Protein AF-0000000075747234 (afdb_homodimer)

pLDDT: mean 96.72, std 5.99, range [36.62, 99.0]

Radius of gyration: 24.02 Å; Cα contacts (8 Å, |Δi|>4): 1253; chains: 2; bounding box: 62×74×47 Å

Foldseek 3Di:
DDFPLCVLLVAPWFKKFKAFDQDDDPPAAFADFPAADDQLQQQLVQRVFGKHKDFPRTLHDQQSCQLAQQFNSQCVPQVGVLLVLQLQAQACQVPPSLVVSLVVCVVVVHDPVSSCSSGGHPHPDHGSVVVVVVVVPFPRHRDPGGMMMMHGPVPQDPPTATFKIKDKDFPLSVVVVLCLLCVPPPDSPLEDEDPGDQSNLAHRQQNVLVPDPRRHKYKDPPHPVSCVNCCVSPNNGIIMIMHGRVSSVSSSVRSPPDCSPPVVSCVVVVVDDD/DDFPLCVLLVAPWFKKFKAFDQDDDPPAAFADFPAADDQLQQQLVQRVFGKHKDFPRTLHDQQSCQLAQQFNSQCVPQVGVLLVLQLQAQACQPPPSLVVSLVVCVVVVHDPVSSCSRGGHPHPDHGSVVVVVVVVPFPRHRDPGGMMMMHGPVPDDPPTATFKIKDKDFPLSVVVVLCLLCVPPPDSPLEDEDPGDQSNLAHRQQSVLVPDPRRHKYKDPPHPVSCVNCCVSPNNGIIMIMHGRVSSVSSSVRSPPDCSPPVVSCVVVVVDDD

Structure (mmCIF, N/CA/C/O backbone):
data_AF-0000000075747234-model_v1
#
loop_
_entity.id
_entity.type
_entity.pdbx_description
1 polymer 'DUF169 domain-containing protein'
#
loop_
_atom_site.group_PDB
_atom_site.id
_atom_site.type_symbol
_atom_site.label_atom_id
_atom_site.label_alt_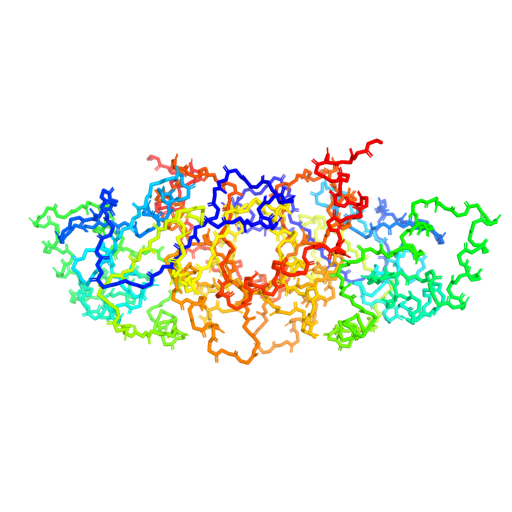id
_atom_site.label_comp_id
_atom_site.label_asym_id
_atom_site.label_entity_id
_atom_site.label_seq_id
_atom_site.pdbx_PDB_ins_code
_atom_site.Cartn_x
_atom_site.Cartn_y
_atom_site.Cartn_z
_atom_site.occupancy
_atom_site.B_iso_or_equiv
_atom_site.auth_seq_id
_atom_site.auth_comp_id
_atom_site.auth_asym_id
_atom_site.auth_atom_id
_atom_site.pdbx_PDB_model_num
ATOM 1 N N . MET A 1 1 ? 26.312 -8.266 0.965 1 89.06 1 MET A N 1
ATOM 2 C CA . MET A 1 1 ? 26.109 -6.828 0.787 1 89.06 1 MET A CA 1
ATOM 3 C C . MET A 1 1 ? 25.422 -6.223 2.008 1 89.06 1 MET A C 1
ATOM 5 O O . MET A 1 1 ? 24.5 -6.816 2.568 1 89.06 1 MET A O 1
ATOM 9 N N . GLN A 1 2 ? 25.906 -5.109 2.461 1 90.75 2 GLN A N 1
ATOM 10 C CA . GLN A 1 2 ? 25.328 -4.391 3.588 1 90.75 2 GLN A CA 1
ATOM 11 C C . GLN A 1 2 ? 24.312 -3.363 3.115 1 90.75 2 GLN A C 1
ATOM 13 O O . GLN A 1 2 ? 24.484 -2.729 2.074 1 90.75 2 GLN A O 1
ATOM 18 N N . SER A 1 3 ? 23.203 -3.27 3.863 1 97.38 3 SER A N 1
ATOM 19 C CA . SER A 1 3 ? 22.141 -2.344 3.51 1 97.38 3 SER A CA 1
ATOM 20 C C . SER A 1 3 ? 21.922 -1.302 4.602 1 97.38 3 SER A C 1
ATOM 22 O O . SER A 1 3 ? 21.609 -1.647 5.742 1 97.38 3 SER A O 1
ATOM 24 N N . LYS A 1 4 ? 22.109 0.005 4.266 1 98.25 4 LYS A N 1
ATOM 25 C CA . LYS A 1 4 ? 21.797 1.088 5.195 1 98.25 4 LYS A CA 1
ATOM 26 C C . LYS A 1 4 ? 20.328 1.084 5.578 1 98.25 4 LYS A C 1
ATOM 28 O O . LYS A 1 4 ? 19.969 1.345 6.73 1 98.25 4 LYS A O 1
ATOM 33 N N . ILE A 1 5 ? 19.469 0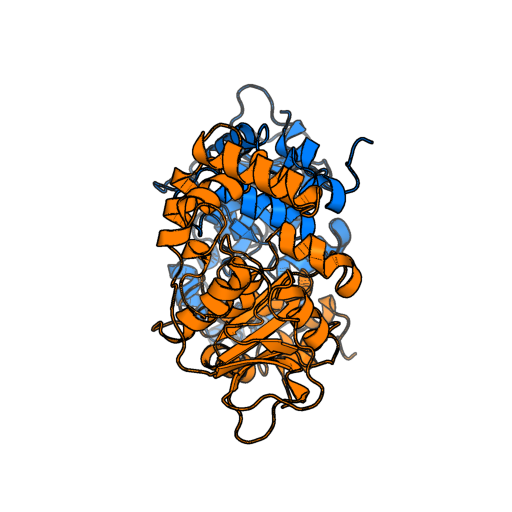.798 4.59 1 98.75 5 ILE A N 1
ATOM 34 C CA . ILE A 1 5 ? 18.031 0.751 4.832 1 98.75 5 ILE A CA 1
ATOM 35 C C . ILE A 1 5 ? 17.719 -0.327 5.867 1 98.75 5 ILE A C 1
ATOM 37 O O . ILE A 1 5 ? 16.953 -0.09 6.809 1 98.75 5 ILE A O 1
ATOM 41 N N . GLN A 1 6 ? 18.266 -1.511 5.621 1 98.31 6 GLN A N 1
ATOM 42 C CA . GLN A 1 6 ? 18.031 -2.6 6.566 1 98.31 6 GLN A CA 1
ATOM 43 C C . GLN A 1 6 ? 18.453 -2.201 7.977 1 98.31 6 GLN A C 1
ATOM 45 O O . GLN A 1 6 ? 17.766 -2.516 8.953 1 98.31 6 GLN A O 1
ATOM 50 N N . ASN A 1 7 ? 19.578 -1.505 8.125 1 97.06 7 ASN A N 1
ATOM 51 C CA . ASN A 1 7 ? 20.109 -1.125 9.43 1 97.06 7 ASN A CA 1
ATOM 52 C C . ASN A 1 7 ? 19.172 -0.18 10.172 1 97.06 7 ASN A C 1
ATOM 54 O O . ASN A 1 7 ? 18.953 -0.328 11.375 1 97.06 7 ASN A O 1
ATOM 58 N N . VAL A 1 8 ? 18.562 0.727 9.453 1 97.12 8 VAL A N 1
ATOM 59 C CA . VAL A 1 8 ? 17.766 1.751 10.125 1 97.12 8 VAL A CA 1
ATOM 60 C C . VAL A 1 8 ? 16.328 1.268 10.273 1 97.12 8 VAL A C 1
ATOM 62 O O . VAL A 1 8 ? 15.617 1.671 11.203 1 97.12 8 VAL A O 1
ATOM 65 N N . LEU A 1 9 ? 15.914 0.438 9.352 1 97.25 9 LEU A N 1
ATOM 66 C CA . LEU A 1 9 ? 14.539 -0.061 9.344 1 97.25 9 LEU A CA 1
ATOM 67 C C . LEU A 1 9 ? 14.375 -1.205 10.336 1 97.25 9 LEU A C 1
ATOM 69 O O . LEU A 1 9 ? 13.289 -1.416 10.875 1 97.25 9 LEU A O 1
ATOM 73 N N . ALA A 1 10 ? 15.359 -2.01 10.555 1 96.25 10 ALA A N 1
ATOM 74 C CA . ALA A 1 10 ? 15.43 -3.15 11.461 1 96.25 10 ALA A CA 1
ATOM 75 C C . ALA A 1 10 ? 14.281 -4.117 11.211 1 96.25 10 ALA A C 1
ATOM 77 O O . ALA A 1 10 ? 13.555 -4.484 12.148 1 96.25 10 ALA A O 1
ATOM 78 N N . PRO A 1 11 ? 14.156 -4.574 9.992 1 97.38 11 PRO A N 1
ATOM 79 C CA . PRO A 1 11 ? 13.094 -5.539 9.703 1 97.38 11 PRO A CA 1
ATOM 80 C C . PRO A 1 11 ? 13.336 -6.898 10.359 1 97.38 11 PRO A C 1
ATOM 82 O O . PRO A 1 11 ? 14.477 -7.234 10.688 1 97.38 11 PRO A O 1
ATOM 85 N N . ALA A 1 12 ? 12.234 -7.695 10.531 1 97.12 12 ALA A N 1
ATOM 86 C CA . ALA A 1 12 ? 12.32 -9.008 11.172 1 97.12 12 ALA A CA 1
ATOM 87 C C . ALA A 1 12 ? 13.086 -9.992 10.297 1 97.12 12 ALA A C 1
ATOM 89 O O . ALA A 1 12 ? 13.719 -10.922 10.805 1 97.12 12 ALA A O 1
ATOM 90 N N . TYR A 1 13 ? 13.023 -9.75 8.977 1 98.25 13 TYR A N 1
ATOM 91 C CA . TYR A 1 13 ? 13.656 -10.656 8.023 1 98.25 13 TYR A CA 1
ATOM 92 C C . TYR A 1 13 ? 14.656 -9.914 7.141 1 98.25 13 TYR A C 1
ATOM 94 O O . TYR A 1 13 ? 14.523 -8.711 6.93 1 98.25 13 TYR A O 1
ATOM 102 N N . GLU A 1 14 ? 15.586 -10.648 6.633 1 96.19 14 GLU A N 1
ATOM 103 C CA . GLU A 1 14 ? 16.531 -10.086 5.676 1 96.19 14 GLU A CA 1
ATOM 104 C C . GLU A 1 14 ? 15.844 -9.742 4.359 1 96.19 14 GLU A C 1
ATOM 106 O O . GLU A 1 14 ? 14.992 -10.492 3.883 1 96.19 14 GLU A O 1
ATOM 111 N N . PRO A 1 15 ? 16.281 -8.578 3.82 1 98.75 15 PRO A N 1
ATOM 112 C CA . PRO A 1 15 ? 15.789 -8.367 2.459 1 98.75 15 PRO A CA 1
ATOM 113 C C . PRO A 1 15 ? 16.234 -9.469 1.492 1 98.75 15 PRO A C 1
ATOM 115 O O . PRO A 1 15 ? 17.266 -10.094 1.699 1 98.75 15 PRO A O 1
ATOM 118 N N . VAL A 1 16 ? 15.43 -9.68 0.517 1 98.94 16 VAL A N 1
ATOM 119 C CA . VAL A 1 16 ? 15.695 -10.734 -0.45 1 98.94 16 VAL A CA 1
ATOM 120 C C . VAL A 1 16 ? 16.141 -10.125 -1.777 1 98.94 16 VAL A C 1
ATOM 122 O O . VAL A 1 16 ? 15.5 -9.203 -2.287 1 98.94 16 VAL A O 1
ATOM 125 N N . ALA A 1 17 ? 17.234 -10.594 -2.324 1 98.88 17 ALA A N 1
ATOM 126 C CA . ALA A 1 17 ? 17.688 -10.242 -3.664 1 98.88 17 ALA A CA 1
ATOM 127 C C . ALA A 1 17 ? 17.219 -11.266 -4.691 1 98.88 17 ALA A C 1
ATOM 129 O O . ALA A 1 17 ? 17.297 -12.477 -4.449 1 98.88 17 ALA A O 1
ATOM 130 N N . MET A 1 18 ? 16.672 -10.828 -5.738 1 98.94 18 MET A N 1
ATOM 131 C CA . MET A 1 18 ? 16.422 -11.664 -6.902 1 98.94 18 MET A CA 1
ATOM 132 C C . MET A 1 18 ? 17.469 -11.453 -7.98 1 98.94 18 MET A C 1
ATOM 134 O O . MET A 1 18 ? 17.75 -10.312 -8.375 1 98.94 18 MET A O 1
ATOM 138 N N . LEU A 1 19 ? 18.047 -12.523 -8.477 1 98.69 19 LEU A N 1
ATOM 139 C CA . LEU A 1 19 ? 19.109 -12.484 -9.477 1 98.69 19 LEU A CA 1
ATOM 140 C C . LEU A 1 19 ? 18.797 -13.406 -10.648 1 98.69 19 LEU A C 1
ATOM 142 O O . LEU A 1 19 ? 18.047 -14.375 -10.492 1 98.69 19 LEU A O 1
ATOM 146 N N . TRP A 1 20 ? 19.328 -13.039 -11.797 1 98.38 20 TRP A N 1
ATOM 147 C CA . TRP A 1 20 ? 19.422 -13.953 -12.93 1 98.38 20 TRP A CA 1
ATOM 148 C C . TRP A 1 20 ? 20.766 -14.672 -12.938 1 98.38 20 TRP A C 1
ATOM 150 O O . TRP A 1 20 ? 21.797 -14.078 -12.648 1 98.38 20 TRP A O 1
ATOM 160 N N . ALA A 1 21 ? 20.688 -15.953 -13.172 1 97.31 21 ALA A N 1
ATOM 161 C CA . ALA A 1 21 ? 21.922 -16.734 -13.133 1 97.31 21 ALA A CA 1
ATOM 162 C C . ALA A 1 21 ? 21.922 -17.812 -14.219 1 97.31 21 ALA A C 1
ATOM 164 O O . ALA A 1 21 ? 20.875 -18.188 -14.719 1 97.31 21 ALA A O 1
ATOM 165 N N . GLU A 1 22 ? 23.156 -18.219 -14.57 1 96.62 22 GLU A N 1
ATOM 166 C CA . GLU A 1 22 ? 23.297 -19.328 -15.508 1 96.62 22 GLU A CA 1
ATOM 167 C C . GLU A 1 22 ? 23.641 -20.625 -14.789 1 96.62 22 GLU A C 1
ATOM 169 O O . GLU A 1 22 ? 23.484 -21.719 -15.352 1 96.62 22 GLU A O 1
ATOM 174 N N . ASP A 1 23 ? 24.062 -20.438 -13.539 1 94.06 23 ASP A N 1
ATOM 175 C CA . ASP A 1 23 ? 24.359 -21.594 -12.703 1 94.06 23 ASP A CA 1
ATOM 176 C C . ASP A 1 23 ? 23.5 -21.594 -11.438 1 94.06 23 ASP A C 1
ATOM 178 O O . ASP A 1 23 ? 23.172 -20.531 -10.906 1 94.06 23 ASP A O 1
ATOM 182 N N . LYS A 1 24 ? 23.25 -22.734 -10.953 1 91.81 24 LYS A N 1
ATOM 183 C CA . LYS A 1 24 ? 22.453 -22.891 -9.742 1 91.81 24 LYS A CA 1
ATOM 184 C C . LYS A 1 24 ? 23.328 -22.812 -8.492 1 91.81 24 LYS A C 1
ATOM 186 O O . LYS A 1 24 ? 24.359 -23.484 -8.414 1 91.81 24 LYS A O 1
ATOM 191 N N . PRO A 1 25 ? 22.953 -21.938 -7.555 1 90.75 25 PRO A N 1
ATOM 192 C CA . PRO A 1 25 ? 23.703 -21.953 -6.301 1 90.75 25 PRO A CA 1
ATOM 193 C C . PRO A 1 25 ? 23.625 -23.312 -5.602 1 90.75 25 PRO A C 1
ATOM 195 O O . PRO A 1 25 ? 22.594 -23.984 -5.633 1 90.75 25 PRO A O 1
ATOM 198 N N . GLU A 1 26 ? 24.703 -23.594 -4.855 1 88.38 26 GLU A N 1
ATOM 199 C CA . GLU A 1 26 ? 24.75 -24.859 -4.117 1 88.38 26 GLU A CA 1
ATOM 200 C C . GLU A 1 26 ? 23.734 -24.859 -2.977 1 88.38 26 GLU A C 1
ATOM 202 O O . GLU A 1 26 ? 23.516 -23.844 -2.318 1 88.38 26 GLU A O 1
ATOM 207 N N . LYS A 1 27 ? 22.969 -25.844 -2.709 1 92 27 LYS A N 1
ATOM 208 C CA . LYS A 1 27 ? 22.109 -26.109 -1.557 1 92 27 LYS A CA 1
ATOM 209 C C . LYS A 1 27 ? 20.859 -25.234 -1.595 1 92 27 LYS A C 1
ATOM 211 O O . LYS A 1 27 ? 20.141 -25.125 -0.594 1 92 27 LYS A O 1
ATOM 216 N N . ALA A 1 28 ? 20.641 -24.562 -2.719 1 96.38 28 ALA A N 1
ATOM 217 C CA . ALA A 1 28 ? 19.422 -23.75 -2.83 1 96.38 28 ALA A CA 1
ATOM 218 C C . ALA A 1 28 ? 18.172 -24.641 -2.857 1 96.38 28 ALA A C 1
ATOM 220 O O . ALA A 1 28 ? 18.188 -25.734 -3.426 1 96.38 28 ALA A O 1
ATOM 221 N N . LEU A 1 29 ? 17.156 -24.141 -2.18 1 98 29 LEU A N 1
ATOM 222 C CA . LEU A 1 29 ? 15.859 -24.781 -2.295 1 98 29 LEU A CA 1
ATOM 223 C C . LEU A 1 29 ? 15.367 -24.766 -3.738 1 98 29 LEU A C 1
ATOM 225 O O . LEU A 1 29 ? 15.414 -23.719 -4.402 1 98 29 LEU A O 1
ATOM 229 N N . GLN A 1 30 ? 14.953 -25.844 -4.258 1 98 30 GLN A N 1
ATOM 230 C CA . GLN A 1 30 ? 14.406 -25.953 -5.605 1 98 30 GLN A CA 1
ATOM 231 C C . GLN A 1 30 ? 13.203 -26.891 -5.645 1 98 30 GLN A C 1
ATOM 233 O O . GLN A 1 30 ? 13.258 -28 -5.086 1 98 30 GLN A O 1
ATOM 238 N N . PHE A 1 31 ? 12.172 -26.438 -6.277 1 97.75 31 PHE A N 1
ATOM 239 C CA . PHE A 1 31 ? 10.984 -27.266 -6.402 1 97.75 31 PHE A CA 1
ATOM 240 C C . PHE A 1 31 ? 11.258 -28.453 -7.32 1 97.75 31 PHE A C 1
ATOM 242 O O . PHE A 1 31 ? 12.195 -28.422 -8.125 1 97.75 31 PHE A O 1
ATOM 249 N N . LYS A 1 32 ? 10.414 -29.422 -7.16 1 96.62 32 LYS A N 1
ATOM 250 C CA . LYS A 1 32 ? 10.492 -30.562 -8.062 1 96.62 32 LYS A CA 1
ATOM 251 C C . LYS A 1 32 ? 9.711 -30.312 -9.344 1 96.62 32 LYS A C 1
ATOM 253 O O . LYS A 1 32 ? 8.656 -29.688 -9.32 1 96.62 32 LYS A O 1
ATOM 258 N N . LYS A 1 33 ? 10.289 -30.875 -10.422 1 95.12 33 LYS A N 1
ATOM 259 C CA . LYS A 1 33 ? 9.594 -30.797 -11.711 1 95.12 33 LYS A CA 1
ATOM 260 C C . LYS A 1 33 ? 8.188 -31.375 -11.617 1 95.12 33 LYS A C 1
ATOM 262 O O . LYS A 1 33 ? 7.996 -32.438 -11.047 1 95.12 33 LYS A O 1
ATOM 267 N N . GLY A 1 34 ? 7.27 -30.625 -12.148 1 90.12 34 GLY A N 1
ATOM 268 C CA . GLY A 1 34 ? 5.91 -31.125 -12.258 1 90.12 34 GLY A CA 1
ATOM 269 C C . GLY A 1 34 ? 5.117 -30.984 -10.969 1 90.12 34 GLY A C 1
ATOM 270 O O . GLY A 1 34 ? 3.93 -31.312 -10.93 1 90.12 34 GLY A O 1
ATOM 271 N N . ARG A 1 35 ? 5.707 -30.5 -9.961 1 91.5 35 ARG A N 1
ATOM 272 C CA . ARG A 1 35 ? 5.02 -30.344 -8.688 1 91.5 35 ARG A CA 1
ATOM 273 C C . ARG A 1 35 ? 4.551 -28.906 -8.484 1 91.5 35 ARG A C 1
ATOM 275 O O . ARG A 1 35 ? 5.277 -27.969 -8.797 1 91.5 35 ARG A O 1
ATOM 282 N N . PHE A 1 36 ? 3.326 -28.922 -8.055 1 93.31 36 PHE A N 1
ATOM 283 C CA . PHE A 1 36 ? 2.801 -27.594 -7.715 1 93.31 36 PHE A CA 1
ATOM 284 C C . PHE A 1 36 ? 3.482 -27.047 -6.469 1 93.31 36 PHE A C 1
ATOM 286 O O . PHE A 1 36 ? 3.58 -27.734 -5.453 1 93.31 36 PHE A O 1
ATOM 293 N N . SER A 1 37 ? 3.973 -25.828 -6.586 1 96 37 SER A N 1
ATOM 294 C CA . SER A 1 37 ? 4.539 -25.078 -5.465 1 96 37 SER A CA 1
ATOM 295 C C . SER A 1 37 ? 4.418 -23.578 -5.688 1 96 37 SER A C 1
ATOM 297 O O . SER A 1 37 ? 4.414 -23.109 -6.828 1 96 37 SER A O 1
ATOM 299 N N . CYS A 1 38 ? 4.277 -22.906 -4.613 1 97.69 38 CYS A N 1
ATOM 300 C CA . CYS A 1 38 ? 4.148 -21.453 -4.676 1 97.69 38 CYS A CA 1
ATOM 301 C C . CYS A 1 38 ? 5.516 -20.781 -4.617 1 97.69 38 CYS A C 1
ATOM 303 O O . CYS A 1 38 ? 6.258 -20.953 -3.648 1 97.69 38 CYS A O 1
ATOM 305 N N . VAL A 1 39 ? 5.824 -19.938 -5.555 1 98.75 39 VAL A N 1
ATOM 306 C CA . VAL A 1 39 ? 7.09 -19.203 -5.625 1 98.75 39 VAL A CA 1
ATOM 307 C C . VAL A 1 39 ? 7.32 -18.453 -4.316 1 98.75 39 VAL A C 1
ATOM 309 O O . VAL A 1 39 ? 8.461 -18.328 -3.855 1 98.75 39 VAL A O 1
ATOM 312 N N . MET A 1 40 ? 6.27 -18 -3.66 1 98.81 40 MET A N 1
ATOM 313 C CA . MET A 1 40 ? 6.406 -17.203 -2.447 1 98.81 40 MET A CA 1
ATOM 314 C C . MET A 1 40 ? 6.918 -18.047 -1.288 1 98.81 40 MET A C 1
ATOM 316 O O . MET A 1 40 ? 7.426 -17.516 -0.299 1 98.81 40 MET A O 1
ATOM 320 N N . PHE A 1 41 ? 6.715 -19.344 -1.421 1 98.5 41 PHE A N 1
ATOM 321 C CA . PHE A 1 41 ? 7.367 -20.203 -0.448 1 98.5 41 PHE A CA 1
ATOM 322 C C . PHE A 1 41 ? 8.883 -20.094 -0.545 1 98.5 41 PHE A C 1
ATOM 324 O O . PHE A 1 41 ? 9.57 -20 0.475 1 98.5 41 PHE A O 1
ATOM 331 N N . GLY A 1 42 ? 9.422 -20.125 -1.812 1 98.5 42 GLY A N 1
ATOM 332 C CA . GLY A 1 42 ? 10.844 -19.891 -2.018 1 98.5 42 GLY A CA 1
ATOM 333 C C . GLY A 1 42 ? 11.297 -18.531 -1.525 1 98.5 42 GLY A C 1
ATOM 334 O O . GLY A 1 42 ? 12.336 -18.422 -0.879 1 98.5 42 GLY A O 1
ATOM 335 N N . PHE A 1 43 ? 10.523 -17.531 -1.786 1 98.88 43 PHE A N 1
ATOM 336 C CA . PHE A 1 43 ? 10.812 -16.172 -1.327 1 98.88 43 PHE A CA 1
ATOM 337 C C . PHE A 1 43 ? 10.922 -16.125 0.193 1 98.88 43 PHE A C 1
ATOM 339 O O . PHE A 1 43 ? 11.867 -15.555 0.74 1 98.88 43 PHE A O 1
ATOM 346 N N . ALA A 1 44 ? 9.906 -16.719 0.847 1 98.81 44 ALA A N 1
ATOM 347 C CA . ALA A 1 44 ? 9.875 -16.719 2.307 1 98.81 44 ALA A CA 1
ATOM 348 C C . ALA A 1 44 ? 11.102 -17.422 2.883 1 98.81 44 ALA A C 1
ATOM 350 O O . ALA A 1 44 ? 11.672 -16.969 3.877 1 98.81 44 ALA A O 1
ATOM 351 N N . ASN A 1 45 ? 11.453 -18.484 2.273 1 98.44 45 ASN A N 1
ATOM 352 C CA . ASN A 1 45 ? 12.641 -19.203 2.734 1 98.44 45 ASN A CA 1
ATOM 353 C C . ASN A 1 45 ? 13.906 -18.375 2.537 1 98.44 45 ASN A C 1
ATOM 355 O O . ASN A 1 45 ? 14.797 -18.375 3.383 1 98.44 45 ASN A O 1
ATOM 359 N N . ALA A 1 46 ? 13.992 -17.688 1.393 1 98.56 46 ALA A N 1
ATOM 360 C CA . ALA A 1 46 ? 15.117 -16.781 1.174 1 98.56 46 ALA A CA 1
ATOM 361 C C . ALA A 1 46 ? 15.18 -15.703 2.254 1 98.56 46 ALA A C 1
ATOM 363 O O . ALA A 1 46 ? 16.25 -15.414 2.793 1 98.56 46 ALA A O 1
ATOM 364 N N . ALA A 1 47 ? 14.039 -15.125 2.594 1 98.62 47 ALA A N 1
ATOM 365 C CA . ALA A 1 47 ? 13.969 -14.102 3.635 1 98.62 47 ALA A CA 1
ATOM 366 C C . ALA A 1 47 ? 14.438 -14.648 4.98 1 98.62 47 ALA A C 1
ATOM 368 O O . ALA A 1 47 ? 14.953 -13.906 5.812 1 98.62 47 ALA A O 1
ATOM 369 N N . ARG A 1 48 ? 14.266 -15.914 5.137 1 97.69 48 ARG A N 1
ATOM 370 C CA . ARG A 1 48 ? 14.625 -16.562 6.395 1 97.69 48 ARG A CA 1
ATOM 371 C C . ARG A 1 48 ? 16.031 -17.125 6.336 1 97.69 48 ARG A C 1
ATOM 373 O O . ARG A 1 48 ? 16.5 -17.781 7.285 1 97.69 48 ARG A O 1
ATOM 380 N N . GLY A 1 49 ? 16.734 -16.984 5.219 1 96.81 49 GLY A N 1
ATOM 381 C CA . GLY A 1 49 ? 18.156 -17.266 5.246 1 96.81 49 GLY A CA 1
ATOM 382 C C . GLY A 1 49 ? 18.562 -18.359 4.281 1 96.81 49 GLY A C 1
ATOM 383 O O . GLY A 1 49 ? 19.75 -18.656 4.133 1 96.81 49 GLY A O 1
ATOM 384 N N . ARG A 1 50 ? 17.578 -19 3.631 1 97.25 50 ARG A N 1
ATOM 385 C CA . ARG A 1 50 ? 17.906 -20.078 2.703 1 97.25 50 ARG A CA 1
ATOM 386 C C . ARG A 1 50 ? 17.578 -19.688 1.267 1 97.25 50 ARG A C 1
ATOM 388 O O . ARG A 1 50 ? 16.422 -19.422 0.934 1 97.25 50 ARG A O 1
ATOM 395 N N . ALA A 1 51 ? 18.578 -19.75 0.401 1 98.12 51 ALA A N 1
ATOM 396 C CA . ALA A 1 51 ? 18.391 -19.375 -0.997 1 98.12 51 ALA A CA 1
ATOM 397 C C . ALA A 1 51 ? 17.422 -20.328 -1.697 1 98.12 51 ALA A C 1
ATOM 399 O O . ALA A 1 51 ? 17.344 -21.516 -1.343 1 98.12 51 ALA A O 1
ATOM 400 N N . ALA A 1 52 ? 16.719 -19.797 -2.646 1 98.75 52 ALA A N 1
ATOM 401 C CA . ALA A 1 52 ? 15.844 -20.562 -3.529 1 98.75 52 ALA A CA 1
ATOM 402 C C . ALA A 1 52 ? 16.203 -20.328 -4.992 1 98.75 52 ALA A C 1
ATOM 404 O O . ALA A 1 52 ? 16.688 -19.25 -5.352 1 98.75 52 ALA A O 1
ATOM 405 N N . VAL A 1 53 ? 15.977 -21.344 -5.809 1 98.75 53 VAL A N 1
ATOM 406 C CA . VAL A 1 53 ? 16.281 -21.234 -7.23 1 98.75 53 VAL A CA 1
ATOM 407 C C . VAL A 1 53 ? 15.133 -21.797 -8.055 1 98.75 53 VAL A C 1
ATOM 409 O O . VAL A 1 53 ? 14.484 -22.766 -7.645 1 98.75 53 VAL A O 1
ATOM 412 N N . PHE A 1 54 ? 14.867 -21.141 -9.211 1 98.75 54 PHE A N 1
ATOM 413 C CA . PHE A 1 54 ? 13.773 -21.5 -10.102 1 98.75 54 PHE A CA 1
ATOM 414 C C . PHE A 1 54 ? 14.25 -21.562 -11.547 1 98.75 54 PHE A C 1
ATOM 416 O O . PHE A 1 54 ? 15.141 -20.812 -11.945 1 98.75 54 PHE A O 1
ATOM 423 N N . ASP A 1 55 ? 13.68 -22.375 -12.281 1 98.31 55 ASP A N 1
ATOM 424 C CA . ASP A 1 55 ? 13.906 -22.422 -13.727 1 98.31 55 ASP A CA 1
ATOM 425 C C . ASP A 1 55 ? 12.633 -22.812 -14.469 1 98.31 55 ASP A C 1
ATOM 427 O O . ASP A 1 55 ? 11.562 -22.906 -13.875 1 98.31 55 ASP A O 1
ATOM 431 N N . ARG A 1 56 ? 12.68 -22.984 -15.797 1 97.81 56 ARG A N 1
ATOM 432 C CA . ARG A 1 56 ? 11.531 -23.172 -16.672 1 97.81 56 ARG A CA 1
ATOM 433 C C . ARG A 1 56 ? 10.852 -24.516 -16.406 1 97.81 56 ARG A C 1
ATOM 435 O O . ARG A 1 56 ? 9.719 -24.75 -16.844 1 97.81 56 ARG A O 1
ATOM 442 N N . GLU A 1 57 ? 11.477 -25.328 -15.578 1 97.31 57 GLU A N 1
ATOM 443 C CA . GLU A 1 57 ? 10.906 -26.641 -15.297 1 97.31 57 GLU A CA 1
ATOM 444 C C . GLU A 1 57 ? 10.484 -26.766 -13.836 1 97.31 57 GLU A C 1
ATOM 446 O O . GLU A 1 57 ? 9.82 -27.734 -13.453 1 97.31 57 GLU A O 1
ATOM 451 N N . THR A 1 58 ? 10.898 -25.781 -13.016 1 97.88 58 THR A N 1
ATOM 452 C CA . THR A 1 58 ? 10.711 -25.938 -11.578 1 97.88 58 THR A CA 1
ATOM 453 C C . THR A 1 58 ? 10.188 -24.656 -10.953 1 97.88 58 THR A C 1
ATOM 455 O O . THR A 1 58 ? 10.578 -24.297 -9.844 1 97.88 58 THR A O 1
ATOM 458 N N . TYR A 1 59 ? 9.391 -23.906 -11.68 1 98 59 TYR A N 1
ATOM 459 C CA . TYR A 1 59 ? 8.875 -22.656 -11.141 1 98 59 TYR A CA 1
ATOM 460 C C . TYR A 1 59 ? 7.598 -22.891 -10.344 1 98 59 TYR A C 1
ATOM 462 O O . TYR A 1 59 ? 7.07 -21.969 -9.719 1 98 59 TYR A O 1
ATOM 470 N N . GLY A 1 60 ? 7.102 -24.156 -10.312 1 96.5 60 GLY A N 1
ATOM 471 C CA . GLY A 1 60 ? 6 -24.5 -9.43 1 96.5 60 GLY A CA 1
ATOM 472 C C . GLY A 1 60 ? 4.641 -24.328 -10.07 1 96.5 60 GLY A C 1
ATOM 473 O O . GLY A 1 60 ? 4.117 -25.266 -10.688 1 96.5 60 GLY A O 1
ATOM 474 N N . CYS A 1 61 ? 3.992 -23.172 -10.078 1 97.19 61 CYS A N 1
ATOM 475 C CA . CYS A 1 61 ? 2.66 -22.969 -10.641 1 97.19 61 CYS A CA 1
ATOM 476 C C . CYS A 1 61 ? 2.699 -21.984 -11.805 1 97.19 61 CYS A C 1
ATOM 478 O O . CYS A 1 61 ? 3.691 -21.281 -11.984 1 97.19 61 CYS A O 1
ATOM 480 N N . TRP A 1 62 ? 1.656 -21.875 -12.609 1 98.12 62 TRP A N 1
ATOM 481 C CA . TRP A 1 62 ? 1.614 -21.062 -13.828 1 98.12 62 TRP A CA 1
ATOM 482 C C . TRP A 1 62 ? 1.808 -19.594 -13.508 1 98.12 62 TRP A C 1
ATOM 484 O O . TRP A 1 62 ? 2.477 -18.875 -14.25 1 98.12 62 TRP A O 1
ATOM 494 N N . GLY A 1 63 ? 1.213 -19.172 -12.336 1 98 63 GLY A N 1
ATOM 495 C CA . GLY A 1 63 ? 1.471 -17.797 -11.898 1 98 63 GLY A CA 1
ATOM 496 C C . GLY A 1 63 ? 2.932 -17.547 -11.594 1 98 63 GLY A C 1
ATOM 497 O O . GLY A 1 63 ? 3.441 -16.453 -11.852 1 98 63 GLY A O 1
ATOM 498 N N . GLY A 1 64 ? 3.561 -18.562 -11.062 1 98.56 64 GLY A N 1
ATOM 499 C CA . GLY A 1 64 ? 4.977 -18.469 -10.758 1 98.56 64 GLY A CA 1
ATOM 500 C C . GLY A 1 64 ? 5.84 -18.281 -11.992 1 98.56 64 GLY A C 1
ATOM 501 O O . GLY A 1 64 ? 6.762 -17.469 -11.992 1 98.56 64 GLY A O 1
ATOM 502 N N . GLY A 1 65 ? 5.531 -19.109 -13.031 1 98.75 65 GLY A N 1
ATOM 503 C CA . GLY A 1 65 ? 6.254 -18.922 -14.281 1 98.75 65 GLY A CA 1
ATOM 504 C C . GLY A 1 65 ? 6.152 -17.516 -14.828 1 98.75 65 GLY A C 1
ATOM 505 O O . GLY A 1 65 ? 7.164 -16.906 -15.203 1 98.75 65 GLY A O 1
ATOM 506 N N . VAL A 1 66 ? 4.934 -16.953 -14.875 1 98.88 66 VAL A N 1
ATOM 507 C CA . VAL A 1 66 ? 4.715 -15.594 -15.336 1 98.88 66 VAL A CA 1
ATOM 508 C C . VAL A 1 66 ? 5.441 -14.617 -14.422 1 98.88 66 VAL A C 1
ATOM 510 O O . VAL A 1 66 ? 6.156 -13.727 -14.891 1 98.88 66 VAL A O 1
ATOM 513 N N . GLY A 1 67 ? 5.328 -14.797 -13.109 1 98.88 67 GLY A N 1
ATOM 514 C CA . GLY A 1 67 ? 5.848 -13.875 -12.109 1 98.88 67 GLY A CA 1
ATOM 515 C C . GLY A 1 67 ? 7.363 -13.789 -12.109 1 98.88 67 GLY A C 1
ATOM 516 O O . GLY A 1 67 ? 7.934 -12.766 -11.742 1 98.88 67 GLY A O 1
ATOM 517 N N . LEU A 1 68 ? 8.008 -14.883 -12.57 1 98.88 68 LEU A N 1
ATOM 518 C CA . LEU A 1 68 ? 9.469 -14.953 -12.562 1 98.88 68 LEU A CA 1
ATOM 519 C C . LEU A 1 68 ? 10.039 -14.555 -13.914 1 98.88 68 LEU A C 1
ATOM 521 O O . LEU A 1 68 ? 11.258 -14.477 -14.086 1 98.88 68 LEU A O 1
ATOM 525 N N . GLY A 1 69 ? 9.164 -14.336 -14.891 1 98.75 69 GLY A N 1
ATOM 526 C CA . GLY A 1 69 ? 9.594 -13.875 -16.203 1 98.75 69 GLY A CA 1
ATOM 527 C C . GLY A 1 69 ? 9.914 -15.016 -17.156 1 98.75 69 GLY A C 1
ATOM 528 O O . GLY A 1 69 ? 10.742 -14.867 -18.047 1 98.75 69 GLY A O 1
ATOM 529 N N . PHE A 1 70 ? 9.281 -16.188 -16.922 1 98.75 70 PHE A N 1
ATOM 530 C CA . PHE A 1 70 ? 9.523 -17.328 -17.797 1 98.75 70 PHE A CA 1
ATOM 531 C C . PHE A 1 70 ? 8.445 -17.422 -18.875 1 98.75 70 PHE A C 1
ATOM 533 O O . PHE A 1 70 ? 7.973 -18.516 -19.188 1 98.75 70 PHE A O 1
ATOM 540 N N . GLY A 1 71 ? 7.996 -16.266 -19.406 1 98.5 71 GLY A N 1
ATOM 541 C CA . GLY A 1 71 ? 7.008 -16.219 -20.469 1 98.5 71 GLY A CA 1
ATOM 542 C C . GLY A 1 71 ? 5.578 -16.328 -19.953 1 98.5 71 GLY A C 1
ATOM 543 O O . GLY A 1 71 ? 5.336 -16.25 -18.75 1 98.5 71 GLY A O 1
ATOM 544 N N . ASN A 1 72 ? 4.633 -16.375 -20.859 1 98.69 72 ASN A N 1
ATOM 545 C CA . ASN A 1 72 ? 3.223 -16.516 -20.516 1 98.69 72 ASN A CA 1
ATOM 546 C C . ASN A 1 72 ? 2.848 -17.969 -20.25 1 98.69 72 ASN A C 1
ATOM 548 O O . ASN A 1 72 ? 2.201 -18.609 -21.094 1 98.69 72 ASN A O 1
ATOM 552 N N . THR A 1 73 ? 3.129 -18.406 -19.094 1 98.56 73 THR A N 1
ATOM 553 C CA . THR A 1 73 ? 2.908 -19.797 -18.75 1 98.56 73 THR A CA 1
ATOM 554 C C . THR A 1 73 ? 1.426 -20.078 -18.516 1 98.56 73 THR A C 1
ATOM 556 O O . THR A 1 73 ? 1.019 -21.219 -18.359 1 98.56 73 THR A O 1
ATOM 559 N N . TYR A 1 74 ? 0.548 -19.047 -18.547 1 98.56 74 TYR A N 1
ATOM 560 C CA . TYR A 1 74 ? -0.894 -19.266 -18.484 1 98.56 74 TYR A CA 1
ATOM 561 C C . TYR A 1 74 ? -1.381 -20.078 -19.672 1 98.56 74 TYR A C 1
ATOM 563 O O . TYR A 1 74 ? -2.426 -20.734 -19.594 1 98.56 74 TYR A O 1
ATOM 571 N N . THR A 1 75 ? -0.618 -20.047 -20.797 1 98.12 75 THR A N 1
ATOM 572 C CA . THR A 1 75 ? -0.985 -20.828 -21.969 1 98.12 75 THR A CA 1
ATOM 573 C C . THR A 1 75 ? -0.914 -22.328 -21.656 1 98.12 75 THR A C 1
ATOM 575 O O . THR A 1 75 ? -1.521 -23.141 -22.359 1 98.12 75 THR A O 1
ATOM 578 N N . GLU A 1 76 ? -0.182 -22.656 -20.578 1 97.12 76 GLU A N 1
ATOM 579 C CA . GLU A 1 76 ? -0.013 -24.062 -20.203 1 97.12 76 GLU A CA 1
ATOM 580 C C . GLU A 1 76 ? -0.996 -24.469 -19.109 1 97.12 76 GLU A C 1
ATOM 582 O O . GLU A 1 76 ? -1.024 -25.625 -18.688 1 97.12 76 GLU A O 1
ATOM 587 N N . PHE A 1 77 ? -1.792 -23.578 -18.609 1 97.94 77 PHE A N 1
ATOM 588 C CA . PHE A 1 77 ? -2.803 -23.859 -17.609 1 97.94 77 PHE A CA 1
ATOM 589 C C . PHE A 1 77 ? -3.828 -24.859 -18.125 1 97.94 77 PHE A C 1
ATOM 591 O O . PHE A 1 77 ? -4.129 -24.891 -19.312 1 97.94 77 PHE A O 1
ATOM 598 N N . PRO A 1 78 ? -4.367 -25.75 -17.219 1 97.12 78 PRO A N 1
ATOM 599 C CA . PRO A 1 78 ? -5.465 -26.609 -17.703 1 97.12 78 PRO A CA 1
ATOM 600 C C . PRO A 1 78 ? -6.57 -25.797 -18.391 1 97.12 78 PRO A C 1
ATOM 602 O O . PRO A 1 78 ? -7.199 -24.953 -17.75 1 97.12 78 PRO A O 1
ATOM 605 N N . GLY A 1 79 ? -6.816 -26.125 -19.656 1 97.44 79 GLY A N 1
ATOM 606 C CA . GLY A 1 79 ? -7.793 -25.359 -20.422 1 97.44 79 GLY A CA 1
ATOM 607 C C . GLY A 1 79 ? -7.207 -24.109 -21.062 1 97.44 79 GLY A C 1
ATOM 608 O O . GLY A 1 79 ? -7.941 -23.281 -21.609 1 97.44 79 GLY A O 1
ATOM 609 N N . GLY A 1 80 ? -5.867 -23.953 -21 1 97.94 80 GLY A N 1
ATOM 610 C CA . GLY A 1 80 ? -5.207 -22.797 -21.578 1 97.94 80 GLY A CA 1
ATOM 611 C C . GLY A 1 80 ? -5.461 -21.516 -20.828 1 97.94 80 GLY A C 1
ATOM 612 O O . GLY A 1 80 ? -5.832 -21.547 -19.656 1 97.94 80 GLY A O 1
ATOM 613 N N . GLU A 1 81 ? -5.156 -20.438 -21.547 1 97.94 81 GLU A N 1
ATOM 614 C CA . GLU A 1 81 ? -5.348 -19.125 -20.922 1 97.94 81 GLU A CA 1
ATOM 615 C C . GLU A 1 81 ? -6.812 -18.906 -20.562 1 97.94 81 GLU A C 1
ATOM 617 O O . GLU A 1 81 ? -7.113 -18.266 -19.562 1 97.94 81 GLU A O 1
ATOM 622 N N . GLN A 1 82 ? -7.719 -19.438 -21.375 1 97.75 82 GLN A N 1
ATOM 623 C CA . GLN A 1 82 ? -9.141 -19.312 -21.078 1 97.75 82 GLN A CA 1
ATOM 624 C C . GLN A 1 82 ? -9.508 -20.016 -19.781 1 97.75 82 GLN A C 1
ATOM 626 O O . GLN A 1 82 ? -10.281 -19.5 -18.984 1 97.75 82 GLN A O 1
ATOM 631 N N . GLY A 1 83 ? -8.984 -21.219 -19.609 1 98.38 83 GLY A N 1
ATOM 632 C CA . GLY A 1 83 ? -9.18 -21.922 -18.344 1 98.38 83 GLY A CA 1
ATOM 633 C C . GLY A 1 83 ? -8.719 -21.109 -17.141 1 98.38 83 GLY A C 1
ATOM 634 O O . GLY A 1 83 ? -9.359 -21.109 -16.094 1 98.38 83 GLY A O 1
ATOM 635 N N . PHE A 1 84 ? -7.605 -20.422 -17.328 1 98.75 84 PHE A N 1
ATOM 636 C CA . PHE A 1 84 ? -7.074 -19.578 -16.266 1 98.75 84 PHE A CA 1
ATOM 637 C C . PHE A 1 84 ? -8.008 -18.406 -15.984 1 98.75 84 PHE A C 1
ATOM 639 O O . PHE A 1 84 ? -8.211 -18.031 -14.836 1 98.75 84 PHE A O 1
ATOM 646 N N . HIS A 1 85 ? -8.57 -17.781 -17.062 1 98.69 85 HIS A N 1
ATOM 647 C CA . HIS A 1 85 ? -9.484 -16.656 -16.891 1 98.69 85 HIS A CA 1
ATOM 648 C C . HIS A 1 85 ? -10.664 -17.047 -16.016 1 98.69 85 HIS A C 1
ATOM 650 O O . HIS A 1 85 ? -11.062 -16.281 -15.133 1 98.69 85 HIS A O 1
ATOM 656 N N . TYR A 1 86 ? -11.18 -18.234 -16.234 1 98.62 86 TYR A N 1
ATOM 657 C CA . TYR A 1 86 ? -12.289 -18.719 -15.414 1 98.62 86 TYR A CA 1
ATOM 658 C C . TYR A 1 86 ? -11.82 -19.062 -14.008 1 98.62 86 TYR A C 1
ATOM 660 O O . TYR A 1 86 ? -12.492 -18.734 -13.023 1 98.62 86 TYR A O 1
ATOM 668 N N . PHE A 1 87 ? -10.727 -19.703 -13.898 1 98.69 87 PHE A N 1
ATOM 669 C CA . PHE A 1 87 ? -10.172 -20.125 -12.625 1 98.69 87 PHE A CA 1
ATOM 670 C C . PHE A 1 87 ? -10.023 -18.953 -11.664 1 98.69 87 PHE A C 1
ATOM 672 O O . PHE A 1 87 ? -10.438 -19.031 -10.508 1 98.69 87 PHE A O 1
ATOM 679 N N . LEU A 1 88 ? -9.453 -17.75 -12.133 1 98.81 88 LEU A N 1
ATOM 680 C CA . LEU A 1 88 ? -9.172 -16.594 -11.297 1 98.81 88 LEU A CA 1
ATOM 681 C C . LEU A 1 88 ? -10.438 -15.781 -11.047 1 98.81 88 LEU A C 1
ATOM 683 O O . LEU A 1 88 ? -10.453 -14.883 -10.203 1 98.81 88 LEU A O 1
ATOM 687 N N . SER A 1 89 ? -11.555 -16.125 -11.766 1 98.56 89 SER A N 1
ATOM 688 C CA . SER A 1 89 ? -12.812 -15.398 -11.648 1 98.56 89 SER A CA 1
ATOM 689 C C . SER A 1 89 ? -13.938 -16.312 -11.195 1 98.56 89 SER A C 1
ATOM 691 O O . SER A 1 89 ? -13.953 -16.766 -10.047 1 98.56 89 SER A O 1
ATOM 693 N N . CYS A 1 90 ? -14.891 -16.688 -12.07 1 98.19 90 CYS A N 1
ATOM 694 C CA . CYS A 1 90 ? -16.141 -17.312 -11.656 1 98.19 90 CYS A CA 1
ATOM 695 C C . CYS A 1 90 ? -16.047 -18.828 -11.742 1 98.19 90 CYS A C 1
ATOM 697 O O . CYS A 1 90 ? -17.016 -19.531 -11.445 1 98.19 90 CYS A O 1
ATOM 699 N N . GLY A 1 91 ? -14.906 -19.406 -12.117 1 98.5 91 GLY A N 1
ATOM 700 C CA . GLY A 1 91 ? -14.711 -20.859 -12.164 1 98.5 91 GLY A CA 1
ATOM 701 C C . GLY A 1 91 ? -15.039 -21.453 -13.516 1 98.5 91 GLY A C 1
ATOM 702 O O . GLY A 1 91 ? -15.672 -20.812 -14.352 1 98.5 91 GLY A O 1
ATOM 703 N N . ASN A 1 92 ? -14.641 -22.703 -13.719 1 98.56 92 ASN A N 1
ATOM 704 C CA . ASN A 1 92 ? -14.758 -23.391 -15 1 98.56 92 ASN A CA 1
ATOM 705 C C . ASN A 1 92 ? -15.977 -24.297 -15.039 1 98.56 92 ASN A C 1
ATOM 707 O O . ASN A 1 92 ? -16.25 -24.953 -16.047 1 98.56 92 ASN A O 1
ATOM 711 N N . ALA A 1 93 ? -16.766 -24.328 -14.023 1 97.44 93 ALA A N 1
ATOM 712 C CA . ALA A 1 93 ? -17.828 -25.312 -13.867 1 97.44 93 ALA A CA 1
ATOM 713 C C . ALA A 1 93 ? -18.906 -25.125 -14.914 1 97.44 93 ALA A C 1
ATOM 715 O O . ALA A 1 93 ? -19.609 -26.078 -15.281 1 97.44 93 ALA A O 1
ATOM 716 N N . GLU A 1 94 ? -19.094 -23.922 -15.422 1 96.06 94 GLU A N 1
ATOM 717 C CA . GLU A 1 94 ? -20.172 -23.656 -16.359 1 96.06 94 GLU A CA 1
ATOM 718 C C . GLU A 1 94 ? -19.672 -23.656 -17.797 1 96.06 94 GLU A C 1
ATOM 720 O O . GLU A 1 94 ? -20.453 -23.5 -18.75 1 96.06 94 GLU A O 1
ATOM 725 N N . TRP A 1 95 ? -18.406 -23.75 -17.984 1 94.62 95 TRP A N 1
ATOM 726 C CA . TRP A 1 95 ? -17.781 -23.906 -19.281 1 94.62 95 TRP A CA 1
ATOM 727 C C . TRP A 1 95 ? -17.641 -25.391 -19.641 1 94.62 95 TRP A C 1
ATOM 729 O O . TRP A 1 95 ? -16.953 -26.125 -18.938 1 94.62 95 TRP A O 1
ATOM 739 N N . VAL A 1 96 ? -18.266 -25.828 -20.672 1 95 96 VAL A N 1
ATOM 740 C CA . VAL A 1 96 ? -18.359 -27.25 -21.016 1 95 96 VAL A CA 1
ATOM 741 C C . VAL A 1 96 ? -16.969 -27.875 -21.016 1 95 96 VAL A C 1
ATOM 743 O O . VAL A 1 96 ? -16.75 -28.938 -20.422 1 95 96 VAL A O 1
ATOM 746 N N . THR A 1 97 ? -16.109 -27.25 -21.672 1 96.06 97 THR A N 1
ATOM 747 C CA . THR A 1 97 ? -14.734 -27.75 -21.703 1 96.06 97 THR A CA 1
ATOM 748 C C . THR A 1 97 ? -14.141 -27.766 -20.297 1 96.06 97 THR A C 1
ATOM 750 O O . THR A 1 97 ? -13.43 -28.719 -19.938 1 96.06 97 THR A O 1
ATOM 753 N N . GLY A 1 98 ? -14.391 -26.781 -19.484 1 97.06 98 GLY A N 1
ATOM 754 C CA . GLY A 1 98 ? -13.914 -26.703 -18.109 1 97.06 98 GLY A CA 1
ATOM 755 C C . GLY A 1 98 ? -14.445 -27.812 -17.219 1 97.06 98 GLY A C 1
ATOM 756 O O . GLY A 1 98 ? -13.711 -28.359 -16.406 1 97.06 98 GLY A O 1
ATOM 757 N N . GLN A 1 99 ? -15.625 -28.109 -17.469 1 95.62 99 GLN A N 1
ATOM 758 C CA . GLN A 1 99 ? -16.25 -29.188 -16.719 1 95.62 99 GLN A CA 1
ATOM 759 C C . GLN A 1 99 ? -15.555 -30.531 -17 1 95.62 99 GLN A C 1
ATOM 761 O O . GLN A 1 99 ? -15.312 -31.312 -16.078 1 95.62 99 GLN A O 1
ATOM 766 N N . GLN A 1 100 ? -15.312 -30.766 -18.203 1 97.31 100 GLN A N 1
ATOM 767 C CA . GLN A 1 100 ? -14.656 -32 -18.609 1 97.31 100 GLN A CA 1
ATOM 768 C C . GLN A 1 100 ? -13.258 -32.094 -18.031 1 97.31 100 GLN A C 1
ATOM 770 O O . GLN A 1 100 ? -12.859 -33.156 -17.531 1 97.31 100 GLN A O 1
ATOM 775 N N . ILE A 1 101 ? -12.617 -31.047 -18.062 1 97.81 101 ILE A N 1
ATOM 776 C CA . ILE A 1 101 ? -11.266 -31 -17.5 1 97.81 101 ILE A CA 1
ATOM 777 C C . ILE A 1 101 ? -11.328 -31.25 -16 1 97.81 101 ILE A C 1
ATOM 779 O O . ILE A 1 101 ? -10.539 -32.031 -15.461 1 97.81 101 ILE A O 1
ATOM 783 N N . GLY A 1 102 ? -12.242 -30.609 -15.344 1 96.62 102 GLY A N 1
ATOM 784 C CA . GLY A 1 102 ? -12.43 -30.797 -13.914 1 96.62 102 GLY A CA 1
ATOM 785 C C . GLY A 1 102 ? -12.727 -32.25 -13.531 1 96.62 102 GLY A C 1
ATOM 786 O O . GLY A 1 102 ? -12.172 -32.75 -12.562 1 96.62 102 GLY A O 1
ATOM 787 N N . GLU A 1 103 ? -13.555 -32.844 -14.32 1 94.81 103 GLU A N 1
ATOM 788 C CA . GLU A 1 103 ? -13.867 -34.281 -14.102 1 94.81 103 GLU A CA 1
ATOM 789 C C . GLU A 1 103 ? -12.633 -35.156 -14.281 1 94.81 103 GLU A C 1
ATOM 791 O O . GLU A 1 103 ? -12.414 -36.094 -13.516 1 94.81 103 GLU A O 1
ATOM 796 N N . GLY A 1 104 ? -11.977 -34.844 -15.234 1 96.44 104 GLY A N 1
ATOM 797 C CA . GLY A 1 104 ? -10.727 -35.562 -15.445 1 96.44 104 GLY A CA 1
ATOM 798 C C . GLY A 1 104 ? -9.758 -35.406 -14.289 1 96.44 104 GLY A C 1
ATOM 799 O O . GLY A 1 104 ? -9.094 -36.375 -13.906 1 96.44 104 GLY A O 1
ATOM 800 N N . MET A 1 105 ? -9.625 -34.219 -13.75 1 95.94 105 MET A N 1
ATOM 801 C CA . MET A 1 105 ? -8.766 -33.969 -12.609 1 95.94 105 MET A CA 1
ATOM 802 C C . MET A 1 105 ? -9.203 -34.781 -11.398 1 95.94 105 MET A C 1
ATOM 804 O O . MET A 1 105 ? -8.367 -35.344 -10.688 1 95.94 105 MET A O 1
ATOM 808 N N . HIS A 1 106 ? -10.492 -34.75 -11.258 1 93.94 106 HIS A N 1
ATOM 809 C CA . HIS A 1 106 ? -11.039 -35.562 -10.156 1 93.94 106 HIS A CA 1
ATOM 810 C C . HIS A 1 106 ? -10.68 -37.031 -10.305 1 93.94 106 HIS A C 1
ATOM 812 O O . HIS A 1 106 ? -10.242 -37.656 -9.344 1 93.94 106 HIS A O 1
ATOM 818 N N . GLN A 1 107 ? -10.773 -37.562 -11.422 1 95.44 107 GLN A N 1
ATOM 819 C CA . GLN A 1 107 ? -10.508 -38.969 -11.711 1 95.44 107 GLN A CA 1
ATOM 820 C C . GLN A 1 107 ? -9.023 -39.281 -11.562 1 95.44 107 GLN A C 1
ATOM 822 O O . GLN A 1 107 ? -8.648 -40.375 -11.141 1 95.44 107 GLN A O 1
ATOM 827 N N . ALA A 1 108 ? -8.273 -38.344 -11.844 1 95.31 108 ALA A N 1
ATOM 828 C CA . ALA A 1 108 ? -6.824 -38.531 -11.812 1 95.31 108 ALA A CA 1
ATOM 829 C C . ALA A 1 108 ? -6.281 -38.344 -10.391 1 95.31 108 ALA A C 1
ATOM 831 O O . ALA A 1 108 ? -5.082 -38.5 -10.156 1 95.31 108 ALA A O 1
ATOM 832 N N . GLY A 1 109 ? -7.113 -37.969 -9.445 1 93.94 109 GLY A N 1
ATOM 833 C CA . GLY A 1 109 ? -6.719 -37.844 -8.055 1 93.94 109 GLY A CA 1
ATOM 834 C C . GLY A 1 109 ? -6.004 -36.531 -7.746 1 93.94 109 GLY A C 1
ATOM 835 O O . GLY A 1 109 ? -5.184 -36.469 -6.832 1 93.94 109 GLY A O 1
ATOM 836 N N . VAL A 1 110 ? -6.289 -35.531 -8.578 1 92.62 110 VAL A N 1
ATOM 837 C CA . VAL A 1 110 ? -5.738 -34.219 -8.328 1 92.62 110 VAL A CA 1
ATOM 838 C C . VAL A 1 110 ? -6.27 -33.688 -7 1 92.62 110 VAL A C 1
ATOM 840 O O . VAL A 1 110 ? -7.387 -34 -6.59 1 92.62 110 VAL A O 1
ATOM 843 N N . ASP A 1 111 ? -5.445 -32.875 -6.301 1 92.5 111 ASP A N 1
ATOM 844 C CA . ASP A 1 111 ? -5.793 -32.281 -5.012 1 92.5 111 ASP A CA 1
ATOM 845 C C . ASP A 1 111 ? -7.195 -31.656 -5.047 1 92.5 111 ASP A C 1
ATOM 847 O O . ASP A 1 111 ? -7.523 -30.891 -5.957 1 92.5 111 ASP A O 1
ATOM 851 N N . ARG A 1 112 ? -8.023 -31.969 -3.984 1 94.12 112 ARG A N 1
ATOM 852 C CA . ARG A 1 112 ? -9.43 -31.594 -3.955 1 94.12 112 ARG A CA 1
ATOM 853 C C . ARG A 1 112 ? -9.594 -30.078 -3.887 1 94.12 112 ARG A C 1
ATOM 855 O O . ARG A 1 112 ? -10.531 -29.516 -4.461 1 94.12 112 ARG A O 1
ATOM 862 N N . HIS A 1 113 ? -8.727 -29.453 -3.199 1 92.12 113 HIS A N 1
ATOM 863 C CA . HIS A 1 113 ? -8.797 -28 -3.076 1 92.12 113 HIS A CA 1
ATOM 864 C C . HIS A 1 113 ? -8.562 -27.312 -4.422 1 92.12 113 HIS A C 1
ATOM 866 O O . HIS A 1 113 ? -9.297 -26.391 -4.789 1 92.12 113 HIS A O 1
ATOM 872 N N . PHE A 1 114 ? -7.602 -27.75 -5.09 1 94.12 114 PHE A N 1
ATOM 873 C CA . PHE A 1 114 ? -7.324 -27.172 -6.398 1 94.12 114 PHE A CA 1
ATOM 874 C C . PHE A 1 114 ? -8.492 -27.406 -7.352 1 94.12 114 PHE A C 1
ATOM 876 O O . PHE A 1 114 ? -8.867 -26.516 -8.117 1 94.12 114 PHE A O 1
ATOM 883 N N . VAL A 1 115 ? -9.031 -28.641 -7.332 1 96.69 115 VAL A N 1
ATOM 884 C CA . VAL A 1 115 ? -10.148 -28.969 -8.211 1 96.69 115 VAL A CA 1
ATOM 885 C C . VAL A 1 115 ? -11.336 -28.062 -7.895 1 96.69 115 VAL A C 1
ATOM 887 O O . VAL A 1 115 ? -12.016 -27.578 -8.805 1 96.69 115 VAL A O 1
ATOM 890 N N . ASP A 1 116 ? -11.578 -27.891 -6.652 1 97.06 116 ASP A N 1
ATOM 891 C CA . ASP A 1 116 ? -12.656 -26.984 -6.246 1 97.06 116 ASP A CA 1
ATOM 892 C C . ASP A 1 116 ? -12.414 -25.578 -6.77 1 97.06 116 ASP A C 1
ATOM 894 O O . ASP A 1 116 ? -13.32 -24.953 -7.328 1 97.06 116 ASP A O 1
ATOM 898 N N . GLU A 1 117 ? -11.211 -25.016 -6.621 1 96.81 117 GLU A N 1
ATOM 899 C CA . GLU A 1 117 ? -10.875 -23.672 -7.117 1 96.81 117 GLU A CA 1
ATOM 900 C C . GLU A 1 117 ? -10.969 -23.609 -8.641 1 96.81 117 GLU A C 1
ATOM 902 O O . GLU A 1 117 ? -11.406 -22.609 -9.195 1 96.81 117 GLU A O 1
ATOM 907 N N . PHE A 1 118 ? -10.523 -24.719 -9.242 1 98.19 118 PHE A N 1
ATOM 908 C CA . PHE A 1 118 ? -10.602 -24.766 -10.695 1 98.19 118 PHE A CA 1
ATOM 909 C C . PHE A 1 118 ? -12.055 -24.656 -11.164 1 98.19 118 PHE A C 1
ATOM 911 O O . PHE A 1 118 ? -12.352 -23.906 -12.094 1 98.19 118 PHE A O 1
ATOM 918 N N . LEU A 1 119 ? -12.922 -25.344 -10.508 1 98.25 119 LEU A N 1
ATOM 919 C CA . LEU A 1 119 ? -14.312 -25.438 -10.953 1 98.25 119 LEU A CA 1
ATOM 920 C C . LEU A 1 119 ? -15.125 -24.25 -10.445 1 98.25 119 LEU A C 1
ATOM 922 O O . LEU A 1 119 ? -15.945 -23.688 -11.188 1 98.25 119 LEU A O 1
ATOM 926 N N . GLN A 1 120 ? -14.867 -23.797 -9.172 1 98.12 120 GLN A N 1
ATOM 927 C CA . GLN A 1 120 ? -15.719 -22.797 -8.531 1 98.12 120 GLN A CA 1
ATOM 928 C C . GLN A 1 120 ? -15.078 -21.422 -8.586 1 98.12 120 GLN A C 1
ATOM 930 O O . GLN A 1 120 ? -15.742 -20.406 -8.312 1 98.12 120 GLN A O 1
ATOM 935 N N . GLY A 1 121 ? -13.773 -21.359 -8.953 1 98.44 121 GLY A N 1
ATOM 936 C CA . GLY A 1 121 ? -13.055 -20.094 -9.07 1 98.44 121 GLY A CA 1
ATOM 937 C C . GLY A 1 121 ? -12.445 -19.641 -7.758 1 98.44 121 GLY A C 1
ATOM 938 O O . GLY A 1 121 ? -12.984 -19.906 -6.684 1 98.44 121 GLY A O 1
ATOM 939 N N . GLU A 1 122 ? -11.375 -18.891 -7.891 1 98.38 122 GLU A N 1
ATOM 940 C CA . GLU A 1 122 ? -10.82 -18.172 -6.746 1 98.38 122 GLU A CA 1
ATOM 941 C C . GLU A 1 122 ? -11.609 -16.891 -6.465 1 98.38 122 GLU A C 1
ATOM 943 O O . GLU A 1 122 ? -11.672 -16.438 -5.32 1 98.38 122 GLU A O 1
ATOM 948 N N . ARG A 1 123 ? -12.141 -16.297 -7.551 1 98.75 123 ARG A N 1
ATOM 949 C CA . ARG A 1 123 ? -13.039 -15.156 -7.555 1 98.75 123 ARG A CA 1
ATOM 950 C C . ARG A 1 123 ? -12.32 -13.898 -7.078 1 98.75 123 ARG A C 1
ATOM 952 O O . ARG A 1 123 ? -12.883 -13.109 -6.309 1 98.75 123 ARG A O 1
ATOM 959 N N . TYR A 1 124 ? -11.078 -13.727 -7.492 1 98.81 124 TYR A N 1
ATOM 960 C CA . TYR A 1 124 ? -10.32 -12.508 -7.234 1 98.81 124 TYR A CA 1
ATOM 961 C C . TYR A 1 124 ? -10.68 -11.414 -8.234 1 98.81 124 TYR A C 1
ATOM 963 O O . TYR A 1 124 ? -10.391 -10.234 -8.008 1 98.81 124 TYR A O 1
ATOM 971 N N . ARG A 1 125 ? -11.211 -11.812 -9.367 1 98.75 125 ARG A N 1
ATOM 972 C CA . ARG A 1 125 ? -11.812 -10.938 -10.367 1 98.75 125 ARG A CA 1
ATOM 973 C C . ARG A 1 125 ? -13.258 -11.328 -10.641 1 98.75 125 ARG A C 1
ATOM 975 O O . ARG A 1 125 ? -13.641 -12.492 -10.453 1 98.75 125 ARG A O 1
ATOM 982 N N . LYS A 1 126 ? -14.008 -10.438 -11.188 1 98.56 126 LYS A N 1
ATOM 983 C CA . LYS A 1 126 ? -15.453 -10.602 -11.273 1 98.56 126 LYS A CA 1
ATOM 984 C C . LYS A 1 126 ? -15.836 -11.602 -12.359 1 98.56 126 LYS A C 1
ATOM 986 O O . LYS A 1 126 ? -16.766 -12.391 -12.188 1 98.56 126 LYS A O 1
ATOM 991 N N . GLY A 1 127 ? -15.094 -11.555 -13.477 1 98.38 127 GLY A N 1
ATOM 992 C CA . GLY A 1 127 ? -15.359 -12.445 -14.602 1 98.38 127 GLY A CA 1
ATOM 993 C C . GLY A 1 127 ? -14.133 -12.688 -15.469 1 98.38 127 GLY A C 1
ATOM 994 O O . GLY A 1 127 ? -13.086 -12.07 -15.258 1 98.38 127 GLY A O 1
ATOM 995 N N . PRO A 1 128 ? -14.289 -13.664 -16.406 1 98.12 128 PRO A N 1
ATOM 996 C CA . PRO A 1 128 ? -13.141 -13.977 -17.266 1 98.12 128 PRO A CA 1
ATOM 997 C C . PRO A 1 128 ? -12.664 -12.773 -18.078 1 98.12 128 PRO A C 1
ATOM 999 O O . PRO A 1 128 ? -11.477 -12.664 -18.391 1 98.12 128 PRO A O 1
ATOM 1002 N N . GLY A 1 129 ? -13.602 -11.859 -18.438 1 98.38 129 GLY A N 1
ATOM 1003 C CA . GLY A 1 129 ? -13.203 -10.648 -19.141 1 98.38 129 GLY A CA 1
ATOM 1004 C C . GLY A 1 129 ? -12.242 -9.789 -18.344 1 98.38 129 GLY A C 1
ATOM 1005 O O . GLY A 1 129 ? -11.234 -9.32 -18.875 1 98.38 129 GLY A O 1
ATOM 1006 N N . GLU A 1 130 ? -12.547 -9.539 -17.047 1 98.44 130 GLU A N 1
ATOM 1007 C CA . GLU A 1 130 ? -11.664 -8.781 -16.156 1 98.44 130 GLU A CA 1
ATOM 1008 C C . GLU A 1 130 ? -10.305 -9.469 -16 1 98.44 130 GLU A C 1
ATOM 1010 O O . GLU A 1 130 ? -9.281 -8.805 -15.867 1 98.44 130 GLU A O 1
ATOM 1015 N N . VAL A 1 131 ? -10.289 -10.812 -16.016 1 98.75 131 VAL A N 1
ATOM 1016 C CA . VAL A 1 131 ? -9.023 -11.531 -15.922 1 98.75 131 VAL A CA 1
ATOM 1017 C C . VAL A 1 131 ? -8.227 -11.359 -17.219 1 98.75 131 VAL A C 1
ATOM 1019 O O . VAL A 1 131 ? -7.004 -11.234 -17.188 1 98.75 131 VAL A O 1
ATOM 1022 N N . ALA A 1 132 ? -8.898 -11.422 -18.328 1 98.62 132 ALA A N 1
ATOM 1023 C CA . ALA A 1 132 ? -8.219 -11.141 -19.594 1 98.62 132 ALA A CA 1
ATOM 1024 C C . ALA A 1 132 ? -7.559 -9.766 -19.562 1 98.62 132 ALA A C 1
ATOM 1026 O O . ALA A 1 132 ? -6.418 -9.609 -20.016 1 98.62 132 ALA A O 1
ATOM 1027 N N . ASP A 1 133 ? -8.281 -8.742 -19.109 1 98.44 133 ASP A N 1
ATOM 1028 C CA . ASP A 1 133 ? -7.734 -7.395 -18.953 1 98.44 133 ASP A CA 1
ATOM 1029 C C . ASP A 1 133 ? -6.496 -7.402 -18.062 1 98.44 133 ASP A C 1
ATOM 1031 O O . ASP A 1 133 ? -5.512 -6.723 -18.344 1 98.44 133 ASP A O 1
ATOM 1035 N N . PHE A 1 134 ? -6.613 -8.172 -17.016 1 98.5 134 PHE A N 1
ATOM 1036 C CA . PHE A 1 134 ? -5.516 -8.312 -16.062 1 98.5 134 PHE A CA 1
ATOM 1037 C C . PHE A 1 134 ? -4.277 -8.883 -16.75 1 98.5 134 PHE A C 1
ATOM 1039 O O . PHE A 1 134 ? -3.188 -8.32 -16.656 1 98.5 134 PHE A O 1
ATOM 1046 N N . VAL A 1 135 ? -4.434 -9.961 -17.422 1 98.62 135 VAL A N 1
ATOM 1047 C CA . VAL A 1 135 ? -3.324 -10.609 -18.109 1 98.62 135 VAL A CA 1
ATOM 1048 C C . VAL A 1 135 ? -2.727 -9.656 -19.141 1 98.62 135 VAL A C 1
ATOM 1050 O O . VAL A 1 135 ? -1.504 -9.547 -19.266 1 98.62 135 VAL A O 1
ATOM 1053 N N . ASP A 1 136 ? -3.584 -8.93 -19.844 1 98.06 136 ASP A N 1
ATOM 1054 C CA . ASP A 1 136 ? -3.145 -7.98 -20.859 1 98.06 136 ASP A CA 1
ATOM 1055 C C . ASP A 1 136 ? -2.332 -6.848 -20.234 1 98.06 136 ASP A C 1
ATOM 1057 O O . ASP A 1 136 ? -1.455 -6.273 -20.891 1 98.06 136 ASP A O 1
ATOM 1061 N N . ALA A 1 137 ? -2.6 -6.539 -19 1 97.94 137 ALA A N 1
ATOM 1062 C CA . ALA A 1 137 ? -1.941 -5.43 -18.312 1 97.94 137 ALA A CA 1
ATOM 1063 C C . ALA A 1 137 ? -0.574 -5.848 -17.781 1 97.94 137 ALA A C 1
ATOM 1065 O O . ALA A 1 137 ? 0.248 -5 -17.422 1 97.94 137 ALA A O 1
ATOM 1066 N N . LEU A 1 138 ? -0.328 -7.125 -17.609 1 98.44 138 LEU A N 1
ATOM 1067 C CA . LEU A 1 138 ? 0.942 -7.613 -17.094 1 98.44 138 LEU A CA 1
ATOM 1068 C C . LEU A 1 138 ? 2.055 -7.457 -18.125 1 98.44 138 LEU A C 1
ATOM 1070 O O . LEU A 1 138 ? 1.854 -7.734 -19.312 1 98.44 138 LEU A O 1
ATOM 1074 N N . PRO A 1 139 ? 3.182 -6.973 -17.688 1 98.5 139 PRO A N 1
ATOM 1075 C CA . PRO A 1 139 ? 4.332 -6.914 -18.594 1 98.5 139 PRO A CA 1
ATOM 1076 C C . PRO A 1 139 ? 5.016 -8.266 -18.75 1 98.5 139 PRO A C 1
ATOM 1078 O O . PRO A 1 139 ? 6.219 -8.391 -18.5 1 98.5 139 PRO A O 1
ATOM 1081 N N . ILE A 1 140 ? 4.281 -9.234 -19.219 1 98.69 140 ILE A N 1
ATOM 1082 C CA . ILE A 1 140 ? 4.797 -10.586 -19.391 1 98.69 140 ILE A CA 1
ATOM 1083 C C . ILE A 1 140 ? 6.016 -10.57 -20.297 1 98.69 140 ILE A C 1
ATOM 1085 O O . ILE A 1 140 ? 6.008 -9.906 -21.344 1 98.69 140 ILE A O 1
ATOM 1089 N N . GLN A 1 141 ? 7.043 -11.211 -19.859 1 98.5 141 GLN A N 1
ATOM 1090 C CA . GLN A 1 141 ? 8.289 -11.281 -20.625 1 98.5 141 GLN A CA 1
ATOM 1091 C C . GLN A 1 141 ? 8.938 -12.656 -20.484 1 98.5 141 GLN A C 1
ATOM 1093 O O . GLN A 1 141 ? 8.562 -13.445 -19.609 1 98.5 141 GLN A O 1
ATOM 1098 N N . ASP A 1 142 ? 9.805 -12.938 -21.344 1 98.56 142 ASP A N 1
ATOM 1099 C CA . ASP A 1 142 ? 10.633 -14.141 -21.312 1 98.56 142 ASP A CA 1
ATOM 1100 C C . ASP A 1 142 ? 12.109 -13.797 -21.172 1 98.56 142 ASP A C 1
ATOM 1102 O O . ASP A 1 142 ? 12.766 -13.414 -22.141 1 98.56 142 ASP A O 1
ATOM 1106 N N . ILE A 1 143 ? 12.562 -13.969 -19.922 1 98.31 143 ILE A N 1
ATOM 1107 C CA . ILE A 1 143 ? 13.914 -13.516 -19.625 1 98.31 143 ILE A CA 1
ATOM 1108 C C . ILE A 1 143 ? 14.93 -14.484 -20.219 1 98.31 143 ILE A C 1
ATOM 1110 O O . ILE A 1 143 ? 14.648 -15.68 -20.359 1 98.31 143 ILE A O 1
ATOM 1114 N N . PRO A 1 144 ? 16.125 -13.992 -20.516 1 97.62 144 PRO A N 1
ATOM 1115 C CA . PRO A 1 144 ? 17.109 -14.852 -21.156 1 97.62 144 PRO A CA 1
ATOM 1116 C C . PRO A 1 144 ? 17.812 -15.781 -20.172 1 97.62 144 PRO A C 1
ATOM 1118 O O . PRO A 1 144 ? 18.469 -16.75 -20.594 1 97.62 144 PRO A O 1
ATOM 1121 N N . ALA A 1 145 ? 17.688 -15.602 -18.906 1 97.69 145 ALA A N 1
ATOM 1122 C CA . ALA A 1 145 ? 18.438 -16.344 -17.891 1 97.69 145 ALA A CA 1
ATOM 1123 C C . ALA A 1 145 ? 17.891 -17.766 -17.734 1 97.69 145 ALA A C 1
ATOM 1125 O O . ALA A 1 145 ? 16.688 -17.984 -17.844 1 97.69 145 ALA A O 1
ATOM 1126 N N . THR A 1 146 ? 18.812 -18.656 -17.391 1 98.25 146 THR A N 1
ATOM 1127 C CA . THR A 1 146 ? 18.422 -20.031 -17.109 1 98.25 146 THR A CA 1
ATOM 1128 C C . THR A 1 146 ? 17.734 -20.125 -15.75 1 98.25 146 THR A C 1
ATOM 1130 O O . THR A 1 146 ? 16.734 -20.844 -15.602 1 98.25 146 THR A O 1
ATOM 1133 N N . TYR A 1 147 ? 18.344 -19.406 -14.766 1 98.56 147 TYR A N 1
ATOM 1134 C CA . TYR A 1 147 ? 17.828 -19.5 -13.406 1 98.56 147 TYR A CA 1
ATOM 1135 C C . TYR A 1 147 ? 17.453 -18.125 -12.859 1 98.56 147 TYR A C 1
ATOM 1137 O O . TYR A 1 147 ? 18.109 -17.125 -13.18 1 98.56 147 TYR A O 1
ATOM 1145 N N . VAL A 1 148 ? 16.406 -18.109 -12.102 1 98.88 148 VAL A N 1
ATOM 1146 C CA . VAL A 1 148 ? 16.125 -17.016 -11.18 1 98.88 148 VAL A CA 1
ATOM 1147 C C . VAL A 1 148 ? 16.469 -17.438 -9.758 1 98.88 148 VAL A C 1
ATOM 1149 O O . VAL A 1 148 ? 16.016 -18.484 -9.297 1 98.88 148 VAL A O 1
ATOM 1152 N N . VAL A 1 149 ? 17.281 -16.688 -9.125 1 98.81 149 VAL A N 1
ATOM 1153 C CA . VAL A 1 149 ? 17.719 -16.984 -7.766 1 98.81 149 VAL A CA 1
ATOM 1154 C C . VAL A 1 149 ? 17.188 -15.938 -6.797 1 98.81 149 VAL A C 1
ATOM 1156 O O . VAL A 1 149 ? 17.266 -14.742 -7.07 1 98.81 149 VAL A O 1
ATOM 1159 N N . MET A 1 150 ? 16.562 -16.359 -5.711 1 98.88 150 MET A N 1
ATOM 1160 C CA . MET A 1 150 ? 16.219 -15.508 -4.578 1 98.88 150 MET A CA 1
ATOM 1161 C C . MET A 1 150 ? 17.047 -15.875 -3.352 1 98.88 150 MET A C 1
ATOM 1163 O O . MET A 1 150 ? 17.078 -17.031 -2.938 1 98.88 150 MET A O 1
ATOM 1167 N N . LYS A 1 151 ? 17.75 -14.953 -2.84 1 98.25 151 LYS A N 1
ATOM 1168 C CA . LYS A 1 151 ? 18.578 -15.227 -1.675 1 98.25 151 LYS A CA 1
ATOM 1169 C C . LYS A 1 151 ? 18.672 -14 -0.767 1 98.25 151 LYS A C 1
ATOM 1171 O O . LYS A 1 151 ? 18.375 -12.883 -1.191 1 98.25 151 LYS A O 1
ATOM 1176 N N . PRO A 1 152 ? 19.016 -14.227 0.511 1 98.12 152 PRO A N 1
ATOM 1177 C CA . PRO A 1 152 ? 19.219 -13.055 1.372 1 98.12 152 PRO A CA 1
ATOM 1178 C C . PRO A 1 152 ? 20.188 -12.039 0.772 1 98.12 152 PRO A C 1
ATOM 1180 O O . PRO A 1 152 ? 21.203 -12.43 0.167 1 98.12 152 PRO A O 1
ATOM 1183 N N . LEU A 1 153 ? 19.875 -10.773 0.93 1 98.38 153 LEU A N 1
ATOM 1184 C CA . LEU A 1 153 ? 20.703 -9.711 0.385 1 98.38 153 LEU A CA 1
ATOM 1185 C C . LEU A 1 153 ? 22.141 -9.836 0.88 1 98.38 153 LEU A C 1
ATOM 1187 O O . LEU A 1 153 ? 23.078 -9.562 0.138 1 98.38 153 LEU A O 1
ATOM 1191 N N . SER A 1 154 ? 22.344 -10.305 2.131 1 97.25 154 SER A N 1
ATOM 1192 C CA . SER A 1 154 ? 23.672 -10.43 2.736 1 97.25 154 SER A CA 1
ATOM 1193 C C . SER A 1 154 ? 24.5 -11.484 2.025 1 97.25 154 SER A C 1
ATOM 1195 O O . SER A 1 154 ? 25.734 -11.523 2.178 1 97.25 154 SER A O 1
ATOM 1197 N N . GLN A 1 155 ? 23.891 -12.344 1.244 1 96.56 155 GLN A N 1
ATOM 1198 C CA . GLN A 1 155 ? 24.594 -13.43 0.571 1 96.56 155 GLN A CA 1
ATOM 1199 C C . GLN A 1 155 ? 24.969 -13.047 -0.86 1 96.56 155 GLN A C 1
ATOM 1201 O O . GLN A 1 155 ? 25.578 -13.836 -1.582 1 96.56 155 GLN A O 1
ATOM 1206 N N . VAL A 1 156 ? 24.547 -11.867 -1.256 1 97.06 156 VAL A N 1
ATOM 1207 C CA . VAL A 1 156 ? 24.969 -11.375 -2.564 1 97.06 156 VAL A CA 1
ATOM 1208 C C . VAL A 1 156 ? 26.469 -11.117 -2.555 1 97.06 156 VAL A C 1
ATOM 1210 O O . VAL A 1 156 ? 26.984 -10.414 -1.678 1 97.06 156 VAL A O 1
ATOM 1213 N N . THR A 1 157 ? 27.109 -11.703 -3.449 1 93.12 157 THR A N 1
ATOM 1214 C CA . THR A 1 157 ? 28.562 -11.641 -3.463 1 93.12 157 THR A CA 1
ATOM 1215 C C . THR A 1 157 ? 29.047 -10.594 -4.469 1 93.12 157 THR A C 1
ATOM 1217 O O . THR A 1 157 ? 28.266 -10.078 -5.262 1 93.12 157 THR A O 1
ATOM 1220 N N . GLN A 1 158 ? 30.344 -10.375 -4.406 1 91.12 158 GLN A N 1
ATOM 1221 C CA . GLN A 1 158 ? 30.953 -9.43 -5.332 1 91.12 158 GLN A CA 1
ATOM 1222 C C . GLN A 1 158 ? 30.766 -9.875 -6.777 1 91.12 158 GLN A C 1
ATOM 1224 O O . GLN A 1 158 ? 30.922 -11.062 -7.094 1 91.12 158 GLN A O 1
ATOM 1229 N N . GLY A 1 159 ? 30.422 -9.023 -7.605 1 91.88 159 GLY A N 1
ATOM 1230 C CA . GLY A 1 159 ? 30.219 -9.336 -9.008 1 91.88 159 GLY A CA 1
ATOM 1231 C C . GLY A 1 159 ? 28.766 -9.594 -9.359 1 91.88 159 GLY A C 1
ATOM 1232 O O . GLY A 1 159 ? 28.375 -9.523 -10.523 1 91.88 159 GLY A O 1
ATOM 1233 N N . GLU A 1 160 ? 28.016 -10 -8.383 1 95.44 160 GLU A N 1
ATOM 1234 C CA . GLU A 1 160 ? 26.594 -10.195 -8.602 1 95.44 160 GLU A CA 1
ATOM 1235 C C . GLU A 1 160 ? 25.844 -8.867 -8.555 1 95.44 160 GLU A C 1
ATOM 1237 O O . GLU A 1 160 ? 26.172 -7.988 -7.754 1 95.44 160 GLU A O 1
ATOM 1242 N N . VAL A 1 161 ? 24.906 -8.742 -9.477 1 96.75 161 VAL A N 1
ATOM 1243 C CA . VAL A 1 161 ? 24.047 -7.559 -9.492 1 96.75 161 VAL A CA 1
ATOM 1244 C C . VAL A 1 161 ? 22.578 -7.977 -9.391 1 96.75 161 VAL A C 1
ATOM 1246 O O . VAL A 1 161 ? 22.016 -8.5 -10.352 1 96.75 161 VAL A O 1
ATOM 1249 N N . PRO A 1 162 ? 21.953 -7.738 -8.25 1 98.5 162 PRO A N 1
ATOM 1250 C CA . PRO A 1 162 ? 20.531 -8.047 -8.148 1 98.5 162 PRO A CA 1
ATOM 1251 C C . PRO A 1 162 ? 19.688 -7.332 -9.211 1 98.5 162 PRO A C 1
ATOM 1253 O O . PRO A 1 162 ? 20.047 -6.23 -9.641 1 98.5 162 PRO A O 1
ATOM 1256 N N . LYS A 1 163 ? 18.625 -7.988 -9.617 1 98.81 163 LYS A N 1
ATOM 1257 C CA . LYS A 1 163 ? 17.641 -7.348 -10.484 1 98.81 163 LYS A CA 1
ATOM 1258 C C . LYS A 1 163 ? 16.562 -6.633 -9.664 1 98.81 163 LYS A C 1
ATOM 1260 O O . LYS A 1 163 ? 16.109 -5.555 -10.047 1 98.81 163 LYS A O 1
ATOM 1265 N N . VAL A 1 164 ? 16.172 -7.246 -8.594 1 98.94 164 VAL A N 1
ATOM 1266 C CA . VAL A 1 164 ? 15.141 -6.738 -7.688 1 98.94 164 VAL A CA 1
ATOM 1267 C C . VAL A 1 164 ? 15.57 -6.961 -6.242 1 98.94 164 VAL A C 1
ATOM 1269 O O . VAL A 1 164 ? 16.219 -7.961 -5.922 1 98.94 164 VAL A O 1
ATOM 1272 N N . VAL A 1 165 ? 15.344 -6.031 -5.363 1 98.94 165 VAL A N 1
ATOM 1273 C CA . VAL A 1 165 ? 15.477 -6.188 -3.918 1 98.94 165 VAL A CA 1
ATOM 1274 C C . VAL A 1 165 ? 14.109 -6.023 -3.254 1 98.94 165 VAL A C 1
ATOM 1276 O O . VAL A 1 165 ? 13.367 -5.094 -3.568 1 98.94 165 VAL A O 1
ATOM 1279 N N . THR A 1 166 ? 13.758 -6.961 -2.379 1 98.94 166 THR A N 1
ATOM 1280 C CA . THR A 1 166 ? 12.445 -6.938 -1.728 1 98.94 166 THR A CA 1
ATOM 1281 C C . THR A 1 166 ? 12.602 -6.938 -0.209 1 98.94 166 THR A C 1
ATOM 1283 O O . THR A 1 166 ? 13.328 -7.766 0.348 1 98.94 166 THR A O 1
ATOM 1286 N N . PHE A 1 167 ? 11.977 -5.996 0.482 1 98.94 167 PHE A N 1
ATOM 1287 C CA . PHE A 1 167 ? 11.859 -5.977 1.935 1 98.94 167 PHE A CA 1
ATOM 1288 C C . PHE A 1 167 ? 10.516 -6.543 2.373 1 98.94 167 PHE A C 1
ATOM 1290 O O . PHE A 1 167 ? 9.5 -6.352 1.693 1 98.94 167 PHE A O 1
ATOM 1297 N N . LEU A 1 168 ? 10.484 -7.312 3.398 1 98.88 168 LEU A N 1
ATOM 1298 C CA . LEU A 1 168 ? 9.273 -7.574 4.172 1 98.88 168 LEU A CA 1
ATOM 1299 C C . LEU A 1 168 ? 9.094 -6.531 5.27 1 98.88 168 LEU A C 1
ATOM 1301 O O . LEU A 1 168 ? 10 -6.316 6.082 1 98.88 168 LEU A O 1
ATOM 1305 N N . ALA A 1 169 ? 7.93 -5.863 5.23 1 98.75 169 ALA A N 1
ATOM 1306 C CA . ALA A 1 169 ? 7.754 -4.707 6.105 1 98.75 169 ALA A CA 1
ATOM 1307 C C . ALA A 1 169 ? 6.379 -4.719 6.762 1 98.75 169 ALA A C 1
ATOM 1309 O O . ALA A 1 169 ? 5.379 -5.039 6.117 1 98.75 169 ALA A O 1
ATOM 1310 N N . ASN A 1 170 ? 6.367 -4.477 8.117 1 98.38 170 ASN A N 1
ATOM 1311 C CA . ASN A 1 170 ? 5.094 -4.16 8.75 1 98.38 170 ASN A CA 1
ATOM 1312 C C . ASN A 1 170 ? 4.617 -2.756 8.391 1 98.38 170 ASN A C 1
ATOM 1314 O O . ASN A 1 170 ? 5.262 -2.062 7.602 1 98.38 170 ASN A O 1
ATOM 1318 N N . ALA A 1 171 ? 3.496 -2.318 8.945 1 98.44 171 ALA A N 1
ATOM 1319 C CA . ALA A 1 171 ? 2.875 -1.06 8.539 1 98.44 171 ALA A CA 1
ATOM 1320 C C . ALA A 1 171 ? 3.811 0.12 8.797 1 98.44 171 ALA A C 1
ATOM 1322 O O . ALA A 1 171 ? 3.924 1.021 7.961 1 98.44 171 ALA A O 1
ATOM 1323 N N . GLU A 1 172 ? 4.441 0.141 9.961 1 97.81 172 GLU A N 1
AT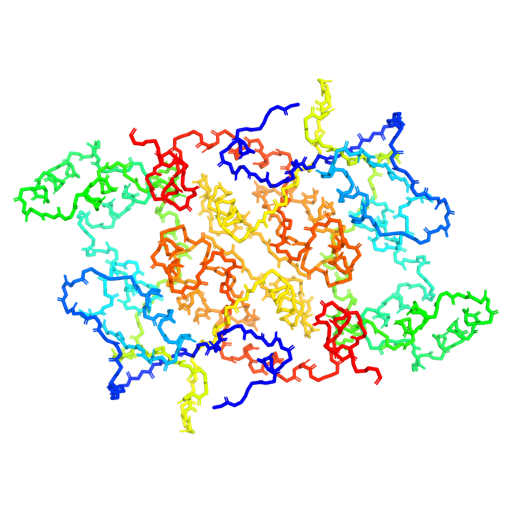OM 1324 C CA . GLU A 1 172 ? 5.363 1.218 10.312 1 97.81 172 GLU A CA 1
ATOM 1325 C C . GLU A 1 172 ? 6.562 1.243 9.367 1 97.81 172 GLU A C 1
ATOM 1327 O O . GLU A 1 172 ? 6.945 2.303 8.867 1 97.81 172 GLU A O 1
ATOM 1332 N N . GLN A 1 173 ? 7.137 0.111 9.125 1 98.56 173 GLN A N 1
ATOM 1333 C CA . GLN A 1 173 ? 8.297 -0.007 8.242 1 98.56 173 GLN A CA 1
ATOM 1334 C C . GLN A 1 173 ? 7.926 0.337 6.801 1 98.56 173 GLN A C 1
ATOM 1336 O O . GLN A 1 173 ? 8.711 0.972 6.09 1 98.56 173 GLN A O 1
ATOM 1341 N N . LEU A 1 174 ? 6.742 -0.099 6.371 1 98.94 174 LEU A N 1
ATOM 1342 C CA . LEU A 1 174 ? 6.266 0.252 5.039 1 98.94 174 LEU A CA 1
ATOM 1343 C C . LEU A 1 174 ? 6.148 1.764 4.883 1 98.94 174 LEU A C 1
ATOM 1345 O O . LEU A 1 174 ? 6.469 2.311 3.826 1 98.94 174 LEU A O 1
ATOM 1349 N N . SER A 1 175 ? 5.684 2.434 5.902 1 98.81 175 SER A N 1
ATOM 1350 C CA . SER A 1 175 ? 5.559 3.887 5.867 1 98.81 175 SER A CA 1
ATOM 1351 C C . SER A 1 175 ? 6.902 4.551 5.586 1 98.81 175 SER A C 1
ATOM 1353 O O . SER A 1 175 ? 6.992 5.453 4.75 1 98.81 175 SER A O 1
ATOM 1355 N N . ALA A 1 176 ? 7.926 4.059 6.273 1 98.81 176 ALA A N 1
ATOM 1356 C CA . ALA A 1 176 ? 9.266 4.594 6.066 1 98.81 176 ALA A CA 1
ATOM 1357 C C . ALA A 1 176 ? 9.734 4.359 4.633 1 98.81 176 ALA A C 1
ATOM 1359 O O . ALA A 1 176 ? 10.336 5.246 4.02 1 98.81 176 ALA A O 1
ATOM 1360 N N . LEU A 1 177 ? 9.438 3.213 4.105 1 98.94 177 LEU A N 1
ATOM 1361 C CA . LEU A 1 177 ? 9.883 2.869 2.76 1 98.94 177 LEU A CA 1
ATOM 1362 C C . LEU A 1 177 ? 9.164 3.717 1.716 1 98.94 177 LEU A C 1
ATOM 1364 O O . LEU A 1 177 ? 9.766 4.133 0.724 1 98.94 177 LEU A O 1
ATOM 1368 N N . VAL A 1 178 ? 7.887 3.963 1.923 1 98.94 178 VAL A N 1
ATOM 1369 C CA . VAL A 1 178 ? 7.125 4.805 1.01 1 98.94 178 VAL A CA 1
ATOM 1370 C C . VAL A 1 178 ? 7.707 6.219 0.999 1 98.94 178 VAL A C 1
ATOM 1372 O O . VAL A 1 178 ? 7.895 6.809 -0.066 1 98.94 178 VAL A O 1
ATOM 1375 N N . VAL A 1 179 ? 8.008 6.746 2.182 1 98.88 179 VAL A N 1
ATOM 1376 C CA . VAL A 1 179 ? 8.594 8.078 2.277 1 98.88 179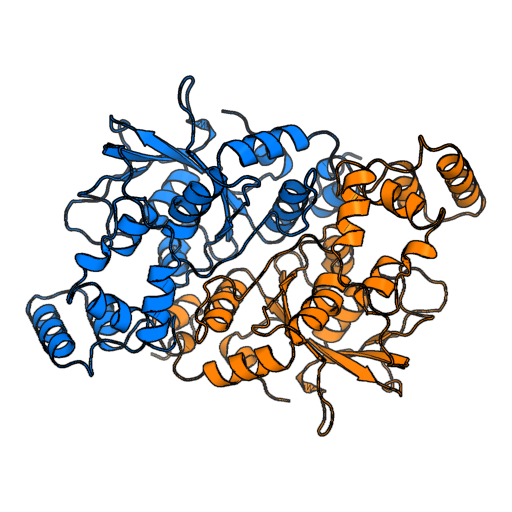 VAL A CA 1
ATOM 1377 C C . VAL A 1 179 ? 9.953 8.102 1.588 1 98.88 179 VAL A C 1
ATOM 1379 O O . VAL A 1 179 ? 10.227 8.977 0.766 1 98.88 179 VAL A O 1
ATOM 1382 N N . LEU A 1 180 ? 10.797 7.129 1.865 1 98.88 180 LEU A N 1
ATOM 1383 C CA . LEU A 1 180 ? 12.156 7.102 1.332 1 98.88 180 LEU A CA 1
ATOM 1384 C C . LEU A 1 180 ? 12.141 6.977 -0.188 1 98.88 180 LEU A C 1
ATOM 1386 O O . LEU A 1 180 ? 12.961 7.59 -0.874 1 98.88 180 LEU A O 1
ATOM 1390 N N . ALA A 1 181 ? 11.219 6.168 -0.736 1 98.88 181 ALA A N 1
ATOM 1391 C CA . ALA A 1 181 ? 11.133 5.984 -2.182 1 98.88 181 ALA A CA 1
ATOM 1392 C C . ALA A 1 181 ? 10.789 7.297 -2.881 1 98.88 181 ALA A C 1
ATOM 1394 O O . ALA A 1 181 ? 11.164 7.508 -4.035 1 98.88 181 ALA A O 1
ATOM 1395 N N . ASN A 1 182 ? 10.094 8.172 -2.207 1 98.81 182 ASN A N 1
ATOM 1396 C CA . ASN A 1 182 ? 9.664 9.438 -2.787 1 98.81 182 ASN A CA 1
ATOM 1397 C C . ASN A 1 182 ? 10.625 10.57 -2.424 1 98.81 182 ASN A C 1
ATOM 1399 O O . ASN A 1 182 ? 10.484 11.695 -2.92 1 98.81 182 ASN A O 1
ATOM 1403 N N . TYR A 1 183 ? 11.602 10.32 -1.575 1 98.69 183 TYR A N 1
ATOM 1404 C CA . TYR A 1 183 ? 12.438 11.297 -0.895 1 98.69 183 TYR A CA 1
ATOM 1405 C C . TYR A 1 183 ? 13.094 12.242 -1.895 1 98.69 183 TYR A C 1
ATOM 1407 O O . TYR A 1 183 ? 13.055 13.461 -1.717 1 98.69 183 TYR A O 1
ATOM 1415 N N . GLY A 1 184 ? 13.641 11.742 -2.908 1 97.88 184 GLY A N 1
ATOM 1416 C CA . GLY A 1 184 ? 14.367 12.555 -3.873 1 97.88 184 GLY A CA 1
ATOM 1417 C C . GLY A 1 184 ? 13.672 12.656 -5.215 1 97.88 184 GLY A C 1
ATOM 1418 O O . GLY A 1 184 ? 14.312 12.906 -6.238 1 97.88 184 GLY A O 1
ATOM 1419 N N . ARG A 1 185 ? 12.391 12.391 -5.273 1 97.12 185 ARG A N 1
ATOM 1420 C CA . ARG A 1 185 ? 11.664 12.32 -6.539 1 97.12 185 ARG A CA 1
ATOM 1421 C C . ARG A 1 185 ? 10.727 13.516 -6.699 1 97.12 185 ARG A C 1
ATOM 1423 O O . ARG A 1 185 ? 10.297 14.117 -5.711 1 97.12 185 ARG A O 1
ATOM 1430 N N . GLN A 1 186 ? 10.367 13.797 -7.934 1 95.12 186 GLN A N 1
ATOM 1431 C CA . GLN A 1 186 ? 9.438 14.891 -8.227 1 95.12 186 GLN A CA 1
ATOM 1432 C C . GLN A 1 186 ? 7.992 14.445 -8.039 1 95.12 186 GLN A C 1
ATOM 1434 O O . GLN A 1 186 ? 7.129 15.25 -7.695 1 95.12 186 GLN A O 1
ATOM 1439 N N . SER A 1 187 ? 7.809 13.18 -8.133 1 94 187 SER A N 1
ATOM 1440 C CA . SER A 1 187 ? 6.465 12.617 -8.07 1 94 187 SER A CA 1
ATOM 1441 C C . SER A 1 187 ? 6.059 12.312 -6.633 1 94 187 SER A C 1
ATOM 1443 O O . SER A 1 187 ? 6.879 12.422 -5.719 1 94 187 SER A O 1
ATOM 1445 N N . ILE A 1 188 ? 4.742 12.078 -6.434 1 98 188 ILE A N 1
ATOM 1446 C CA . ILE A 1 188 ? 4.277 11.57 -5.148 1 98 188 ILE A CA 1
ATOM 1447 C C . ILE A 1 188 ? 3.916 10.094 -5.277 1 98 188 ILE A C 1
ATOM 1449 O O . ILE A 1 188 ? 3.434 9.477 -4.324 1 98 188 ILE A O 1
ATOM 1453 N N . ASP A 1 189 ? 4.109 9.516 -6.488 1 98.25 189 ASP A N 1
ATOM 1454 C CA . ASP A 1 189 ? 3.678 8.164 -6.82 1 98.25 189 ASP A CA 1
ATOM 1455 C C . ASP A 1 189 ? 4.871 7.273 -7.164 1 98.25 189 ASP A C 1
ATOM 1457 O O . ASP A 1 189 ? 4.84 6.539 -8.156 1 98.25 189 ASP A O 1
ATOM 1461 N N . ALA A 1 190 ? 5.961 7.371 -6.375 1 98.69 190 ALA A N 1
ATOM 1462 C CA . ALA A 1 190 ? 7.141 6.539 -6.613 1 98.69 190 ALA A CA 1
ATOM 1463 C C . ALA A 1 190 ? 6.914 5.113 -6.121 1 98.69 190 ALA A C 1
ATOM 1465 O O . ALA A 1 190 ? 7.789 4.258 -6.258 1 98.69 190 ALA A O 1
ATOM 1466 N N . VAL A 1 191 ? 5.762 4.836 -5.562 1 98.88 191 VAL A N 1
ATOM 1467 C CA . VAL A 1 191 ? 5.387 3.516 -5.07 1 98.88 191 VAL A CA 1
ATOM 1468 C C . VAL A 1 191 ? 3.996 3.15 -5.586 1 98.88 191 VAL A C 1
ATOM 1470 O O . VAL A 1 191 ? 3.094 3.988 -5.605 1 98.88 191 VAL A O 1
ATOM 1473 N N . ARG A 1 192 ? 3.836 1.971 -6.043 1 98.69 192 ARG A N 1
ATOM 1474 C CA . ARG A 1 192 ? 2.521 1.503 -6.473 1 98.69 192 ARG A CA 1
ATOM 1475 C C . ARG A 1 192 ? 2.1 0.263 -5.691 1 98.69 192 ARG A C 1
ATOM 1477 O O . ARG A 1 192 ? 2.938 -0.418 -5.098 1 98.69 192 ARG A O 1
ATOM 1484 N N . ILE A 1 193 ? 0.819 -0.056 -5.668 1 98.88 193 ILE A N 1
ATOM 1485 C CA . ILE A 1 193 ? 0.258 -1.226 -5 1 98.88 193 ILE A CA 1
ATOM 1486 C C . ILE A 1 193 ? -0.773 -1.893 -5.906 1 98.88 193 ILE A C 1
ATOM 1488 O O . ILE A 1 193 ? -1.972 -1.866 -5.621 1 98.88 193 ILE A O 1
ATOM 1492 N N . PRO A 1 194 ? -0.335 -2.629 -6.949 1 98.88 194 PRO A N 1
ATOM 1493 C CA . PRO A 1 194 ? -1.224 -3.209 -7.957 1 98.88 194 PRO A CA 1
ATOM 1494 C C . PRO A 1 194 ? -1.867 -4.516 -7.492 1 98.88 194 PRO A C 1
ATOM 1496 O O . PRO A 1 194 ? -1.359 -5.168 -6.578 1 98.88 194 PRO A O 1
ATOM 1499 N N . PHE A 1 195 ? -2.996 -4.844 -8.07 1 98.81 195 PHE A N 1
ATOM 1500 C CA . PHE A 1 195 ? -3.477 -6.219 -8.023 1 98.81 195 PHE A CA 1
ATOM 1501 C C . PHE A 1 195 ? -2.545 -7.145 -8.797 1 98.81 195 PHE A C 1
ATOM 1503 O O . PHE A 1 195 ? -2.342 -6.969 -10 1 98.81 195 PHE A O 1
ATOM 1510 N N . ALA A 1 196 ? -1.921 -8.023 -8.125 1 98.69 196 ALA A N 1
ATOM 1511 C CA . ALA A 1 196 ? -0.975 -8.961 -8.727 1 98.69 196 ALA A CA 1
ATOM 1512 C C . ALA A 1 196 ? -0.733 -10.164 -7.816 1 98.69 196 ALA A C 1
ATOM 1514 O O . ALA A 1 196 ? -0.936 -10.078 -6.605 1 98.69 196 ALA A O 1
ATOM 1515 N N . ALA A 1 197 ? -0.352 -11.297 -8.414 1 98.69 197 ALA A N 1
ATOM 1516 C CA . ALA A 1 197 ? 0.094 -12.43 -7.609 1 98.69 197 ALA A CA 1
ATOM 1517 C C . ALA A 1 197 ? 1.336 -12.07 -6.801 1 98.69 197 ALA A C 1
ATOM 1519 O O . ALA A 1 197 ? 2.055 -11.125 -7.137 1 98.69 197 ALA A O 1
ATOM 1520 N N . GLY A 1 198 ? 1.542 -12.766 -5.699 1 98.81 198 GLY A N 1
ATOM 1521 C CA . GLY A 1 198 ? 2.719 -12.523 -4.879 1 98.81 198 GLY A CA 1
ATOM 1522 C C . GLY A 1 198 ? 4.012 -12.539 -5.672 1 98.81 198 GLY A C 1
ATOM 1523 O O . GLY A 1 198 ? 4.84 -11.633 -5.539 1 98.81 198 GLY A O 1
ATOM 1524 N N . CYS A 1 199 ? 4.168 -13.531 -6.52 1 98.88 199 CYS A N 1
ATOM 1525 C CA . CYS A 1 199 ? 5.379 -13.695 -7.309 1 98.88 199 CYS A CA 1
ATOM 1526 C C . CYS A 1 199 ? 5.508 -12.594 -8.352 1 98.88 199 CYS A C 1
ATOM 1528 O O . CYS A 1 199 ? 6.621 -12.195 -8.711 1 98.88 199 CYS A O 1
ATOM 1530 N N . GLN A 1 200 ? 4.406 -12.109 -8.836 1 98.88 200 GLN A N 1
ATOM 1531 C CA . GLN A 1 200 ? 4.43 -11.008 -9.797 1 98.88 200 GLN A CA 1
ATOM 1532 C C . GLN A 1 200 ? 4.848 -9.703 -9.133 1 98.88 200 GLN A C 1
ATOM 1534 O O . GLN A 1 200 ? 5.543 -8.883 -9.734 1 98.88 200 GLN A O 1
ATOM 1539 N N . SER A 1 201 ? 4.48 -9.5 -7.871 1 98.88 201 SER A N 1
ATOM 1540 C CA . SER A 1 201 ? 4.801 -8.273 -7.141 1 98.88 201 SER A CA 1
ATOM 1541 C C . SER A 1 201 ? 6.266 -8.25 -6.719 1 98.88 201 SER A C 1
ATOM 1543 O O . SER A 1 201 ? 6.84 -7.18 -6.52 1 98.88 201 SER A O 1
ATOM 1545 N N . VAL A 1 202 ? 6.93 -9.43 -6.562 1 98.88 202 VAL A N 1
ATOM 1546 C CA . VAL A 1 202 ? 8.32 -9.438 -6.121 1 98.88 202 VAL A CA 1
ATOM 1547 C C . VAL A 1 202 ? 9.242 -9.688 -7.316 1 98.88 202 VAL A C 1
ATOM 1549 O O . VAL A 1 202 ? 10.461 -9.57 -7.199 1 98.88 202 VAL A O 1
ATOM 1552 N N . GLY A 1 203 ? 8.688 -10.031 -8.477 1 98.81 203 GLY A N 1
ATOM 1553 C CA . GLY A 1 203 ? 9.492 -10.352 -9.641 1 98.81 203 GLY A CA 1
ATOM 1554 C C . GLY A 1 203 ? 9.133 -9.531 -10.859 1 98.81 203 GLY A C 1
ATOM 1555 O O . GLY A 1 203 ? 9.742 -8.492 -11.125 1 98.81 203 GLY A O 1
ATOM 1556 N N . LEU A 1 204 ? 8.008 -9.906 -11.477 1 98.88 204 LEU A N 1
ATOM 1557 C CA . LEU A 1 204 ? 7.625 -9.422 -12.797 1 98.88 204 LEU A CA 1
ATOM 1558 C C . LEU A 1 204 ? 7.469 -7.906 -12.797 1 98.88 204 LEU A C 1
ATOM 1560 O O . LEU A 1 204 ? 8.055 -7.219 -13.641 1 98.88 204 LEU A O 1
ATOM 1564 N N . LEU A 1 205 ? 6.723 -7.387 -11.883 1 98.88 205 LEU A N 1
ATOM 1565 C CA . LEU A 1 205 ? 6.352 -5.977 -11.922 1 98.88 205 LEU A CA 1
ATOM 1566 C C . LEU A 1 205 ? 7.555 -5.094 -11.602 1 98.88 205 LEU A C 1
ATOM 1568 O O . LEU A 1 205 ? 7.852 -4.152 -12.336 1 98.88 205 LEU A O 1
ATOM 1572 N N . PRO A 1 206 ? 8.32 -5.352 -10.523 1 98.88 206 PRO A N 1
ATOM 1573 C CA . PRO A 1 206 ? 9.484 -4.496 -10.297 1 98.88 206 PRO A CA 1
ATOM 1574 C C . PRO A 1 206 ? 10.547 -4.645 -11.391 1 98.88 206 PRO A C 1
ATOM 1576 O O . PRO A 1 206 ? 11.258 -3.686 -11.695 1 98.88 206 PRO A O 1
ATOM 1579 N N . LEU A 1 207 ? 10.664 -5.844 -11.969 1 98.62 207 LEU A N 1
ATOM 1580 C CA . LEU A 1 207 ? 11.578 -6.004 -13.102 1 98.62 207 LEU A CA 1
ATOM 1581 C C . LEU A 1 207 ? 11.211 -5.055 -14.234 1 98.62 207 LEU A C 1
ATOM 1583 O O . LEU A 1 207 ? 12.086 -4.441 -14.844 1 98.62 207 LEU A O 1
ATOM 1587 N N . ALA A 1 208 ? 9.969 -4.949 -14.539 1 98.56 208 ALA A N 1
ATOM 1588 C CA . ALA A 1 208 ? 9.5 -4.074 -15.609 1 98.56 208 ALA A CA 1
ATOM 1589 C C . ALA A 1 208 ? 9.742 -2.607 -15.266 1 98.56 208 ALA A C 1
ATOM 1591 O O . ALA A 1 208 ? 9.984 -1.79 -16.156 1 98.56 208 ALA A O 1
ATOM 1592 N N . GLU A 1 209 ? 9.695 -2.211 -13.969 1 98.44 209 GLU A N 1
ATOM 1593 C CA . GLU A 1 209 ? 9.914 -0.833 -13.539 1 98.44 209 GLU A CA 1
ATOM 1594 C C . GLU A 1 209 ? 11.336 -0.376 -13.859 1 98.44 209 GLU A C 1
ATOM 1596 O O . GLU A 1 209 ? 11.578 0.811 -14.094 1 98.44 209 GLU A O 1
ATOM 1601 N N . GLU A 1 210 ? 12.273 -1.345 -13.867 1 97.06 210 GLU A N 1
ATOM 1602 C CA . GLU A 1 210 ? 13.672 -1.008 -14.125 1 97.06 210 GLU A CA 1
ATOM 1603 C C . GLU A 1 210 ? 13.828 -0.323 -15.484 1 97.06 210 GLU A C 1
ATOM 1605 O O . GLU A 1 210 ? 14.742 0.483 -15.672 1 97.06 210 GLU A O 1
ATOM 1610 N N . ASN A 1 211 ? 12.93 -0.559 -16.406 1 94.75 211 ASN A N 1
ATOM 1611 C CA . ASN A 1 211 ? 13.016 -0.04 -17.766 1 94.75 211 ASN A CA 1
ATOM 1612 C C . ASN A 1 211 ? 12.289 1.292 -17.906 1 94.75 211 ASN A C 1
ATOM 1614 O O . ASN A 1 211 ? 12.297 1.9 -18.984 1 94.75 211 ASN A O 1
ATOM 1618 N N . GLN A 1 212 ? 11.703 1.774 -16.875 1 96.5 212 GLN A N 1
ATOM 1619 C CA . GLN A 1 212 ? 10.984 3.043 -16.922 1 96.5 212 GLN A CA 1
ATOM 1620 C C . GLN A 1 212 ? 11.914 4.215 -16.625 1 96.5 212 GLN A C 1
ATOM 1622 O O . GLN A 1 212 ? 12.938 4.051 -15.961 1 96.5 212 GLN A O 1
ATOM 1627 N N . ALA A 1 213 ? 11.555 5.387 -17.125 1 95.62 213 ALA A N 1
ATOM 1628 C CA . ALA A 1 213 ? 12.336 6.598 -16.875 1 95.62 213 ALA A CA 1
ATOM 1629 C C . ALA A 1 213 ? 12.383 6.922 -15.391 1 95.62 213 ALA A C 1
ATOM 1631 O O . ALA A 1 213 ? 13.398 7.41 -14.883 1 95.62 213 ALA A O 1
ATOM 1632 N N . HIS A 1 214 ? 11.312 6.664 -14.672 1 96.19 214 HIS A N 1
ATOM 1633 C CA . HIS A 1 214 ? 11.18 6.855 -13.234 1 96.19 214 HIS A CA 1
ATOM 1634 C C . HIS A 1 214 ? 10.656 5.59 -12.555 1 96.19 214 HIS A C 1
ATOM 1636 O O . HIS A 1 214 ? 9.469 5.492 -12.25 1 96.1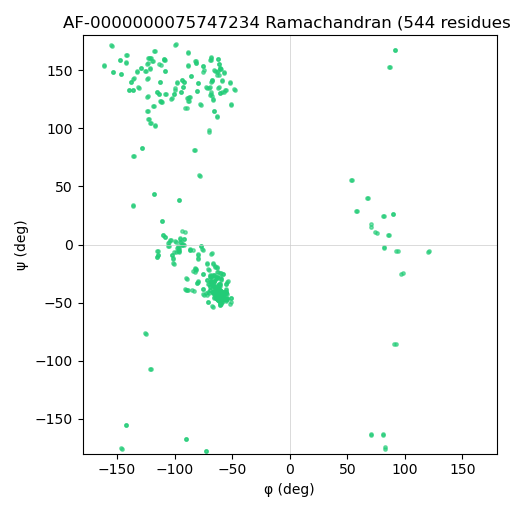9 214 HIS A O 1
ATOM 1642 N N . PRO A 1 215 ? 11.617 4.711 -12.297 1 98.25 215 PRO A N 1
ATOM 1643 C CA . PRO A 1 215 ? 11.211 3.422 -11.727 1 98.25 215 PRO A CA 1
ATOM 1644 C C . PRO A 1 215 ? 10.469 3.57 -10.398 1 98.25 215 PRO A C 1
ATOM 1646 O O . PRO A 1 215 ? 10.828 4.414 -9.578 1 98.25 215 PRO A O 1
ATOM 1649 N N . ARG A 1 216 ? 9.492 2.797 -10.219 1 98.81 216 ARG A N 1
ATOM 1650 C CA . ARG A 1 216 ? 8.711 2.811 -8.984 1 98.81 216 ARG A CA 1
ATOM 1651 C C . ARG A 1 216 ? 8.914 1.521 -8.195 1 98.81 216 ARG A C 1
ATOM 1653 O O . ARG A 1 216 ? 9.258 0.484 -8.766 1 98.81 216 ARG A O 1
ATOM 1660 N N . ALA A 1 217 ? 8.719 1.618 -6.902 1 98.94 217 ALA A N 1
ATOM 1661 C CA . ALA A 1 217 ? 8.633 0.428 -6.062 1 98.94 217 ALA A CA 1
ATOM 1662 C C . ALA A 1 217 ? 7.242 -0.187 -6.113 1 98.94 217 ALA A C 1
ATOM 1664 O O . ALA A 1 217 ? 6.277 0.477 -6.504 1 98.94 217 ALA A O 1
ATOM 1665 N N . VAL A 1 218 ? 7.148 -1.48 -5.781 1 98.94 218 VAL A N 1
ATOM 1666 C CA . VAL A 1 218 ? 5.891 -2.219 -5.84 1 98.94 218 VAL A CA 1
ATOM 1667 C C . VAL A 1 218 ? 5.582 -2.824 -4.473 1 98.94 218 VAL A C 1
ATOM 1669 O O . VAL A 1 218 ? 6.348 -3.65 -3.969 1 98.94 218 VAL A O 1
ATOM 1672 N N . VAL A 1 219 ? 4.512 -2.35 -3.883 1 99 219 VAL A N 1
ATOM 1673 C CA . VAL A 1 219 ? 4 -2.992 -2.676 1 99 219 VAL A CA 1
ATOM 1674 C C . VAL A 1 219 ? 3.182 -4.223 -3.053 1 99 219 VAL A C 1
ATOM 1676 O O . VAL A 1 219 ? 2.389 -4.184 -3.996 1 99 219 VAL A O 1
ATOM 1679 N N . GLY A 1 220 ? 3.486 -5.336 -2.359 1 98.88 220 GLY A N 1
ATOM 1680 C CA . GLY A 1 220 ? 2.809 -6.582 -2.68 1 98.88 220 GLY A CA 1
ATOM 1681 C C . GLY A 1 220 ? 2.492 -7.422 -1.456 1 98.88 220 GLY A C 1
ATOM 1682 O O . GLY A 1 220 ? 2.227 -6.883 -0.379 1 98.88 220 GLY A O 1
ATOM 1683 N N . LEU A 1 221 ? 2.367 -8.75 -1.698 1 98.69 221 LEU A N 1
ATOM 1684 C CA . LEU A 1 221 ? 1.825 -9.719 -0.754 1 98.69 221 LEU A CA 1
ATOM 1685 C C . LEU A 1 221 ? 0.406 -9.344 -0.341 1 98.69 221 LEU A C 1
ATOM 1687 O O . LEU A 1 221 ? 0.032 -9.5 0.824 1 98.69 221 LEU A O 1
ATOM 1691 N N . THR A 1 222 ? -0.232 -8.688 -1.271 1 98.56 222 THR A N 1
ATOM 1692 C CA . THR A 1 222 ? -1.66 -8.422 -1.145 1 98.56 222 THR A CA 1
ATOM 1693 C C . THR A 1 222 ? -2.477 -9.477 -1.881 1 98.56 222 THR A C 1
ATOM 1695 O O . THR A 1 222 ? -3.699 -9.359 -1.993 1 98.56 222 THR A O 1
ATOM 1698 N N . ASP A 1 223 ? -1.804 -10.477 -2.4 1 96.94 223 ASP A N 1
ATOM 1699 C CA . ASP A 1 223 ? -2.402 -11.688 -2.961 1 96.94 223 ASP A CA 1
ATOM 1700 C C . ASP A 1 223 ? -2.863 -12.633 -1.858 1 96.94 223 ASP A C 1
ATOM 1702 O O . ASP A 1 223 ? -2.045 -13.148 -1.095 1 96.94 223 ASP A O 1
ATOM 1706 N N . ILE A 1 224 ? -4.074 -12.914 -1.85 1 97.88 224 ILE A N 1
ATOM 1707 C CA . ILE A 1 224 ? -4.668 -13.688 -0.764 1 97.88 224 ILE A CA 1
ATOM 1708 C C . ILE A 1 224 ? -4.102 -15.109 -0.774 1 97.88 224 ILE A C 1
ATOM 1710 O O . ILE A 1 224 ? -3.781 -15.664 0.279 1 97.88 224 ILE A O 1
ATOM 1714 N N . SER A 1 225 ? -3.955 -15.688 -1.942 1 97.56 225 SER A N 1
ATOM 1715 C CA . SER A 1 225 ? -3.418 -17.047 -2.051 1 97.56 225 SER A CA 1
ATOM 1716 C C . SER A 1 225 ? -1.972 -17.109 -1.569 1 97.56 225 SER A C 1
ATOM 1718 O O . SER A 1 225 ? -1.6 -18.016 -0.819 1 97.56 225 SER A O 1
ATOM 1720 N N . ALA A 1 226 ? -1.163 -16.141 -2.01 1 98.06 226 ALA A N 1
ATOM 1721 C CA . ALA A 1 226 ? 0.23 -16.094 -1.574 1 98.06 226 ALA A CA 1
ATOM 1722 C C . ALA A 1 226 ? 0.326 -15.922 -0.06 1 98.06 226 ALA A C 1
ATOM 1724 O O . ALA A 1 226 ? 1.158 -16.562 0.591 1 98.06 226 ALA A O 1
ATOM 1725 N N . ARG A 1 227 ? -0.521 -15.062 0.522 1 98.12 227 ARG A N 1
ATOM 1726 C CA . ARG A 1 227 ? -0.529 -14.867 1.968 1 98.12 227 ARG A CA 1
ATOM 1727 C C . ARG A 1 227 ? -0.805 -16.188 2.695 1 98.12 227 ARG A C 1
ATOM 1729 O O . ARG A 1 227 ? -0.159 -16.484 3.701 1 98.12 227 ARG A O 1
ATOM 1736 N N . ALA A 1 228 ? -1.77 -16.922 2.164 1 96.88 228 ALA A N 1
ATOM 1737 C CA . ALA A 1 228 ? -2.125 -18.188 2.783 1 96.88 228 ALA A CA 1
ATOM 1738 C C . ALA A 1 228 ? -0.951 -19.172 2.746 1 96.88 228 ALA A C 1
ATOM 1740 O O . ALA A 1 228 ? -0.686 -19.875 3.725 1 96.88 228 ALA A O 1
ATOM 1741 N N . HIS A 1 229 ? -0.24 -19.125 1.682 1 96.56 229 HIS A N 1
ATOM 1742 C CA . HIS A 1 229 ? 0.843 -20.078 1.485 1 96.56 229 HIS A CA 1
ATOM 1743 C C . HIS A 1 229 ? 2.021 -19.781 2.402 1 96.56 229 HIS A C 1
ATOM 1745 O O . HIS A 1 229 ? 2.725 -20.688 2.842 1 96.56 229 HIS A O 1
ATOM 1751 N N . VAL A 1 230 ? 2.223 -18.5 2.73 1 97.81 230 VAL A N 1
ATOM 1752 C CA . VAL A 1 230 ? 3.449 -18.172 3.453 1 97.81 230 VAL A CA 1
ATOM 1753 C C . VAL A 1 230 ? 3.113 -17.781 4.891 1 97.81 230 VAL A C 1
ATOM 1755 O O . VAL A 1 230 ? 3.994 -17.359 5.648 1 97.81 230 VAL A O 1
ATOM 1758 N N . ARG A 1 231 ? 1.896 -17.938 5.301 1 96.56 231 ARG A N 1
ATOM 1759 C CA . ARG A 1 231 ? 1.419 -17.5 6.605 1 96.56 231 ARG A CA 1
ATOM 1760 C C . ARG A 1 231 ? 2.213 -18.141 7.73 1 96.56 231 ARG A C 1
ATOM 1762 O O . ARG A 1 231 ? 2.576 -17.484 8.703 1 96.56 231 ARG A O 1
ATOM 1769 N N . LYS A 1 232 ? 2.475 -19.391 7.605 1 96.31 232 LYS A N 1
ATOM 1770 C CA . LYS A 1 232 ? 3.172 -20.125 8.664 1 96.31 232 LYS A CA 1
ATOM 1771 C C . LYS A 1 232 ? 4.629 -19.672 8.773 1 96.31 232 LYS A C 1
ATOM 1773 O O . LYS A 1 232 ? 5.219 -19.719 9.852 1 96.31 232 LYS A O 1
ATOM 1778 N N . LEU A 1 233 ? 5.148 -19.203 7.695 1 97.44 233 LEU A N 1
ATOM 1779 C CA . LEU A 1 233 ? 6.559 -18.844 7.664 1 97.44 233 LEU A CA 1
ATOM 1780 C C . LEU A 1 233 ? 6.758 -17.391 8.055 1 97.44 233 LEU A C 1
ATOM 1782 O O . LEU A 1 233 ? 7.723 -17.047 8.75 1 97.44 233 LEU A O 1
ATOM 1786 N N . LEU A 1 234 ? 5.848 -16.5 7.605 1 97.81 234 LEU A N 1
ATOM 1787 C CA . LEU A 1 234 ? 6.125 -15.07 7.684 1 97.81 234 LEU A CA 1
ATOM 1788 C C . LEU A 1 234 ? 5.156 -14.383 8.641 1 97.81 234 LEU A C 1
ATOM 1790 O O . LEU A 1 234 ? 5.344 -13.211 8.992 1 97.81 234 LEU A O 1
ATOM 1794 N N . GLY A 1 235 ? 4.145 -15.102 9.078 1 95.69 235 GLY A N 1
ATOM 1795 C CA . GLY A 1 235 ? 3.121 -14.461 9.891 1 95.69 235 GLY A CA 1
ATOM 1796 C C . GLY A 1 235 ? 2.098 -13.703 9.07 1 95.69 235 GLY A C 1
ATOM 1797 O O . GLY A 1 235 ? 1.931 -13.969 7.875 1 95.69 235 GLY A O 1
ATOM 1798 N N . ARG A 1 236 ? 1.309 -12.789 9.68 1 95.19 236 ARG A N 1
ATOM 1799 C CA . ARG A 1 236 ? 0.135 -12.219 9.031 1 95.19 236 ARG A CA 1
ATOM 1800 C C . ARG A 1 236 ? 0.31 -10.719 8.812 1 95.19 236 ARG A C 1
ATOM 1802 O O . ARG A 1 236 ? -0.441 -10.102 8.047 1 95.19 236 ARG A O 1
ATOM 1809 N N . ASP A 1 237 ? 1.414 -10.133 9.32 1 97.38 237 ASP A N 1
ATOM 1810 C CA . ASP A 1 237 ? 1.4 -8.68 9.484 1 97.38 237 ASP A CA 1
ATOM 1811 C C . ASP A 1 237 ? 2.314 -8.008 8.461 1 97.38 237 ASP A C 1
ATOM 1813 O O . ASP A 1 237 ? 2.521 -6.789 8.516 1 97.38 237 ASP A O 1
ATOM 1817 N N . LEU A 1 238 ? 2.875 -8.773 7.516 1 98.62 238 LEU A N 1
ATOM 1818 C CA . LEU A 1 238 ? 3.908 -8.219 6.648 1 98.62 238 LEU A CA 1
ATOM 1819 C C . LEU A 1 238 ? 3.375 -8.008 5.238 1 98.62 238 LEU A C 1
ATOM 1821 O O . LEU A 1 238 ? 2.467 -8.719 4.797 1 98.62 238 LEU A O 1
ATOM 1825 N N . LEU A 1 239 ? 3.885 -7.023 4.562 1 98.94 239 LEU A N 1
ATOM 1826 C CA . LEU A 1 239 ? 3.77 -6.77 3.129 1 98.94 239 LEU A CA 1
ATOM 1827 C C . LEU A 1 239 ? 5.141 -6.773 2.465 1 98.94 239 LEU A C 1
ATOM 1829 O O . LEU A 1 239 ? 6.164 -6.629 3.139 1 98.94 239 LEU A O 1
ATOM 1833 N N . THR A 1 240 ? 5.148 -7 1.182 1 98.94 240 THR A N 1
ATOM 1834 C CA . THR A 1 240 ? 6.41 -6.883 0.457 1 98.94 240 THR A CA 1
ATOM 1835 C C . THR A 1 240 ? 6.566 -5.484 -0.132 1 98.94 240 THR A C 1
ATOM 1837 O O . THR A 1 240 ? 5.578 -4.855 -0.527 1 98.94 240 THR A O 1
ATOM 1840 N N . PHE A 1 241 ? 7.703 -5.004 -0.101 1 99 241 PHE A N 1
ATOM 1841 C CA . PHE A 1 241 ? 8.148 -3.805 -0.802 1 99 241 PHE A CA 1
ATOM 1842 C C . PHE A 1 241 ? 9.305 -4.125 -1.746 1 99 241 PHE A C 1
ATOM 1844 O O . PHE A 1 241 ? 10.438 -4.293 -1.309 1 99 241 PHE A O 1
ATOM 1851 N N . SER A 1 242 ? 8.992 -4.168 -3.057 1 99 242 SER A N 1
ATOM 1852 C CA . SER A 1 242 ? 9.961 -4.59 -4.062 1 99 242 SER A CA 1
ATOM 1853 C C . SER A 1 242 ? 10.359 -3.434 -4.969 1 99 242 SER A C 1
ATOM 1855 O O . SER A 1 242 ? 9.516 -2.619 -5.352 1 99 242 SER A O 1
ATOM 1857 N N . MET A 1 243 ? 11.594 -3.377 -5.289 1 98.88 243 MET A N 1
ATOM 1858 C CA . MET A 1 243 ? 12.047 -2.299 -6.16 1 98.88 243 MET A CA 1
ATOM 1859 C C . MET A 1 243 ? 13.18 -2.773 -7.066 1 98.88 243 MET A C 1
ATOM 1861 O O . MET A 1 243 ? 13.953 -3.656 -6.688 1 98.88 243 MET A O 1
ATOM 1865 N N . PRO A 1 244 ? 13.242 -2.232 -8.273 1 98.88 244 PRO A N 1
ATOM 1866 C CA . PRO A 1 244 ? 14.398 -2.549 -9.125 1 98.88 244 PRO A CA 1
ATOM 1867 C C . PRO A 1 244 ? 15.719 -2.072 -8.531 1 98.88 244 PRO A C 1
ATOM 1869 O O . PRO A 1 244 ? 15.727 -1.185 -7.672 1 98.88 244 PRO A O 1
ATOM 1872 N N . TRP A 1 245 ? 16.781 -2.648 -8.977 1 98.44 245 TRP A N 1
ATOM 1873 C CA . TRP A 1 245 ? 18.125 -2.43 -8.438 1 98.44 245 TRP A CA 1
ATOM 1874 C C . TRP A 1 245 ? 18.469 -0.945 -8.438 1 98.44 245 TRP A C 1
ATOM 1876 O O . TRP A 1 245 ? 19.016 -0.43 -7.457 1 98.44 245 TRP A O 1
ATOM 1886 N N . SER A 1 246 ? 18.172 -0.231 -9.453 1 98.31 246 SER A N 1
ATOM 1887 C CA . SER A 1 246 ? 18.516 1.183 -9.562 1 98.31 246 SER A CA 1
ATOM 1888 C C . SER A 1 246 ? 17.812 2.002 -8.477 1 98.31 246 SER A C 1
ATOM 1890 O O . SER A 1 246 ? 18.438 2.865 -7.852 1 98.31 246 SER A O 1
ATOM 1892 N N . LEU A 1 247 ? 16.531 1.724 -8.297 1 98.75 247 LEU A N 1
ATOM 1893 C CA . LEU A 1 247 ? 15.812 2.439 -7.254 1 98.75 247 LEU A CA 1
ATOM 1894 C C . LEU A 1 247 ? 16.344 2.072 -5.875 1 98.75 247 LEU A C 1
ATOM 1896 O O . LEU A 1 247 ? 16.453 2.93 -4.992 1 98.75 247 LEU A O 1
ATOM 1900 N N . TYR A 1 248 ? 16.703 0.824 -5.707 1 98.75 248 TYR A N 1
ATOM 1901 C CA . TYR A 1 248 ? 17.297 0.398 -4.445 1 98.75 248 TYR A CA 1
ATOM 1902 C C . TYR A 1 248 ? 18.547 1.2 -4.133 1 98.75 248 TYR A C 1
ATOM 1904 O O . TYR A 1 248 ? 18.734 1.684 -3.014 1 98.75 248 TYR A O 1
ATOM 1912 N N . GLN A 1 249 ? 19.359 1.313 -5.129 1 98.38 249 GLN A N 1
ATOM 1913 C CA . GLN A 1 249 ? 20.594 2.057 -4.957 1 98.38 249 GLN A CA 1
ATOM 1914 C C . GLN A 1 249 ? 20.328 3.518 -4.613 1 98.38 249 GLN A C 1
ATOM 1916 O O . GLN A 1 249 ? 21 4.094 -3.756 1 98.38 249 GLN A O 1
ATOM 1921 N N . GLU A 1 250 ? 19.422 4.074 -5.273 1 98.5 250 GLU A N 1
ATOM 1922 C CA . GLU A 1 250 ? 19.031 5.453 -4.984 1 98.5 250 GLU A CA 1
ATOM 1923 C C . GLU A 1 250 ? 18.562 5.605 -3.543 1 98.5 250 GLU A C 1
ATOM 1925 O O . GLU A 1 250 ? 18.984 6.523 -2.836 1 98.5 250 GLU A O 1
ATOM 1930 N N . MET A 1 251 ? 17.703 4.676 -3.127 1 98.81 251 MET A N 1
ATOM 1931 C CA . MET A 1 251 ? 17.172 4.73 -1.77 1 98.81 251 MET A CA 1
ATOM 1932 C C . MET A 1 251 ? 18.281 4.543 -0.738 1 98.81 251 MET A C 1
ATOM 1934 O O . MET A 1 251 ? 18.312 5.234 0.282 1 98.81 251 MET A O 1
ATOM 1938 N N . GLU A 1 252 ? 19.188 3.652 -1 1 98.75 252 GLU A N 1
ATOM 1939 C CA . GLU A 1 252 ? 20.328 3.449 -0.115 1 98.75 252 GLU A CA 1
ATOM 1940 C C . GLU A 1 252 ? 21.125 4.738 0.051 1 98.75 252 GLU A C 1
ATOM 1942 O O . GLU A 1 252 ? 21.578 5.062 1.156 1 98.75 252 GLU A O 1
ATOM 1947 N N . ALA A 1 253 ? 21.266 5.41 -1.034 1 98.62 253 ALA A N 1
ATOM 1948 C CA . ALA A 1 253 ? 22.078 6.633 -1.04 1 98.62 253 ALA A CA 1
ATOM 1949 C C . ALA A 1 253 ? 21.359 7.758 -0.289 1 98.62 253 ALA A C 1
ATOM 1951 O O . ALA A 1 253 ? 22 8.75 0.096 1 98.62 253 ALA A O 1
ATOM 1952 N N . ASN A 1 254 ? 20.062 7.598 -0.059 1 98.69 254 ASN A N 1
ATOM 1953 C CA . ASN A 1 254 ? 19.266 8.68 0.498 1 98.69 254 ASN A CA 1
ATOM 1954 C C . ASN A 1 254 ? 18.969 8.453 1.976 1 98.69 254 ASN A C 1
ATOM 1956 O O . ASN A 1 254 ? 18.234 9.227 2.59 1 98.69 254 ASN A O 1
ATOM 1960 N N . VAL A 1 255 ? 19.5 7.402 2.598 1 98.69 255 VAL A N 1
ATOM 1961 C CA . VAL A 1 255 ? 19.188 7.086 3.988 1 98.69 255 VAL A CA 1
ATOM 1962 C C . VAL A 1 255 ? 19.766 8.164 4.906 1 98.69 255 VAL A C 1
ATOM 1964 O O . VAL A 1 255 ? 19.031 8.758 5.707 1 98.69 255 VAL A O 1
ATOM 1967 N N . GLU A 1 256 ? 21.062 8.422 4.75 1 97.88 256 GLU A N 1
ATOM 1968 C CA . GLU A 1 256 ? 21.703 9.422 5.594 1 97.88 256 GLU A CA 1
ATOM 1969 C C . GLU A 1 256 ? 21.203 10.828 5.273 1 97.88 256 GLU A C 1
ATOM 1971 O O . GLU A 1 256 ? 21.125 11.211 4.102 1 97.88 256 GLU A O 1
ATOM 1976 N N . GLY A 1 257 ? 20.844 11.531 6.258 1 97.38 257 GLY A N 1
ATOM 1977 C CA . GLY A 1 257 ? 20.375 12.898 6.066 1 97.38 257 GLY A CA 1
ATOM 1978 C C . GLY A 1 257 ? 18.859 12.992 5.91 1 97.38 257 GLY A C 1
ATOM 1979 O O . GLY A 1 257 ? 18.312 14.094 5.867 1 97.38 257 GLY A O 1
ATOM 1980 N N . SER A 1 258 ? 18.203 11.867 5.859 1 98.5 258 SER A N 1
ATOM 1981 C CA . SER A 1 258 ? 16.75 11.844 5.695 1 98.5 258 SER A CA 1
ATOM 1982 C C . SER A 1 258 ? 16.047 11.852 7.047 1 98.5 258 SER A C 1
ATOM 1984 O O . SER A 1 258 ? 16.672 12.133 8.078 1 98.5 258 SER A O 1
ATOM 1986 N N . PHE A 1 259 ? 14.758 11.57 7.004 1 98.5 259 PHE A N 1
ATOM 1987 C CA . PHE A 1 259 ? 13.906 11.594 8.18 1 98.5 259 PHE A CA 1
ATOM 1988 C C . PHE A 1 259 ? 14.359 10.547 9.203 1 98.5 259 PHE A C 1
ATOM 1990 O O . PHE A 1 259 ? 14.016 10.641 10.383 1 98.5 259 PHE A O 1
ATOM 1997 N N . PHE A 1 260 ? 15.141 9.547 8.766 1 98 260 PHE A N 1
ATOM 1998 C CA . PHE A 1 260 ? 15.641 8.531 9.68 1 98 260 PHE A CA 1
ATOM 1999 C C . PHE A 1 260 ? 16.5 9.156 10.766 1 98 260 PHE A C 1
ATOM 2001 O O . PHE A 1 260 ? 16.641 8.594 11.859 1 98 260 PHE A O 1
ATOM 2008 N N . ASP A 1 261 ? 17.078 10.305 10.5 1 97 261 ASP A N 1
ATOM 2009 C CA . ASP A 1 261 ? 17.969 10.984 11.43 1 97 261 ASP A CA 1
ATOM 2010 C C . ASP A 1 261 ? 17.203 11.969 12.32 1 97 261 ASP A C 1
ATOM 2012 O O . ASP A 1 261 ? 17.812 12.695 13.109 1 97 261 ASP A O 1
ATOM 2016 N N . ARG A 1 262 ? 15.945 11.992 12.203 1 97.5 262 ARG A N 1
ATOM 2017 C CA . ARG A 1 262 ? 15.148 13 12.891 1 97.5 262 ARG A CA 1
ATOM 2018 C C . ARG A 1 262 ? 14.344 12.383 14.023 1 97.5 262 ARG A C 1
ATOM 2020 O O . ARG A 1 262 ? 14.016 11.195 13.984 1 97.5 262 ARG A O 1
ATOM 2027 N N . PRO A 1 263 ? 13.875 13.125 15.016 1 95.5 263 PRO A N 1
ATOM 2028 C CA . PRO A 1 263 ? 13.297 12.617 16.25 1 95.5 263 PRO A CA 1
ATOM 2029 C C . PRO A 1 263 ? 11.969 11.898 16.031 1 95.5 263 PRO A C 1
ATOM 2031 O O . PRO A 1 263 ? 11.656 10.938 16.75 1 95.5 263 PRO A O 1
ATOM 2034 N N . THR A 1 264 ? 11.219 12.328 15.07 1 95.75 264 THR A N 1
ATOM 2035 C CA . THR A 1 264 ? 9.898 11.742 14.914 1 95.75 264 THR A CA 1
ATOM 2036 C C . THR A 1 264 ? 9.992 10.258 14.602 1 95.75 264 THR A C 1
ATOM 2038 O O . THR A 1 264 ? 9.352 9.43 15.258 1 95.75 264 THR A O 1
ATOM 2041 N N . TRP A 1 265 ? 10.852 9.883 13.641 1 96.25 265 TRP A N 1
ATOM 2042 C CA . TRP A 1 265 ? 11.031 8.477 13.312 1 96.25 265 TRP A CA 1
ATOM 2043 C C . TRP A 1 265 ? 11.68 7.727 14.477 1 96.25 265 TRP A C 1
ATOM 2045 O O . TRP A 1 265 ? 11.25 6.625 14.828 1 96.25 265 TRP A O 1
ATOM 2055 N N . GLN A 1 266 ? 12.641 8.398 15.078 1 94.69 266 GLN A N 1
ATOM 2056 C CA . GLN A 1 266 ? 13.359 7.762 16.172 1 94.69 266 GLN A CA 1
ATOM 2057 C C . GLN A 1 266 ? 12.438 7.535 17.375 1 94.69 266 GLN A C 1
ATOM 2059 O O . GLN A 1 266 ? 12.562 6.531 18.078 1 94.69 266 GLN A O 1
ATOM 2064 N N . GLY A 1 267 ? 11.547 8.43 17.562 1 91.94 267 GLY A N 1
ATOM 2065 C CA . GLY A 1 267 ? 10.57 8.273 18.625 1 91.94 267 GLY A CA 1
ATOM 2066 C C . GLY A 1 267 ? 9.578 7.164 18.375 1 91.94 267 GLY A C 1
ATOM 2067 O O . GLY A 1 267 ? 9.172 6.453 19.297 1 91.94 267 GLY A O 1
ATOM 2068 N N . LEU A 1 268 ? 9.227 7.023 17.109 1 91.25 268 LEU A N 1
ATOM 2069 C CA . LEU A 1 268 ? 8.258 6 16.719 1 91.25 268 LEU A CA 1
ATOM 2070 C C . LEU A 1 268 ? 8.852 4.605 16.891 1 91.25 268 LEU A C 1
ATOM 2072 O O . LEU A 1 268 ? 8.125 3.66 17.219 1 91.25 268 LEU A O 1
ATOM 2076 N N . THR A 1 269 ? 10.133 4.469 16.703 1 88.56 269 THR A N 1
ATOM 2077 C CA . THR A 1 269 ? 10.75 3.146 16.703 1 88.56 269 THR A CA 1
ATOM 2078 C C . THR A 1 269 ? 11.523 2.908 18 1 88.56 269 THR A C 1
ATOM 2080 O O . THR A 1 269 ? 12 1.798 18.25 1 88.56 269 THR A O 1
ATOM 2083 N N . GLY A 1 270 ? 11.539 3.844 18.844 1 83.62 270 GLY A N 1
ATOM 2084 C CA . GLY A 1 270 ? 12.273 3.727 20.094 1 83.62 270 GLY A CA 1
ATOM 2085 C C . GLY A 1 270 ? 13.781 3.752 19.906 1 83.62 270 GLY A C 1
ATOM 2086 O O . GLY A 1 270 ? 14.523 3.24 20.75 1 83.62 270 GLY A O 1
ATOM 2087 N N . THR A 1 271 ? 14.234 4.191 18.828 1 72.94 271 THR A N 1
ATOM 2088 C CA . THR A 1 271 ? 15.672 4.246 18.562 1 72.94 271 THR A CA 1
ATOM 2089 C C . THR A 1 271 ? 16.234 5.609 18.938 1 72.94 271 THR A C 1
ATOM 2091 O O . THR A 1 271 ? 17.375 5.934 18.594 1 72.94 271 THR A O 1
ATOM 2094 N N . GLN A 1 272 ? 15.336 6.387 19.672 1 62.44 272 GLN A N 1
ATOM 2095 C CA . GLN A 1 272 ? 15.805 7.695 20.125 1 62.44 272 GLN A CA 1
ATOM 2096 C C . GLN A 1 272 ? 16.984 7.562 21.094 1 62.44 272 GLN A C 1
ATOM 2098 O O . GLN A 1 272 ? 16.938 6.758 22.016 1 62.44 272 GLN A O 1
ATOM 2103 N N . THR A 1 273 ? 18.281 7.973 20.672 1 42.31 273 THR A N 1
ATOM 2104 C CA . THR A 1 273 ? 19.422 8.055 21.578 1 42.31 273 THR A CA 1
ATOM 2105 C C . THR A 1 273 ? 19.25 9.211 22.562 1 42.31 273 THR A C 1
ATOM 2107 O O . THR A 1 273 ? 18.953 10.336 22.156 1 42.31 273 THR A O 1
ATOM 2110 N N . ASP A 1 274 ? 18.797 9.008 23.797 1 36.84 274 ASP A N 1
ATOM 2111 C CA . ASP A 1 274 ? 18.953 10.016 24.844 1 36.84 274 ASP A CA 1
ATOM 2112 C C . ASP A 1 274 ? 20.25 10.805 24.641 1 36.84 274 ASP A C 1
ATOM 2114 O O . ASP A 1 274 ? 21.281 10.242 24.281 1 36.84 274 ASP A O 1
ATOM 2118 N N . MET B 1 1 ? -25.594 3.439 8.734 1 88.56 1 MET B N 1
ATOM 2119 C CA . MET B 1 1 ? -25.453 2.676 7.496 1 88.56 1 MET B CA 1
ATOM 2120 C C . MET B 1 1 ? -24.719 1.369 7.742 1 88.56 1 MET B C 1
ATOM 2122 O O . MET B 1 1 ? -23.734 1.341 8.492 1 88.56 1 MET B O 1
ATOM 2126 N N . GLN B 1 2 ? -25.203 0.298 7.195 1 90.56 2 GLN B N 1
ATOM 2127 C CA . GLN B 1 2 ? -24.562 -1.01 7.301 1 90.56 2 GLN B CA 1
ATOM 2128 C C . GLN B 1 2 ? -23.609 -1.252 6.141 1 90.56 2 GLN B C 1
ATOM 2130 O O . GLN B 1 2 ? -23.875 -0.85 5.008 1 90.56 2 GLN B O 1
ATOM 2135 N N . SER B 1 3 ? -22.469 -1.847 6.465 1 97.31 3 SER B N 1
ATOM 2136 C CA . SER B 1 3 ? -21.453 -2.117 5.453 1 97.31 3 SER B CA 1
ATOM 2137 C C . SER B 1 3 ? -21.188 -3.613 5.316 1 97.31 3 SER B C 1
ATOM 2139 O O . SER B 1 3 ? -20.766 -4.27 6.273 1 97.31 3 SER B O 1
ATOM 2141 N N . LYS B 1 4 ? -21.438 -4.18 4.109 1 98.25 4 LYS B N 1
ATOM 2142 C CA . LYS B 1 4 ? -21.094 -5.574 3.83 1 98.25 4 LYS B CA 1
ATOM 2143 C C . LYS B 1 4 ? -19.594 -5.816 3.971 1 98.25 4 LYS B C 1
ATOM 2145 O O . LYS B 1 4 ? -19.188 -6.863 4.469 1 98.25 4 LYS B O 1
ATOM 2150 N N . ILE B 1 5 ? -18.797 -4.848 3.516 1 98.75 5 ILE B N 1
ATOM 2151 C CA . ILE B 1 5 ? -17.344 -4.957 3.605 1 98.75 5 ILE B CA 1
ATOM 2152 C C . ILE B 1 5 ? -16.938 -5.066 5.07 1 98.75 5 ILE B C 1
ATOM 2154 O O . ILE B 1 5 ? -16.109 -5.922 5.426 1 98.75 5 ILE B O 1
ATOM 2158 N N . GLN B 1 6 ? -17.469 -4.148 5.871 1 98.31 6 GLN B N 1
ATOM 2159 C CA . GLN B 1 6 ? -17.141 -4.188 7.293 1 98.31 6 GLN B CA 1
ATOM 2160 C C . GLN B 1 6 ? -17.469 -5.551 7.898 1 98.31 6 GLN B C 1
ATOM 2162 O O . GLN B 1 6 ? -16.703 -6.082 8.703 1 98.31 6 GLN B O 1
ATOM 2167 N N . ASN B 1 7 ? -18.594 -6.141 7.535 1 97.06 7 ASN B N 1
ATOM 2168 C CA . ASN B 1 7 ? -19.047 -7.41 8.094 1 97.06 7 ASN B CA 1
ATOM 2169 C C . ASN B 1 7 ? -18.094 -8.547 7.758 1 97.06 7 ASN B C 1
ATOM 2171 O O . ASN B 1 7 ? -17.797 -9.383 8.617 1 97.06 7 ASN B O 1
ATOM 2175 N N . VAL B 1 8 ? -17.578 -8.539 6.562 1 97.12 8 VAL B N 1
ATOM 2176 C CA . VAL B 1 8 ? -16.766 -9.672 6.129 1 97.12 8 VAL B CA 1
ATOM 2177 C C . VAL B 1 8 ? -15.305 -9.438 6.5 1 97.12 8 VAL B C 1
ATOM 2179 O O . VAL B 1 8 ? -14.547 -10.391 6.719 1 97.12 8 VAL B O 1
ATOM 2182 N N . LEU B 1 9 ? -14.93 -8.188 6.535 1 97.31 9 LEU B N 1
ATOM 2183 C CA . LEU B 1 9 ? -13.547 -7.824 6.82 1 97.31 9 LEU B CA 1
ATOM 2184 C C . LEU B 1 9 ? -13.273 -7.863 8.32 1 97.31 9 LEU B C 1
ATOM 2186 O O . LEU B 1 9 ? -12.141 -8.102 8.742 1 97.31 9 LEU B O 1
ATOM 2190 N N . ALA B 1 10 ? -14.219 -7.551 9.148 1 96.25 10 ALA B N 1
ATOM 2191 C CA . ALA B 1 10 ? -14.18 -7.543 10.609 1 96.25 10 ALA B CA 1
ATOM 2192 C C . ALA B 1 10 ? -13.016 -6.699 11.125 1 96.25 10 ALA B C 1
ATOM 2194 O O . ALA B 1 10 ? -12.219 -7.164 11.938 1 96.25 10 ALA B O 1
ATOM 2195 N N . PRO B 1 11 ? -12.969 -5.461 10.703 1 97.38 11 PRO B N 1
ATOM 2196 C CA . PRO B 1 11 ? -11.898 -4.594 11.203 1 97.38 11 PRO B CA 1
ATOM 2197 C C . PRO B 1 11 ? -12.055 -4.25 12.68 1 97.38 11 PRO B C 1
ATOM 2199 O O . PRO B 1 11 ? -13.156 -4.328 13.227 1 97.38 11 PRO B O 1
ATOM 2202 N N . ALA B 1 12 ? -10.922 -3.848 13.344 1 97.19 12 ALA B N 1
ATOM 2203 C CA . ALA B 1 12 ? -10.922 -3.518 14.766 1 97.19 12 ALA B CA 1
ATOM 2204 C C . ALA B 1 12 ? -11.719 -2.242 15.031 1 97.19 12 ALA B C 1
ATOM 2206 O O . ALA B 1 12 ? -12.281 -2.07 16.109 1 97.19 12 ALA B O 1
ATOM 2207 N N . TYR B 1 13 ? -11.75 -1.369 14.008 1 98.25 13 TYR B N 1
ATOM 2208 C CA . TYR B 1 13 ? -12.422 -0.081 14.156 1 98.25 13 TYR B CA 1
ATOM 2209 C C . TYR B 1 13 ? -13.492 0.107 13.094 1 98.25 13 TYR B C 1
ATOM 2211 O O . TYR B 1 13 ? -13.414 -0.486 12.016 1 98.25 13 TYR B O 1
ATOM 2219 N N . GLU B 1 14 ? -14.438 0.928 13.406 1 96.19 14 GLU B N 1
ATOM 2220 C CA . GLU B 1 14 ? -15.461 1.286 12.43 1 96.19 14 GLU B CA 1
ATOM 2221 C C . GLU B 1 14 ? -14.875 2.107 11.289 1 96.19 14 GLU B C 1
ATOM 2223 O O . GLU B 1 14 ? -14.031 2.975 11.508 1 96.19 14 GLU B O 1
ATOM 2228 N N . PRO B 1 15 ? -15.391 1.771 10.078 1 98.75 15 PRO B N 1
ATOM 2229 C CA . PRO B 1 15 ? -14.992 2.709 9.031 1 98.75 15 PRO B CA 1
ATOM 2230 C C . PRO B 1 15 ? -15.461 4.137 9.305 1 98.75 15 PRO B C 1
ATOM 2232 O O . PRO B 1 15 ? -16.469 4.336 9.992 1 98.75 15 PRO B O 1
ATOM 2235 N N . VAL B 1 16 ? -14.727 5.059 8.797 1 98.94 16 VAL B N 1
ATOM 2236 C CA . VAL B 1 16 ? -15.031 6.469 9.031 1 98.94 16 VAL B CA 1
ATOM 2237 C C . VAL B 1 16 ? -15.578 7.098 7.758 1 98.94 16 VAL B C 1
ATOM 2239 O O . VAL B 1 16 ? -15.008 6.938 6.676 1 98.94 16 VAL B O 1
ATOM 2242 N N . ALA B 1 17 ? -16.688 7.777 7.852 1 98.88 17 ALA B N 1
ATOM 2243 C CA . ALA B 1 17 ? -17.25 8.578 6.77 1 98.88 17 ALA B CA 1
ATOM 2244 C C . ALA B 1 17 ? -16.812 10.039 6.891 1 98.88 17 ALA B C 1
ATOM 2246 O O . ALA B 1 17 ? -16.828 10.609 7.984 1 98.88 17 ALA B O 1
ATOM 2247 N N . MET B 1 18 ? -16.359 10.594 5.848 1 98.94 18 MET B N 1
ATOM 2248 C CA . MET B 1 18 ? -16.156 12.031 5.75 1 98.94 18 MET B CA 1
ATOM 2249 C C . MET B 1 18 ? -17.281 12.695 4.98 1 98.94 18 MET B C 1
ATOM 2251 O O . MET B 1 18 ? -17.625 12.273 3.873 1 98.94 18 MET B O 1
ATOM 2255 N N . LEU B 1 19 ? -17.859 13.742 5.543 1 98.69 19 LEU B N 1
ATOM 2256 C CA . LEU B 1 19 ? -18.984 14.461 4.961 1 98.69 19 LEU B CA 1
ATOM 2257 C C . LEU B 1 19 ? -18.719 15.961 4.918 1 98.69 19 LEU B C 1
ATOM 2259 O O . LEU B 1 19 ? -17.922 16.469 5.707 1 98.69 19 LEU B O 1
ATOM 2263 N N . TRP B 1 20 ? -19.344 16.594 3.938 1 98.38 20 TRP B N 1
ATOM 2264 C CA . TRP B 1 20 ? -19.484 18.047 3.941 1 98.38 20 TRP B CA 1
ATOM 2265 C C . TRP B 1 20 ? -20.797 18.469 4.586 1 98.38 20 TRP B C 1
ATOM 2267 O O . TRP B 1 20 ? -21.828 17.828 4.375 1 98.38 20 TRP B O 1
ATOM 2277 N N . ALA B 1 21 ? -20.703 19.469 5.434 1 97.25 21 ALA B N 1
ATOM 2278 C CA . ALA B 1 21 ? -21.891 19.891 6.152 1 97.25 21 ALA B CA 1
ATOM 2279 C C . ALA B 1 21 ? -21.938 21.406 6.305 1 97.25 21 ALA B C 1
ATOM 2281 O O . ALA B 1 21 ? -20.906 22.078 6.215 1 97.25 21 ALA B O 1
ATOM 2282 N N . GLU B 1 22 ? -23.172 21.891 6.477 1 96.62 22 GLU B N 1
ATOM 2283 C CA . GLU B 1 22 ? -23.344 23.312 6.75 1 96.62 22 GLU B CA 1
ATOM 2284 C C . GLU B 1 22 ? -23.578 23.578 8.234 1 96.62 22 GLU B C 1
ATOM 2286 O O . GLU B 1 22 ? -23.422 24.703 8.711 1 96.62 22 GLU B O 1
ATOM 2291 N N . ASP B 1 23 ? -23.938 22.469 8.906 1 94 23 ASP B N 1
ATOM 2292 C CA . ASP B 1 23 ? -24.125 22.547 10.352 1 94 23 ASP B CA 1
ATOM 2293 C C . ASP B 1 23 ? -23.203 21.594 11.094 1 94 23 ASP B C 1
ATOM 2295 O O . ASP B 1 23 ? -22.859 20.516 10.586 1 94 23 ASP B O 1
ATOM 2299 N N . LYS B 1 24 ? -22.875 21.953 12.25 1 91.69 24 LYS B N 1
ATOM 2300 C CA . LYS B 1 24 ? -22 21.141 13.078 1 91.69 24 LYS B CA 1
ATOM 2301 C C . LYS B 1 24 ? -22.781 20.094 13.867 1 91.69 24 LYS B C 1
ATOM 2303 O O . LYS B 1 24 ? -23.781 20.422 14.516 1 91.69 24 LYS B O 1
ATOM 2308 N N . PRO B 1 25 ? -22.359 18.828 13.75 1 90.75 25 PRO B N 1
ATOM 2309 C CA . PRO B 1 25 ? -23.031 17.844 14.609 1 90.75 25 PRO B CA 1
ATOM 2310 C C . PRO B 1 25 ? -22.859 18.172 16.094 1 90.75 25 PRO B C 1
ATOM 2312 O O . PRO B 1 25 ? -21.812 18.625 16.516 1 90.75 25 PRO B O 1
ATOM 2315 N N . GLU B 1 26 ? -23.875 17.719 16.844 1 88.25 26 GLU B N 1
ATOM 2316 C CA . GLU B 1 26 ? -23.828 17.953 18.297 1 88.25 26 GLU B CA 1
ATOM 2317 C C . GLU B 1 26 ? -22.75 17.094 18.953 1 88.25 26 GLU B C 1
ATOM 2319 O O . GLU B 1 26 ? -22.531 15.945 18.562 1 88.25 26 GLU B O 1
ATOM 2324 N N . LYS B 1 27 ? -21.938 17.531 19.812 1 92 27 LYS B N 1
ATOM 2325 C CA . LYS B 1 27 ? -21 16.828 20.688 1 92 27 LYS B CA 1
ATOM 2326 C C . LYS B 1 27 ? -19.781 16.344 19.906 1 92 27 LYS B C 1
ATOM 2328 O O . LYS B 1 27 ? -19 15.523 20.406 1 92 27 LYS B O 1
ATOM 2333 N N . ALA B 1 28 ? -19.656 16.797 18.656 1 96.44 28 ALA B N 1
ATOM 2334 C CA . ALA B 1 28 ? -18.484 16.406 17.891 1 96.44 28 ALA B CA 1
ATOM 2335 C C . ALA B 1 28 ? -17.203 17.016 18.469 1 96.44 28 ALA B C 1
ATOM 2337 O O . ALA B 1 28 ? -17.234 18.141 18.953 1 96.44 28 ALA B O 1
ATOM 2338 N N . LEU B 1 29 ? -16.172 16.203 18.438 1 98 29 LEU B N 1
ATOM 2339 C CA . LEU B 1 29 ? -14.859 16.75 18.781 1 98 29 LEU B CA 1
ATOM 2340 C C . LEU B 1 29 ? -14.469 17.875 17.828 1 98 29 LEU B C 1
ATOM 2342 O O . LEU B 1 29 ? -14.586 17.734 16.609 1 98 29 LEU B O 1
ATOM 2346 N N . GLN B 1 30 ? -14.055 18.969 18.312 1 98 30 GLN B N 1
ATOM 2347 C CA . GLN B 1 30 ? -13.594 20.109 17.5 1 98 30 GLN B CA 1
ATOM 2348 C C . GLN B 1 30 ? -12.375 20.766 18.125 1 98 30 GLN B C 1
ATOM 2350 O O . GLN B 1 30 ? -12.359 21.031 19.344 1 98 30 GLN B O 1
ATOM 2355 N N . PHE B 1 31 ? -11.406 21 17.297 1 97.75 31 PHE B N 1
ATOM 2356 C CA . PHE B 1 31 ? -10.203 21.672 17.797 1 97.75 31 PHE B CA 1
ATOM 2357 C C . PHE B 1 31 ? -10.5 23.109 18.156 1 97.75 31 PHE B C 1
ATOM 2359 O O . PHE B 1 31 ? -11.477 23.688 17.688 1 97.75 31 PHE B O 1
ATOM 2366 N N . LYS B 1 32 ? -9.602 23.625 18.953 1 96.62 32 LYS B N 1
ATOM 2367 C CA . LYS B 1 32 ? -9.703 25.047 19.281 1 96.62 32 LYS B CA 1
ATOM 2368 C C . LYS B 1 32 ? -9.016 25.906 18.219 1 96.62 32 LYS B C 1
ATOM 2370 O O . LYS B 1 32 ? -7.977 25.516 17.672 1 96.62 32 LYS B O 1
ATOM 2375 N N . LYS B 1 33 ? -9.641 27.078 18.016 1 95.06 33 LYS B N 1
ATOM 2376 C CA . LYS B 1 33 ? -9.039 28.031 17.094 1 95.06 33 LYS B CA 1
ATOM 2377 C C . LYS B 1 33 ? -7.613 28.375 17.5 1 95.06 33 LYS B C 1
ATOM 2379 O O . LYS B 1 33 ? -7.348 28.625 18.688 1 95.06 33 LYS B O 1
ATOM 2384 N N . GLY B 1 34 ? -6.754 28.344 16.531 1 89.94 34 GLY B N 1
ATOM 2385 C CA . GLY B 1 34 ? -5.391 28.781 16.766 1 89.94 34 GLY B CA 1
ATOM 2386 C C . GLY B 1 34 ? -4.52 27.719 17.406 1 89.94 34 GLY B C 1
ATOM 2387 O O . GLY B 1 34 ? -3.322 27.922 17.609 1 89.94 34 GLY B O 1
ATOM 2388 N N . ARG B 1 35 ? -5.051 26.609 17.719 1 91.5 35 ARG B N 1
ATOM 2389 C CA . ARG B 1 35 ? -4.289 25.547 18.359 1 91.5 35 ARG B CA 1
ATOM 2390 C C . ARG B 1 35 ? -3.854 24.5 17.344 1 91.5 35 ARG B C 1
ATOM 2392 O O . ARG B 1 35 ? -4.633 24.125 16.453 1 91.5 35 ARG B O 1
ATOM 2399 N N . PHE B 1 36 ? -2.605 24.219 17.516 1 93.38 36 PHE B N 1
ATOM 2400 C CA . PHE B 1 36 ? -2.102 23.141 16.688 1 93.38 36 PHE B CA 1
ATOM 2401 C C . PHE B 1 36 ? -2.717 21.797 17.078 1 93.38 36 PHE B C 1
ATOM 2403 O O . PHE B 1 36 ? -2.723 21.453 18.266 1 93.38 36 PHE B O 1
ATOM 2410 N N . SER B 1 37 ? -3.252 21.109 16.094 1 96.06 37 SER B N 1
ATOM 2411 C CA . SER B 1 37 ? -3.762 19.75 16.25 1 96.06 37 SER B CA 1
ATOM 2412 C C . SER B 1 37 ? -3.705 18.984 14.938 1 96.06 37 SER B C 1
ATOM 2414 O O . SER B 1 37 ? -3.799 19.578 13.867 1 96.06 37 SER B O 1
ATOM 2416 N N . CYS B 1 38 ? -3.506 17.734 15.078 1 97.69 38 CYS B N 1
ATOM 2417 C CA . CYS B 1 38 ? -3.434 16.875 13.906 1 97.69 38 CYS B CA 1
ATOM 2418 C C . CYS B 1 38 ? -4.816 16.359 13.516 1 97.69 38 CYS B C 1
ATOM 2420 O O . CYS B 1 38 ? -5.488 15.711 14.312 1 97.69 38 CYS B O 1
ATOM 2422 N N . VAL B 1 39 ? -5.215 16.562 12.281 1 98.75 39 VAL B N 1
ATOM 2423 C CA . VAL B 1 39 ? -6.504 16.109 11.766 1 98.75 39 VAL B CA 1
ATOM 2424 C C . VAL B 1 39 ? -6.68 14.617 12.016 1 98.75 39 VAL B C 1
ATOM 2426 O O . VAL B 1 39 ? -7.785 14.148 12.297 1 98.75 39 VAL B O 1
ATOM 2429 N N . MET B 1 40 ? -5.605 13.852 12.016 1 98.81 40 MET B N 1
ATOM 2430 C CA . MET B 1 40 ? -5.688 12.398 12.164 1 98.81 40 MET B CA 1
ATOM 2431 C C . MET B 1 40 ? -6.09 12.023 13.586 1 98.81 40 MET B C 1
ATOM 2433 O O . MET B 1 40 ? -6.547 10.906 13.828 1 98.81 40 MET B O 1
ATOM 2437 N N . PHE B 1 41 ? -5.863 12.945 14.484 1 98.5 41 PHE B N 1
ATOM 2438 C CA . PHE B 1 41 ? -6.422 12.727 15.812 1 98.5 41 PHE B CA 1
ATOM 2439 C C . PHE B 1 41 ? -7.941 12.672 15.758 1 98.5 41 PHE B C 1
ATOM 2441 O O . PHE B 1 41 ? -8.562 11.797 16.375 1 98.5 41 PHE B O 1
ATOM 2448 N N . GLY B 1 42 ? -8.562 13.664 15.031 1 98.5 42 GLY B N 1
ATOM 2449 C CA . GLY B 1 42 ? -10 13.625 14.812 1 98.5 42 GLY B CA 1
ATOM 2450 C C . GLY B 1 42 ? -10.461 12.367 14.094 1 98.5 42 GLY B C 1
ATOM 2451 O O . GLY B 1 42 ? -11.461 11.758 14.484 1 98.5 42 GLY B O 1
ATOM 2452 N N . PHE B 1 43 ? -9.742 11.953 13.109 1 98.88 43 PHE B N 1
ATOM 2453 C CA . PHE B 1 43 ? -10.039 10.734 12.367 1 98.88 43 PHE B CA 1
ATOM 2454 C C . PHE B 1 43 ? -10.039 9.523 13.297 1 98.88 43 PHE B C 1
ATOM 2456 O O . PHE B 1 43 ? -10.961 8.711 13.266 1 98.88 43 PHE B O 1
ATOM 2463 N N . ALA B 1 44 ? -8.961 9.422 14.094 1 98.81 44 ALA B N 1
ATOM 2464 C CA . ALA B 1 44 ? -8.828 8.297 15.008 1 98.81 44 ALA B CA 1
ATOM 2465 C C . ALA B 1 44 ? -9.984 8.25 16 1 98.81 44 ALA B C 1
ATOM 2467 O O . ALA B 1 44 ? -10.5 7.176 16.312 1 98.81 44 ALA B O 1
ATOM 2468 N N . ASN B 1 45 ? -10.352 9.391 16.469 1 98.44 45 ASN B N 1
ATOM 2469 C CA . ASN B 1 45 ? -11.484 9.438 17.391 1 98.44 45 ASN B CA 1
ATOM 2470 C C . ASN B 1 45 ? -12.781 9.023 16.703 1 98.44 45 ASN B C 1
ATOM 2472 O O . ASN B 1 45 ? -13.617 8.344 17.312 1 98.44 45 ASN B O 1
ATOM 2476 N N . ALA B 1 46 ? -12.977 9.469 15.461 1 98.56 46 ALA B N 1
ATOM 2477 C CA . ALA B 1 46 ? -14.141 9.031 14.703 1 98.56 46 ALA B CA 1
ATOM 2478 C C . ALA B 1 46 ? -14.156 7.512 14.555 1 98.56 46 ALA B C 1
ATOM 2480 O O . ALA B 1 46 ? -15.195 6.875 14.734 1 98.56 46 ALA B O 1
ATOM 2481 N N . ALA B 1 47 ? -13.023 6.922 14.234 1 98.62 47 ALA B N 1
ATOM 2482 C CA . ALA B 1 47 ? -12.906 5.473 14.086 1 98.62 47 ALA B CA 1
ATOM 2483 C C . ALA B 1 47 ? -13.266 4.762 15.391 1 98.62 47 ALA B C 1
ATOM 2485 O O . ALA B 1 47 ? -13.758 3.629 15.375 1 98.62 47 ALA B O 1
ATOM 2486 N N . ARG B 1 48 ? -13.039 5.445 16.453 1 97.75 48 ARG B N 1
ATOM 2487 C CA . ARG B 1 48 ? -13.297 4.871 17.781 1 97.75 48 ARG B CA 1
ATOM 2488 C C . ARG B 1 48 ? -14.688 5.227 18.266 1 97.75 48 ARG B C 1
ATOM 2490 O O . ARG B 1 48 ? -15.062 4.883 19.391 1 97.75 48 ARG B O 1
ATOM 2497 N N . GLY B 1 49 ? -15.469 5.969 17.5 1 96.81 49 GLY B N 1
ATOM 2498 C CA . GLY B 1 49 ? -16.891 6.078 17.828 1 96.81 49 GLY B CA 1
ATOM 2499 C C . GLY B 1 49 ? -17.328 7.504 18.094 1 96.81 49 GLY B C 1
ATOM 2500 O O . GLY B 1 49 ? -18.516 7.77 18.297 1 96.81 49 GLY B O 1
ATOM 2501 N N . ARG B 1 50 ? -16.359 8.438 18.125 1 97.25 50 ARG B N 1
ATOM 2502 C CA . ARG B 1 50 ? -16.703 9.828 18.406 1 97.25 50 ARG B CA 1
ATOM 2503 C C . ARG B 1 50 ? -16.5 10.703 17.172 1 97.25 50 ARG B C 1
ATOM 2505 O O . ARG B 1 50 ? -15.367 10.836 16.688 1 97.25 50 ARG B O 1
ATOM 2512 N N . ALA B 1 51 ? -17.547 11.391 16.75 1 98.12 51 ALA B N 1
ATOM 2513 C CA . ALA B 1 51 ? -17.469 12.242 15.57 1 98.12 51 ALA B CA 1
ATOM 2514 C C . ALA B 1 51 ? -16.516 13.414 15.805 1 98.12 51 ALA B C 1
ATOM 2516 O O . ALA B 1 51 ? -16.375 13.891 16.938 1 98.12 51 ALA B O 1
ATOM 2517 N N . ALA B 1 52 ? -15.906 13.852 14.75 1 98.75 52 ALA B N 1
ATOM 2518 C CA . ALA B 1 52 ? -15.07 15.047 14.734 1 98.75 52 ALA B CA 1
ATOM 2519 C C . ALA B 1 52 ? -15.531 16.016 13.648 1 98.75 52 ALA B C 1
ATOM 2521 O O . ALA B 1 52 ? -16.078 15.602 12.625 1 98.75 52 ALA B O 1
ATOM 2522 N N . VAL B 1 53 ? -15.328 17.297 13.906 1 98.75 53 VAL B N 1
ATOM 2523 C CA . VAL B 1 53 ? -15.742 18.312 12.953 1 98.75 53 VAL B CA 1
ATOM 2524 C C . VAL B 1 53 ? -14.633 19.359 12.797 1 98.75 53 VAL B C 1
ATOM 2526 O O . VAL B 1 53 ? -13.922 19.656 13.758 1 98.75 53 VAL B O 1
ATOM 2529 N N . PHE B 1 54 ? -14.461 19.844 11.547 1 98.75 54 PHE B N 1
ATOM 2530 C CA . PHE B 1 54 ? -13.414 20.797 11.195 1 98.75 54 PHE B CA 1
ATOM 2531 C C . PHE B 1 54 ? -13.984 21.953 10.367 1 98.75 54 PHE B C 1
ATOM 2533 O O . PHE B 1 54 ? -14.922 21.75 9.594 1 98.75 54 PHE B O 1
ATOM 2540 N N . ASP B 1 55 ? -13.43 23.047 10.492 1 98.31 55 ASP B N 1
ATOM 2541 C CA . ASP B 1 55 ? -13.758 24.188 9.641 1 98.31 55 ASP B CA 1
ATOM 2542 C C . ASP B 1 55 ? -12.523 25.047 9.391 1 98.31 55 ASP B C 1
ATOM 2544 O O . ASP B 1 55 ? -11.414 24.672 9.766 1 98.31 55 ASP B O 1
ATOM 2548 N N . ARG B 1 56 ? -12.648 26.203 8.703 1 97.75 56 ARG B N 1
ATOM 2549 C CA . ARG B 1 56 ? -11.555 27.031 8.219 1 97.75 56 ARG B CA 1
ATOM 2550 C C . ARG B 1 56 ? -10.812 27.688 9.375 1 97.75 56 ARG B C 1
ATOM 2552 O O . ARG B 1 56 ? -9.703 28.203 9.203 1 97.75 56 ARG B O 1
ATOM 2559 N N . GLU B 1 57 ? -11.352 27.547 10.57 1 97.31 57 GLU B N 1
ATOM 2560 C CA . GLU B 1 57 ? -10.719 28.172 11.719 1 97.31 57 GLU B CA 1
ATOM 2561 C C . GLU B 1 57 ? -10.203 27.125 12.711 1 97.31 57 GLU B C 1
ATOM 2563 O O . GLU B 1 57 ? -9.484 27.453 13.648 1 97.31 57 GLU B O 1
ATOM 2568 N N . THR B 1 58 ? -10.602 25.859 12.492 1 97.81 58 THR B N 1
ATOM 2569 C CA . THR B 1 58 ? -10.32 24.859 13.516 1 97.81 58 THR B CA 1
ATOM 2570 C C . THR B 1 58 ? -9.805 23.562 12.875 1 97.81 58 THR B C 1
ATOM 2572 O O . THR B 1 58 ? -10.141 22.469 13.32 1 97.81 58 THR B O 1
ATOM 2575 N N . TYR B 1 59 ? -9.07 23.672 11.789 1 97.94 59 TYR B N 1
ATOM 2576 C CA . TYR B 1 59 ? -8.562 22.484 11.125 1 97.94 59 TYR B CA 1
ATOM 2577 C C . TYR B 1 59 ? -7.234 22.047 11.727 1 97.94 59 TYR B C 1
ATOM 2579 O O . TYR B 1 59 ? -6.707 20.984 11.367 1 97.94 59 TYR B O 1
ATOM 2587 N N . GLY B 1 60 ? -6.691 22.828 12.672 1 96.5 60 GLY B N 1
ATOM 2588 C CA . GLY B 1 60 ? -5.527 22.391 13.422 1 96.5 60 GLY B CA 1
ATOM 2589 C C . GLY B 1 60 ? -4.215 22.844 12.805 1 96.5 60 GLY B C 1
ATOM 2590 O O . GLY B 1 60 ? -3.695 23.906 13.133 1 96.5 60 GLY B O 1
ATOM 2591 N N . CYS B 1 61 ? -3.613 22.141 11.836 1 97.19 61 CYS B N 1
ATOM 2592 C CA . CYS B 1 61 ? -2.328 22.5 11.242 1 97.19 61 CYS B CA 1
ATOM 2593 C C . CYS B 1 61 ? -2.475 22.781 9.75 1 97.19 61 CYS B C 1
ATOM 2595 O O . CYS B 1 61 ? -3.496 22.438 9.148 1 97.19 61 CYS B O 1
ATOM 2597 N N . TRP B 1 62 ? -1.485 23.375 9.102 1 98.12 62 TRP B N 1
ATOM 2598 C CA . TRP B 1 62 ? -1.552 23.812 7.707 1 98.12 62 TRP B CA 1
ATOM 2599 C C . TRP B 1 62 ? -1.773 22.625 6.773 1 98.12 62 TRP B C 1
ATOM 2601 O O . TRP B 1 62 ? -2.52 22.734 5.797 1 98.12 62 TRP B O 1
ATOM 2611 N N . GLY B 1 63 ? -1.111 21.469 7.129 1 98 63 GLY B N 1
ATOM 2612 C CA . GLY B 1 63 ? -1.384 20.266 6.363 1 98 63 GLY B CA 1
ATOM 2613 C C . GLY B 1 63 ? -2.828 19.812 6.453 1 98 63 GLY B C 1
ATOM 2614 O O . GLY B 1 63 ? -3.389 19.312 5.477 1 98 63 GLY B O 1
ATOM 2615 N N . GLY B 1 64 ? -3.381 20.031 7.621 1 98.56 64 GLY B N 1
ATOM 2616 C CA . GLY B 1 64 ? -4.777 19.688 7.832 1 98.56 64 GLY B CA 1
ATOM 2617 C C . GLY B 1 64 ? -5.73 20.5 6.977 1 98.56 64 GLY B C 1
ATOM 2618 O O . GLY B 1 64 ? -6.676 19.953 6.402 1 98.56 64 GLY B O 1
ATOM 2619 N N . GLY B 1 65 ? -5.469 21.828 6.941 1 98.69 65 GLY B N 1
ATOM 2620 C CA . GLY B 1 65 ? -6.281 22.672 6.066 1 98.69 65 GLY B CA 1
ATOM 2621 C C . GLY B 1 65 ? -6.266 22.203 4.621 1 98.69 65 GLY B C 1
ATOM 2622 O O . GLY B 1 65 ? -7.316 22.078 3.992 1 98.69 65 GLY B O 1
ATOM 2623 N N . VAL B 1 66 ? -5.066 21.938 4.082 1 98.88 66 VAL B N 1
ATOM 2624 C CA . VAL B 1 66 ? -4.926 21.438 2.715 1 98.88 66 VAL B CA 1
ATOM 2625 C C . VAL B 1 66 ? -5.621 20.094 2.58 1 98.88 66 VAL B C 1
ATOM 2627 O O . VAL B 1 66 ? -6.395 19.875 1.646 1 98.88 66 VAL B O 1
ATOM 2630 N N . GLY B 1 67 ? -5.406 19.188 3.537 1 98.88 67 GLY B N 1
ATOM 2631 C CA . GLY B 1 67 ? -5.887 17.812 3.482 1 98.88 67 GLY B CA 1
ATOM 2632 C C . GLY B 1 67 ? -7.402 17.719 3.521 1 98.88 67 GLY B C 1
ATOM 2633 O O . GLY B 1 67 ? -7.977 16.766 2.996 1 98.88 67 GLY B O 1
ATOM 2634 N N . LEU B 1 68 ? -8.047 18.734 4.129 1 98.88 68 LEU B N 1
ATOM 2635 C CA . LEU B 1 68 ? -9.492 18.719 4.285 1 98.88 68 LEU B CA 1
ATOM 2636 C C . LEU B 1 68 ? -10.164 19.516 3.162 1 98.88 68 LEU B C 1
ATOM 2638 O O . LEU B 1 68 ? -11.398 19.547 3.08 1 98.88 68 LEU B O 1
ATOM 2642 N N . GLY B 1 69 ? -9.367 20.156 2.324 1 98.75 69 GLY B N 1
ATOM 2643 C CA . GLY B 1 69 ? -9.906 20.875 1.179 1 98.75 69 GLY B CA 1
ATOM 2644 C C . GLY B 1 69 ? -10.25 22.312 1.486 1 98.75 69 GLY B C 1
ATOM 2645 O O . GLY B 1 69 ? -11.148 22.891 0.868 1 98.75 69 GLY B O 1
ATOM 2646 N N . PHE B 1 70 ? -9.57 22.906 2.502 1 98.75 70 PHE B N 1
ATOM 2647 C CA . PHE B 1 70 ? -9.844 24.297 2.848 1 98.75 70 PHE B CA 1
ATOM 2648 C C . PHE B 1 70 ? -8.836 25.219 2.176 1 98.75 70 PHE B C 1
ATOM 2650 O O . PHE B 1 70 ? -8.352 26.172 2.793 1 98.75 70 PHE B O 1
ATOM 2657 N N . GLY B 1 71 ? -8.453 24.922 0.92 1 98.5 71 GLY B N 1
ATOM 2658 C CA . GLY B 1 71 ? -7.543 25.734 0.144 1 98.5 71 GLY B CA 1
ATOM 2659 C C . GLY B 1 71 ? -6.082 25.469 0.452 1 98.5 71 GLY B C 1
ATOM 2660 O O . GLY B 1 71 ? -5.758 24.484 1.131 1 98.5 71 GLY B O 1
ATOM 2661 N N . ASN B 1 72 ? -5.191 26.234 -0.124 1 98.69 72 ASN B N 1
ATOM 2662 C CA . ASN B 1 72 ? -3.756 26.094 0.102 1 98.69 72 ASN B CA 1
ATOM 2663 C C . ASN B 1 72 ? -3.316 26.812 1.372 1 98.69 72 ASN B C 1
ATOM 2665 O O . ASN B 1 72 ? -2.711 27.891 1.304 1 98.69 72 ASN B O 1
ATOM 2669 N N . THR B 1 73 ? -3.496 26.188 2.436 1 98.5 73 THR B N 1
ATOM 2670 C CA . THR B 1 73 ? -3.207 26.797 3.729 1 98.5 73 THR B CA 1
ATOM 2671 C C . THR B 1 73 ? -1.704 26.828 3.984 1 98.5 73 THR B C 1
ATOM 2673 O O . THR B 1 73 ? -1.248 27.438 4.953 1 98.5 73 THR B O 1
ATOM 2676 N N . TYR B 1 74 ? -0.874 26.25 3.098 1 98.56 74 TYR B N 1
ATOM 2677 C CA . TYR B 1 74 ? 0.576 26.375 3.205 1 98.56 74 TYR B CA 1
ATOM 2678 C C . TYR B 1 74 ? 1.008 27.828 3.062 1 98.56 74 TYR B C 1
ATOM 2680 O O . TYR B 1 74 ? 2.076 28.219 3.543 1 98.56 74 TYR B O 1
ATOM 2688 N N . THR B 1 75 ? 0.174 28.656 2.396 1 98.12 75 THR B N 1
ATOM 2689 C CA . THR B 1 75 ? 0.486 30.062 2.246 1 98.12 75 THR B CA 1
ATOM 2690 C C . THR B 1 75 ? 0.483 30.766 3.602 1 98.12 75 THR B C 1
ATOM 2692 O O . THR B 1 75 ? 1.064 31.844 3.752 1 98.12 75 THR B O 1
ATOM 2695 N N . GLU B 1 76 ? -0.163 30.125 4.582 1 97.12 76 GLU B N 1
ATOM 2696 C CA . GLU B 1 76 ? -0.261 30.703 5.918 1 97.12 76 GLU B CA 1
ATOM 2697 C C . GLU B 1 76 ? 0.807 30.125 6.848 1 97.12 76 GLU B C 1
ATOM 2699 O O . GLU B 1 76 ? 0.904 30.531 8.008 1 97.12 76 GLU B O 1
ATOM 2704 N N . PHE B 1 77 ? 1.604 29.234 6.41 1 97.94 77 PHE B N 1
ATOM 2705 C CA . PHE B 1 77 ? 2.691 28.641 7.191 1 97.94 77 PHE B CA 1
ATOM 2706 C C . PHE B 1 77 ? 3.713 29.719 7.57 1 97.94 77 PHE B C 1
ATOM 2708 O O . PHE B 1 77 ? 3.93 30.672 6.82 1 97.94 77 PHE B O 1
ATOM 2715 N N . PRO B 1 78 ? 4.352 29.594 8.797 1 97.06 78 PRO B N 1
ATOM 2716 C CA . PRO B 1 78 ? 5.441 30.531 9.078 1 97.06 78 PRO B CA 1
ATOM 2717 C C . PRO B 1 78 ? 6.473 30.594 7.953 1 97.06 78 PRO B C 1
ATOM 2719 O O . PRO B 1 78 ? 7.113 29.594 7.645 1 97.06 78 PRO B O 1
ATOM 2722 N N . GLY B 1 79 ? 6.641 31.797 7.367 1 97.38 79 GLY B N 1
ATOM 2723 C CA . GLY B 1 79 ? 7.531 31.938 6.227 1 97.38 79 GLY B CA 1
ATOM 2724 C C . GLY B 1 79 ? 6.863 31.625 4.902 1 97.38 79 GLY B C 1
ATOM 2725 O O . GLY B 1 79 ? 7.527 31.531 3.871 1 97.38 79 GLY B O 1
ATOM 2726 N N . GLY B 1 80 ? 5.531 31.438 4.918 1 97.88 80 GLY B N 1
ATOM 2727 C CA . GLY B 1 80 ? 4.789 31.141 3.701 1 97.88 80 GLY B CA 1
ATOM 2728 C C . GLY B 1 80 ? 5.059 29.75 3.162 1 97.88 80 GLY B C 1
ATOM 2729 O O . GLY B 1 80 ? 5.508 28.859 3.898 1 97.88 80 GLY B O 1
ATOM 2730 N N . GLU B 1 81 ? 4.664 29.625 1.899 1 97.94 81 GLU B N 1
ATOM 2731 C CA . GLU B 1 81 ? 4.855 28.328 1.255 1 97.94 81 GLU B CA 1
ATOM 2732 C C . GLU B 1 81 ? 6.336 27.938 1.206 1 97.94 81 GLU B C 1
ATOM 2734 O O . GLU B 1 81 ? 6.684 26.766 1.32 1 97.94 81 GLU B O 1
ATOM 2739 N N . GLN B 1 82 ? 7.203 28.938 1.061 1 97.69 82 GLN B N 1
ATOM 2740 C CA . GLN B 1 82 ? 8.641 28.672 1.044 1 97.69 82 GLN B CA 1
ATOM 2741 C C . GLN B 1 82 ? 9.109 28.125 2.387 1 97.69 82 GLN B C 1
ATOM 2743 O O . GLN B 1 82 ? 9.922 27.203 2.434 1 97.69 82 GLN B O 1
ATOM 2748 N N . GLY B 1 83 ? 8.633 28.734 3.473 1 98.38 83 GLY B N 1
ATOM 2749 C CA . GLY B 1 83 ? 8.938 28.188 4.789 1 98.38 83 GLY B CA 1
ATOM 2750 C C . GLY B 1 83 ? 8.531 26.734 4.945 1 98.38 83 GLY B C 1
ATOM 2751 O O . GLY B 1 83 ? 9.25 25.953 5.566 1 98.38 83 GLY B O 1
ATOM 2752 N N . PHE B 1 84 ? 7.395 26.422 4.371 1 98.75 84 PHE B N 1
ATOM 2753 C CA . PHE B 1 84 ? 6.91 25.047 4.414 1 98.75 84 PHE B CA 1
ATOM 2754 C C . PHE B 1 84 ? 7.82 24.125 3.613 1 98.75 84 PHE B C 1
ATOM 2756 O O . PHE B 1 84 ? 8.086 22.984 4.027 1 98.75 84 PHE B O 1
ATOM 2763 N N . HIS B 1 85 ? 8.281 24.578 2.422 1 98.62 85 HIS B N 1
ATOM 2764 C CA . HIS B 1 85 ? 9.172 23.781 1.595 1 98.62 85 HIS B CA 1
ATOM 2765 C C . HIS B 1 85 ? 10.422 23.375 2.365 1 98.62 85 HIS B C 1
ATOM 2767 O O . HIS B 1 85 ? 10.852 22.219 2.291 1 98.62 85 HIS B O 1
ATOM 2773 N N . TYR B 1 86 ? 10.961 24.312 3.113 1 98.62 86 TYR B N 1
ATOM 2774 C CA . TYR B 1 86 ? 12.141 24.016 3.918 1 98.62 86 TYR B CA 1
ATOM 2775 C C . TYR B 1 86 ? 11.781 23.141 5.105 1 98.62 86 TYR B C 1
ATOM 2777 O O . TYR B 1 86 ? 12.508 22.188 5.43 1 98.62 86 TYR B O 1
ATOM 2785 N N . PHE B 1 87 ? 10.711 23.391 5.738 1 98.69 87 PHE B N 1
ATOM 2786 C CA . PHE B 1 87 ? 10.258 22.656 6.91 1 98.69 87 PHE B CA 1
ATOM 2787 C C . PHE B 1 87 ? 10.141 21.172 6.602 1 98.69 87 PHE B C 1
ATOM 2789 O O . PHE B 1 87 ? 10.641 20.328 7.359 1 98.69 87 PHE B O 1
ATOM 2796 N N . LEU B 1 88 ? 9.5 20.766 5.422 1 98.81 88 LEU B N 1
ATOM 2797 C CA . LEU B 1 88 ? 9.242 19.375 5.07 1 98.81 88 LEU B CA 1
ATOM 2798 C C . LEU B 1 88 ? 10.5 18.703 4.504 1 98.81 88 LEU B C 1
ATOM 2800 O O . LEU B 1 88 ? 10.539 17.484 4.332 1 98.81 88 LEU B O 1
ATOM 2804 N N . SER B 1 89 ? 11.57 19.516 4.25 1 98.5 89 SER B N 1
ATOM 2805 C CA . SER B 1 89 ? 12.812 19 3.674 1 98.5 89 SER B CA 1
ATOM 2806 C C . SER B 1 89 ? 14 19.281 4.59 1 98.5 89 SER B C 1
ATOM 2808 O O . SER B 1 89 ? 14.109 18.672 5.664 1 98.5 89 SER B 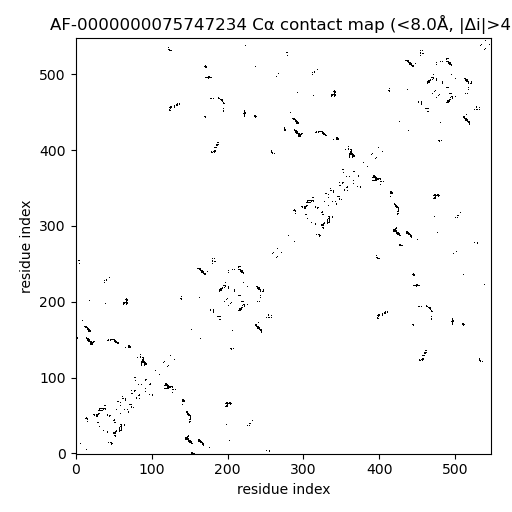O 1
ATOM 2810 N N . CYS B 1 90 ? 14.898 20.219 4.258 1 98.12 90 CYS B N 1
ATOM 2811 C CA . CYS B 1 90 ? 16.203 20.344 4.91 1 98.12 90 CYS B CA 1
ATOM 2812 C C . CYS B 1 90 ? 16.156 21.359 6.043 1 98.12 90 CYS B C 1
ATOM 2814 O O . CYS B 1 90 ? 17.156 21.609 6.707 1 98.12 90 CYS B O 1
ATOM 2816 N N . GLY B 1 91 ? 14.992 21.969 6.336 1 98.44 91 GLY B N 1
ATOM 2817 C CA . GLY B 1 91 ? 14.852 22.906 7.441 1 98.44 91 GLY B CA 1
ATOM 2818 C C . GLY B 1 91 ? 15.102 24.344 7.039 1 98.44 91 GLY B C 1
ATOM 2819 O O . GLY B 1 91 ? 15.648 24.609 5.969 1 98.44 91 GLY B O 1
ATOM 2820 N N . ASN B 1 92 ? 14.742 25.281 7.914 1 98.56 92 ASN B N 1
ATOM 2821 C CA . ASN B 1 92 ? 14.789 26.703 7.641 1 98.56 92 ASN B CA 1
ATOM 2822 C C . ASN B 1 92 ? 16.031 27.359 8.242 1 98.56 92 ASN B C 1
ATOM 2824 O O . ASN B 1 92 ? 16.25 28.562 8.086 1 98.56 92 ASN B O 1
ATOM 2828 N N . ALA B 1 93 ? 16.891 26.609 8.836 1 97.31 93 ALA B N 1
ATOM 2829 C CA . ALA B 1 93 ? 17.984 27.141 9.625 1 97.31 93 ALA B CA 1
ATOM 2830 C C . ALA B 1 93 ? 19 27.875 8.742 1 97.31 93 ALA B C 1
ATOM 2832 O O . ALA B 1 93 ? 19.688 28.781 9.203 1 97.31 93 ALA B O 1
ATOM 2833 N N . GLU B 1 94 ? 19.094 27.516 7.469 1 95.88 94 GLU B N 1
ATOM 2834 C CA . GLU B 1 94 ? 20.094 28.109 6.598 1 95.88 94 GLU B CA 1
ATOM 2835 C C . GLU B 1 94 ? 19.484 29.203 5.727 1 95.88 94 GLU B C 1
ATOM 2837 O O . GLU B 1 94 ? 20.203 29.859 4.953 1 95.88 94 GLU B O 1
ATOM 2842 N N . TRP B 1 95 ? 18.234 29.359 5.785 1 94.31 95 TRP B N 1
ATOM 2843 C CA . TRP B 1 95 ? 17.531 30.453 5.133 1 94.31 95 TRP B CA 1
ATOM 2844 C C . TRP B 1 95 ? 17.406 31.656 6.062 1 94.31 95 TRP B C 1
ATOM 2846 O O . TRP B 1 95 ? 16.781 31.562 7.125 1 94.31 95 TRP B O 1
ATOM 2856 N N . VAL B 1 96 ? 17.969 32.75 5.711 1 94.81 96 VAL B N 1
ATOM 2857 C CA . VAL B 1 96 ? 18.094 33.906 6.59 1 94.81 96 VAL B CA 1
ATOM 2858 C C . VAL B 1 96 ? 16.719 34.25 7.168 1 94.81 96 VAL B C 1
ATOM 2860 O O . VAL B 1 96 ? 16.578 34.469 8.375 1 94.81 96 VAL B O 1
ATOM 2863 N N . THR B 1 97 ? 15.797 34.375 6.332 1 95.88 97 THR B N 1
ATOM 2864 C CA . THR B 1 97 ? 14.445 34.656 6.789 1 95.88 97 THR B CA 1
ATOM 2865 C C . THR B 1 97 ? 13.945 33.562 7.734 1 95.88 97 THR B C 1
ATOM 2867 O O . THR B 1 97 ? 13.297 33.844 8.742 1 95.88 97 THR B O 1
ATOM 2870 N N . GLY B 1 98 ? 14.219 32.312 7.465 1 96.88 98 GLY B N 1
ATOM 2871 C CA . GLY B 1 98 ? 13.836 31.172 8.297 1 96.88 98 GLY B CA 1
ATOM 2872 C C . GLY B 1 98 ? 14.461 31.203 9.68 1 96.88 98 GLY B C 1
ATOM 2873 O O . GLY B 1 98 ? 13.812 30.891 10.672 1 96.88 98 GLY B O 1
ATOM 2874 N N . GLN B 1 99 ? 15.641 31.625 9.664 1 95.5 99 GLN B N 1
ATOM 2875 C CA . GLN B 1 99 ? 16.359 31.734 10.938 1 95.5 99 GLN B CA 1
ATOM 2876 C C . GLN B 1 99 ? 15.695 32.781 11.844 1 95.5 99 GLN B C 1
ATOM 2878 O O . GLN B 1 99 ? 15.539 32.531 13.047 1 95.5 99 GLN B O 1
ATOM 2883 N N . GLN B 1 100 ? 15.359 33.844 11.297 1 97.19 100 GLN B N 1
ATOM 2884 C CA . GLN B 1 100 ? 14.734 34.938 12.055 1 97.19 100 GLN B CA 1
ATOM 2885 C C . GLN B 1 100 ? 13.375 34.5 12.602 1 97.19 100 GLN B C 1
ATOM 2887 O O . GLN B 1 100 ? 13.055 34.75 13.758 1 97.19 100 GLN B O 1
ATOM 2892 N N . ILE B 1 101 ? 12.703 33.844 11.805 1 97.75 101 ILE B N 1
ATOM 2893 C CA . ILE B 1 101 ? 11.391 33.344 12.219 1 97.75 101 ILE B CA 1
ATOM 2894 C C . ILE B 1 101 ? 11.562 32.344 13.352 1 97.75 101 ILE B C 1
ATOM 2896 O O . ILE B 1 101 ? 10.836 32.375 14.344 1 97.75 101 ILE B O 1
ATOM 2900 N N . GLY B 1 102 ? 12.5 31.438 13.195 1 96.56 102 GLY B N 1
ATOM 2901 C CA . GLY B 1 102 ? 12.781 30.453 14.227 1 96.56 102 GLY B CA 1
ATOM 2902 C C . GLY B 1 102 ? 13.156 31.078 15.555 1 96.56 102 GLY B C 1
ATOM 2903 O O . GLY B 1 102 ? 12.688 30.625 16.609 1 96.56 102 GLY B O 1
ATOM 2904 N N . GLU B 1 103 ? 13.961 32.094 15.484 1 94.69 103 GLU B N 1
ATOM 2905 C CA . GLU B 1 103 ? 14.344 32.812 16.703 1 94.69 103 GLU B CA 1
ATOM 2906 C C . GLU B 1 103 ? 13.125 33.469 17.359 1 94.69 103 GLU B C 1
ATOM 2908 O O . GLU B 1 103 ? 13 33.469 18.578 1 94.69 103 GLU B O 1
ATOM 2913 N N . GLY B 1 104 ? 12.398 34.031 16.578 1 96.31 104 GLY B N 1
ATOM 2914 C CA . GLY B 1 104 ? 11.164 34.594 17.094 1 96.31 104 GLY B CA 1
ATOM 2915 C C . GLY B 1 104 ? 10.266 33.594 17.766 1 96.31 104 GLY B C 1
ATOM 2916 O O . GLY B 1 104 ? 9.664 33.875 18.812 1 96.31 104 GLY B O 1
ATOM 2917 N N . MET B 1 105 ? 10.133 32.406 17.172 1 95.88 105 MET B N 1
ATOM 2918 C CA . MET B 1 105 ? 9.328 31.328 17.75 1 95.88 105 MET B CA 1
ATOM 2919 C C . MET B 1 105 ? 9.875 30.906 19.109 1 95.88 105 MET B C 1
ATOM 2921 O O . MET B 1 105 ? 9.117 30.688 20.047 1 95.88 105 MET B O 1
ATOM 2925 N N . HIS B 1 106 ? 11.172 30.828 19.094 1 93.88 106 HIS B N 1
ATOM 2926 C CA . HIS B 1 106 ? 11.82 30.484 20.359 1 93.88 106 HIS B CA 1
ATOM 2927 C C . HIS B 1 106 ? 11.516 31.516 21.438 1 93.88 106 HIS B C 1
ATOM 2929 O O . HIS B 1 106 ? 11.164 31.156 22.562 1 93.88 106 HIS B O 1
ATOM 2935 N N . GLN B 1 107 ? 11.555 32.719 21.141 1 95.25 107 GLN B N 1
ATOM 2936 C CA . GLN B 1 107 ? 11.328 33.812 22.078 1 95.25 107 GLN B CA 1
ATOM 2937 C C . GLN B 1 107 ? 9.867 33.875 22.516 1 95.25 107 GLN B C 1
ATOM 2939 O O . GLN B 1 107 ? 9.57 34.219 23.656 1 95.25 107 GLN B O 1
ATOM 2944 N N . ALA B 1 108 ? 9.07 33.438 21.672 1 95.31 108 ALA B N 1
ATOM 2945 C CA . ALA B 1 108 ? 7.633 33.5 21.938 1 95.31 108 ALA B CA 1
ATOM 2946 C C . ALA B 1 108 ? 7.18 32.281 22.719 1 95.31 108 ALA B C 1
ATOM 2948 O O . ALA B 1 108 ? 6.008 32.156 23.078 1 95.31 108 ALA B O 1
ATOM 2949 N N . GLY B 1 109 ? 8.062 31.328 22.953 1 93.88 109 GLY B N 1
ATOM 2950 C CA . GLY B 1 109 ? 7.758 30.156 23.766 1 93.88 109 GLY B CA 1
ATOM 2951 C C . GLY B 1 109 ? 7.02 29.078 23 1 93.88 109 GLY B C 1
ATOM 2952 O O . GLY B 1 109 ? 6.266 28.297 23.578 1 93.88 109 GLY B O 1
ATOM 2953 N N . VAL B 1 110 ? 7.203 29.109 21.688 1 92.56 110 VAL B N 1
ATOM 2954 C CA . VAL B 1 110 ? 6.625 28.047 20.859 1 92.56 110 VAL B CA 1
ATOM 2955 C C . VAL B 1 110 ? 7.223 26.703 21.234 1 92.56 110 VAL B C 1
ATOM 2957 O O . VAL B 1 110 ? 8.375 26.625 21.656 1 92.56 110 VAL B O 1
ATOM 2960 N N . ASP B 1 111 ? 6.418 25.625 21.078 1 92.5 111 ASP B N 1
ATOM 2961 C CA . ASP B 1 111 ? 6.832 24.266 21.406 1 92.5 111 ASP B CA 1
ATOM 2962 C C . ASP B 1 111 ? 8.203 23.953 20.812 1 92.5 111 ASP B C 1
ATOM 2964 O O . ASP B 1 111 ? 8.445 24.203 19.641 1 92.5 111 ASP B O 1
ATOM 2968 N N . ARG B 1 112 ? 9.109 23.344 21.656 1 94.06 112 ARG B N 1
ATOM 2969 C CA . ARG B 1 112 ? 10.508 23.141 21.297 1 94.06 112 ARG B CA 1
ATOM 2970 C C . ARG B 1 112 ? 10.625 22.125 20.141 1 94.06 112 ARG B C 1
ATOM 2972 O O . ARG B 1 112 ? 11.5 22.266 19.297 1 94.06 112 ARG B O 1
ATOM 2979 N N . HIS B 1 113 ? 9.781 21.172 20.156 1 92.12 113 HIS B N 1
ATOM 2980 C CA . HIS B 1 113 ? 9.82 20.172 19.109 1 92.12 113 HIS B CA 1
ATOM 2981 C C . HIS B 1 113 ? 9.477 20.781 17.75 1 92.12 113 HIS B C 1
ATOM 2983 O O . HIS B 1 113 ? 10.148 20.516 16.75 1 92.12 113 HIS B O 1
ATOM 2989 N N . PHE B 1 114 ? 8.477 21.531 17.719 1 94.12 114 PHE B N 1
ATOM 2990 C CA . PHE B 1 114 ? 8.094 22.188 16.469 1 94.12 114 PHE B CA 1
ATOM 2991 C C . PHE B 1 114 ? 9.195 23.109 15.977 1 94.12 114 PHE B C 1
ATOM 2993 O O . PHE B 1 114 ? 9.492 23.156 14.781 1 94.12 114 PHE B O 1
ATOM 3000 N N . VAL B 1 115 ? 9.781 23.891 16.922 1 96.62 115 VAL B N 1
ATOM 3001 C CA . VAL B 1 115 ? 10.844 24.812 16.547 1 96.62 115 VAL B CA 1
ATOM 3002 C C . VAL B 1 115 ? 12.023 24.031 15.953 1 96.62 115 VAL B C 1
ATOM 3004 O O . VAL B 1 115 ? 12.625 24.469 14.969 1 96.62 115 VAL B O 1
ATOM 3007 N N . ASP B 1 116 ? 12.344 22.969 16.594 1 96.94 116 ASP B N 1
ATOM 3008 C CA . ASP B 1 116 ? 13.414 22.125 16.078 1 96.94 116 ASP B CA 1
ATOM 3009 C C . ASP B 1 116 ? 13.094 21.625 14.664 1 96.94 116 ASP B C 1
ATOM 3011 O O . ASP B 1 116 ? 13.938 21.703 13.766 1 96.94 116 ASP B O 1
ATOM 3015 N N . GLU B 1 117 ? 11.898 21.125 14.391 1 96.75 117 GLU B N 1
ATOM 3016 C CA . GLU B 1 117 ? 11.477 20.656 13.07 1 96.75 117 GLU B CA 1
ATOM 3017 C C . GLU B 1 117 ? 11.469 21.797 12.055 1 96.75 117 GLU B C 1
ATOM 3019 O O . GLU B 1 117 ? 11.836 21.609 10.898 1 96.75 117 GLU B O 1
ATOM 3024 N N . PHE B 1 118 ? 11.008 22.938 12.562 1 98.19 118 PHE B N 1
ATOM 3025 C CA . PHE B 1 118 ? 10.992 24.109 11.688 1 98.19 118 PHE B CA 1
ATOM 3026 C C . PHE B 1 118 ? 12.398 24.438 11.211 1 98.19 118 PHE B C 1
ATOM 3028 O O . PHE B 1 118 ? 12.602 24.703 10.023 1 98.19 118 PHE B O 1
ATOM 3035 N N . LEU B 1 119 ? 13.336 24.406 12.102 1 98.19 119 LEU B N 1
ATOM 3036 C CA . LEU B 1 119 ? 14.695 24.844 11.797 1 98.19 119 LEU B CA 1
ATOM 3037 C C . LEU B 1 119 ? 15.492 23.734 11.125 1 98.19 119 LEU B C 1
ATOM 3039 O O . LEU B 1 119 ? 16.234 23.984 10.172 1 98.19 119 LEU B O 1
ATOM 3043 N N . GLN B 1 120 ? 15.312 22.453 11.602 1 98.06 120 GLN B N 1
ATOM 3044 C CA . GLN B 1 120 ? 16.172 21.359 11.164 1 98.06 120 GLN B CA 1
ATOM 3045 C C . GLN B 1 120 ? 15.484 20.5 10.102 1 98.06 120 GLN B C 1
ATOM 3047 O O . GLN B 1 120 ? 16.125 19.688 9.445 1 98.06 120 GLN B O 1
ATOM 3052 N N . GLY B 1 121 ? 14.148 20.719 9.914 1 98.38 121 GLY B N 1
ATOM 3053 C CA . GLY B 1 121 ? 13.383 19.984 8.914 1 98.38 121 GLY B CA 1
ATOM 3054 C C . GLY B 1 121 ? 12.844 18.656 9.422 1 98.38 121 GLY B C 1
ATOM 3055 O O . GLY B 1 121 ? 13.469 18.016 10.266 1 98.38 121 GLY B O 1
ATOM 3056 N N . GLU B 1 122 ? 11.742 18.25 8.828 1 98.38 122 GLU B N 1
ATOM 3057 C CA . GLU B 1 122 ? 11.242 16.891 9.031 1 98.38 122 GLU B CA 1
ATOM 3058 C C . GLU B 1 122 ? 12.008 15.898 8.156 1 98.38 122 GLU B C 1
ATOM 3060 O O . GLU B 1 122 ? 12.133 14.719 8.516 1 98.38 122 GLU B O 1
ATOM 3065 N N . ARG B 1 123 ? 12.453 16.391 6.992 1 98.75 123 ARG B N 1
ATOM 3066 C CA . ARG B 1 123 ? 13.312 15.688 6.039 1 98.75 123 ARG B CA 1
ATOM 3067 C C . ARG B 1 123 ? 12.586 14.5 5.41 1 98.75 123 ARG B C 1
ATOM 3069 O O . ARG B 1 123 ? 13.172 13.43 5.246 1 98.75 123 ARG B O 1
ATOM 3076 N N . TYR B 1 124 ? 11.32 14.68 5.094 1 98.81 124 TYR B N 1
ATOM 3077 C CA . TYR B 1 124 ? 10.539 13.688 4.363 1 98.81 124 TYR B CA 1
ATOM 3078 C C . TYR B 1 124 ? 10.789 13.789 2.865 1 98.81 124 TYR B C 1
ATOM 3080 O O . TYR B 1 124 ? 10.484 12.859 2.115 1 98.81 124 TYR B O 1
ATOM 3088 N N . ARG B 1 125 ? 11.258 14.93 2.43 1 98.75 125 ARG B N 1
ATOM 3089 C CA . ARG B 1 125 ? 11.758 15.172 1.081 1 98.75 125 ARG B CA 1
ATOM 3090 C C . ARG B 1 125 ? 13.195 15.68 1.112 1 98.75 125 ARG B C 1
ATOM 3092 O O . ARG B 1 125 ? 13.633 16.281 2.102 1 98.75 125 ARG B O 1
ATOM 3099 N N . LYS B 1 126 ? 13.875 15.562 0.02 1 98.56 126 LYS B N 1
ATOM 3100 C CA . LYS B 1 126 ? 15.312 15.781 -0.012 1 98.56 126 LYS B CA 1
ATOM 3101 C C . LYS B 1 126 ? 15.648 17.266 0.061 1 98.56 126 LYS B C 1
ATOM 3103 O O . LYS B 1 126 ? 16.625 17.656 0.711 1 98.56 126 LYS B O 1
ATOM 3108 N N . GLY B 1 127 ? 14.828 18.094 -0.618 1 98.38 127 GLY B N 1
ATOM 3109 C CA . GLY B 1 127 ? 15.039 19.531 -0.649 1 98.38 127 GLY B CA 1
ATOM 3110 C C . GLY B 1 127 ? 13.773 20.312 -0.925 1 98.38 127 GLY B C 1
ATOM 3111 O O . GLY B 1 127 ? 12.719 19.719 -1.192 1 98.38 127 GLY B O 1
ATOM 3112 N N . PRO B 1 128 ? 13.898 21.672 -0.776 1 98.12 128 PRO B N 1
ATOM 3113 C CA . PRO B 1 128 ? 12.711 22.484 -0.994 1 98.12 128 PRO B CA 1
ATOM 3114 C C . PRO B 1 128 ? 12.141 22.344 -2.402 1 98.12 128 PRO B C 1
ATOM 3116 O O . PRO B 1 128 ? 10.93 22.469 -2.6 1 98.12 128 PRO B O 1
ATOM 3119 N N . GLY B 1 129 ? 13.016 22.062 -3.393 1 98.38 129 GLY B N 1
ATOM 3120 C CA . GLY B 1 129 ? 12.531 21.844 -4.742 1 98.38 129 GLY B CA 1
ATOM 3121 C C . GLY B 1 129 ? 11.602 20.641 -4.848 1 98.38 129 GLY B C 1
ATOM 3122 O O . GLY B 1 129 ? 10.539 20.734 -5.469 1 98.38 129 GLY B O 1
ATOM 3123 N N . GLU B 1 130 ? 11.977 19.484 -4.238 1 98.44 130 GLU B N 1
ATOM 3124 C CA . GLU B 1 130 ? 11.133 18.297 -4.211 1 98.44 130 GLU B CA 1
ATOM 3125 C C . GLU B 1 130 ? 9.812 18.562 -3.486 1 98.44 130 GLU B C 1
ATOM 3127 O O . GLU B 1 130 ? 8.773 18.016 -3.846 1 98.44 130 GLU B O 1
ATOM 3132 N N . VAL B 1 131 ? 9.844 19.422 -2.459 1 98.75 131 VAL B N 1
ATOM 3133 C CA . VAL B 1 131 ? 8.617 19.766 -1.75 1 98.75 131 VAL B CA 1
ATOM 3134 C C . VAL B 1 131 ? 7.723 20.625 -2.641 1 98.75 131 VAL B C 1
ATOM 3136 O O . VAL B 1 131 ? 6.5 20.484 -2.629 1 98.75 131 VAL B O 1
ATOM 3139 N N . ALA B 1 132 ? 8.32 21.562 -3.344 1 98.62 132 ALA B N 1
ATOM 3140 C CA . ALA B 1 132 ? 7.547 22.344 -4.305 1 98.62 132 ALA B CA 1
ATOM 3141 C C . ALA B 1 132 ? 6.84 21.438 -5.309 1 98.62 132 ALA B C 1
ATOM 3143 O O . ALA B 1 132 ? 5.672 21.656 -5.633 1 98.62 132 ALA B O 1
ATOM 3144 N N . ASP B 1 133 ? 7.555 20.453 -5.863 1 98.44 133 ASP B N 1
ATOM 3145 C CA . ASP B 1 133 ? 6.973 19.484 -6.773 1 98.44 133 ASP B CA 1
ATOM 3146 C C . ASP B 1 133 ? 5.801 18.75 -6.121 1 98.44 133 ASP B C 1
ATOM 3148 O O . ASP B 1 133 ? 4.773 18.516 -6.762 1 98.44 133 ASP B O 1
ATOM 3152 N N . PHE B 1 134 ? 6.016 18.422 -4.867 1 98.5 134 PHE B N 1
ATOM 3153 C CA . PHE B 1 134 ? 4.988 17.734 -4.09 1 98.5 134 PHE B CA 1
ATOM 3154 C C . PHE B 1 134 ? 3.73 18.594 -3.992 1 98.5 134 PHE B C 1
ATOM 3156 O O . PHE B 1 134 ? 2.629 18.125 -4.293 1 98.5 134 PHE B O 1
ATOM 3163 N N . VAL B 1 135 ? 3.879 19.781 -3.592 1 98.62 135 VAL B N 1
ATOM 3164 C CA . VAL B 1 135 ? 2.746 20.703 -3.443 1 98.62 135 VAL B CA 1
ATOM 3165 C C . VAL B 1 135 ? 2.049 20.875 -4.789 1 98.62 135 VAL B C 1
ATOM 3167 O O . VAL B 1 135 ? 0.817 20.875 -4.863 1 98.62 135 VAL B O 1
ATOM 3170 N N . ASP B 1 136 ? 2.828 21 -5.844 1 98.06 136 ASP B N 1
ATOM 3171 C CA . ASP B 1 136 ? 2.287 21.172 -7.191 1 98.06 136 ASP B CA 1
ATOM 3172 C C . ASP B 1 136 ? 1.481 19.953 -7.621 1 98.06 136 ASP B C 1
ATOM 3174 O O . ASP B 1 136 ? 0.544 20.062 -8.414 1 98.06 136 ASP B O 1
ATOM 3178 N N . ALA B 1 137 ? 1.812 18.797 -7.094 1 97.94 137 ALA B N 1
ATOM 3179 C CA . ALA B 1 137 ? 1.165 17.547 -7.48 1 97.94 137 ALA B CA 1
ATOM 3180 C C . ALA B 1 137 ? -0.149 17.359 -6.727 1 97.94 137 ALA B C 1
ATOM 3182 O O . ALA B 1 137 ? -0.973 16.516 -7.109 1 97.94 137 ALA B O 1
ATOM 3183 N N . LEU B 1 138 ? -0.334 18.031 -5.625 1 98.44 138 LEU B N 1
ATOM 3184 C CA . LEU B 1 138 ? -1.549 17.891 -4.828 1 98.44 138 LEU B CA 1
ATOM 3185 C C . LEU B 1 138 ? -2.732 18.562 -5.527 1 98.44 138 LEU B C 1
ATOM 3187 O O . LEU B 1 138 ? -2.602 19.656 -6.066 1 98.44 138 LEU B O 1
ATOM 3191 N N . PRO B 1 139 ? -3.842 17.875 -5.543 1 98.5 139 PRO B N 1
ATOM 3192 C CA . PRO B 1 139 ? -5.051 18.5 -6.078 1 98.5 139 PRO B CA 1
ATOM 3193 C C . PRO B 1 139 ? -5.703 19.469 -5.09 1 98.5 139 PRO B C 1
ATOM 3195 O O . PRO B 1 139 ? -6.879 19.312 -4.75 1 98.5 139 PRO B O 1
ATOM 3198 N N . ILE B 1 140 ? -4.965 20.469 -4.691 1 98.69 140 ILE B N 1
ATOM 3199 C CA . ILE B 1 140 ? -5.441 21.422 -3.705 1 98.69 140 ILE B CA 1
ATOM 3200 C C . ILE B 1 140 ? -6.723 22.094 -4.211 1 98.69 140 ILE B C 1
ATOM 3202 O O . ILE B 1 140 ? -6.805 22.484 -5.379 1 98.69 140 ILE B O 1
ATOM 3206 N N . GLN B 1 141 ? -7.691 22.109 -3.367 1 98.5 141 GLN B N 1
ATOM 3207 C CA . GLN B 1 141 ? -8.984 22.719 -3.699 1 98.5 141 GLN B CA 1
ATOM 3208 C C . GLN B 1 141 ? -9.57 23.453 -2.502 1 98.5 141 GLN B C 1
ATOM 3210 O O . GLN B 1 141 ? -9.109 23.281 -1.373 1 98.5 141 GLN B O 1
ATOM 3215 N N . ASP B 1 142 ? -10.492 24.266 -2.76 1 98.5 142 ASP B N 1
ATOM 3216 C CA . ASP B 1 142 ? -11.273 24.969 -1.747 1 98.5 142 ASP B CA 1
ATOM 3217 C C . ASP B 1 142 ? -12.75 24.578 -1.825 1 98.5 142 ASP B C 1
ATOM 3219 O O . ASP B 1 142 ? -13.477 25.078 -2.686 1 98.5 142 ASP B O 1
ATOM 3223 N N . ILE B 1 143 ? -13.117 23.719 -0.885 1 98.31 143 ILE B N 1
ATOM 3224 C CA . ILE B 1 143 ? -14.461 23.156 -0.959 1 98.31 143 ILE B CA 1
ATOM 3225 C C . ILE B 1 143 ? -15.484 24.188 -0.508 1 98.31 143 ILE B C 1
ATOM 3227 O O . ILE B 1 143 ? -15.172 25.062 0.306 1 98.31 143 ILE B O 1
ATOM 3231 N N . PRO B 1 144 ? -16.703 24.078 -0.993 1 97.56 144 PRO B N 1
ATOM 3232 C CA . PRO B 1 144 ? -17.703 25.094 -0.662 1 97.56 144 PRO B CA 1
ATOM 3233 C C . PRO B 1 144 ? -18.312 24.891 0.725 1 97.56 144 PRO B C 1
ATOM 3235 O O . PRO B 1 144 ? -18.953 25.797 1.259 1 97.56 144 PRO B O 1
ATOM 3238 N N . ALA B 1 145 ? -18.109 23.781 1.362 1 97.69 145 ALA B N 1
ATOM 3239 C CA . ALA B 1 145 ? -18.766 23.438 2.621 1 97.69 145 ALA B CA 1
ATOM 3240 C C . ALA B 1 145 ? -18.172 24.234 3.781 1 97.69 145 ALA B C 1
ATOM 3242 O O . ALA B 1 145 ? -16.953 24.484 3.811 1 97.69 145 ALA B O 1
ATOM 3243 N N . THR B 1 146 ? -19.031 24.484 4.758 1 98.19 146 THR B N 1
ATOM 3244 C CA . THR B 1 146 ? -18.578 25.156 5.977 1 98.19 146 THR B CA 1
ATOM 3245 C C . THR B 1 146 ? -17.797 24.188 6.859 1 98.19 146 THR B C 1
ATOM 3247 O O . THR B 1 146 ? -16.766 24.547 7.441 1 98.19 146 THR B O 1
ATOM 3250 N N . TYR B 1 147 ? -18.359 22.953 6.945 1 98.56 147 TYR B N 1
ATOM 3251 C CA . TYR B 1 147 ? -17.75 21.969 7.844 1 98.56 147 TYR B CA 1
ATOM 3252 C C . TYR B 1 147 ? -17.391 20.688 7.098 1 98.56 147 TYR B C 1
ATOM 3254 O O . TYR B 1 147 ? -18.094 20.297 6.168 1 98.56 147 TYR B O 1
ATOM 3262 N N . VAL B 1 148 ? -16.281 20.141 7.488 1 98.88 148 VAL B N 1
ATOM 3263 C CA . VAL B 1 148 ? -15.977 18.734 7.195 1 98.88 148 VAL B CA 1
ATOM 3264 C C . VAL B 1 148 ? -16.203 17.891 8.438 1 98.88 148 VAL B C 1
ATOM 3266 O O . VAL B 1 148 ? -15.695 18.203 9.516 1 98.88 148 VAL B O 1
ATOM 3269 N N . VAL B 1 149 ? -16.984 16.891 8.312 1 98.81 149 VAL B N 1
ATOM 3270 C CA . VAL B 1 149 ? -17.344 16.016 9.422 1 98.81 149 VAL B CA 1
ATOM 3271 C C . VAL B 1 149 ? -16.766 14.625 9.188 1 98.81 149 VAL B C 1
ATOM 3273 O O . VAL B 1 149 ? -16.891 14.078 8.086 1 98.81 149 VAL B O 1
ATOM 3276 N N . MET B 1 150 ? -16.078 14.062 10.148 1 98.88 150 MET B N 1
ATOM 3277 C CA . MET B 1 150 ? -15.68 12.656 10.18 1 98.88 150 MET B CA 1
ATOM 3278 C C . MET B 1 150 ? -16.406 11.906 11.289 1 98.88 150 MET B C 1
ATOM 3280 O O . MET B 1 150 ? -16.359 12.32 12.453 1 98.88 150 MET B O 1
ATOM 3284 N N . LYS B 1 151 ? -17.094 10.906 10.945 1 98.25 151 LYS B N 1
ATOM 3285 C CA . LYS B 1 151 ? -17.844 10.141 11.945 1 98.25 151 LYS B CA 1
ATOM 3286 C C . LYS B 1 151 ? -17.906 8.664 11.57 1 98.25 151 LYS B C 1
ATOM 3288 O O . LYS B 1 151 ? -17.672 8.297 10.422 1 98.25 151 LYS B O 1
ATOM 3293 N N . PRO B 1 152 ? -18.156 7.801 12.57 1 98.12 152 PRO B N 1
ATOM 3294 C CA . PRO B 1 152 ? -18.344 6.391 12.227 1 98.12 152 PRO B CA 1
ATOM 3295 C C . PRO B 1 152 ? -19.391 6.184 11.125 1 98.12 152 PRO B C 1
ATOM 3297 O O . PRO B 1 152 ? -20.422 6.863 11.117 1 98.12 152 PRO B O 1
ATOM 3300 N N . LEU B 1 153 ? -19.094 5.273 10.219 1 98.38 153 LEU B N 1
ATOM 3301 C CA . LEU B 1 153 ? -20 5 9.109 1 98.38 153 LEU B CA 1
ATOM 3302 C C . LEU B 1 153 ? -21.391 4.652 9.617 1 98.38 153 LEU B C 1
ATOM 3304 O O . LEU B 1 153 ? -22.391 5.023 8.992 1 98.38 153 LEU B O 1
ATOM 3308 N N . SER B 1 154 ? -21.516 3.975 10.773 1 97.25 154 SER B N 1
ATOM 3309 C CA . SER B 1 154 ? -22.781 3.541 11.336 1 97.25 154 SER B CA 1
ATOM 3310 C C . SER B 1 154 ? -23.625 4.734 11.766 1 97.25 154 SER B C 1
ATOM 3312 O O . SER B 1 154 ? -24.844 4.602 11.969 1 97.25 154 SER B O 1
ATOM 3314 N N . GLN B 1 155 ? -23.047 5.898 11.898 1 96.56 155 GLN B N 1
ATOM 3315 C CA . GLN B 1 155 ? -23.766 7.082 12.367 1 96.56 155 GLN B CA 1
ATOM 3316 C C . GLN B 1 155 ? -24.234 7.938 11.195 1 96.56 155 GLN B C 1
ATOM 3318 O O . GLN B 1 155 ? -24.875 8.969 11.398 1 96.56 155 GLN B O 1
ATOM 3323 N N . VAL B 1 156 ? -23.875 7.508 10 1 97 156 VAL B N 1
ATOM 3324 C CA . VAL B 1 156 ? -24.406 8.195 8.828 1 97 156 VAL B CA 1
ATOM 3325 C C . VAL B 1 156 ? -25.906 7.98 8.734 1 97 156 VAL B C 1
ATOM 3327 O O . VAL B 1 156 ? -26.391 6.844 8.773 1 97 156 VAL B O 1
ATOM 3330 N N . THR B 1 157 ? -26.578 9.031 8.68 1 93.06 157 THR B N 1
ATOM 3331 C CA . THR B 1 157 ? -28.031 8.953 8.711 1 93.06 157 THR B CA 1
ATOM 3332 C C . THR B 1 157 ? -28.625 9.047 7.309 1 93.06 157 THR B C 1
ATOM 3334 O O . THR B 1 157 ? -27.906 9.359 6.355 1 93.06 157 THR B O 1
ATOM 3337 N N . GLN B 1 158 ? -29.922 8.82 7.273 1 91.06 158 GLN B N 1
ATOM 3338 C CA . GLN B 1 158 ? -30.625 8.914 5.996 1 91.06 158 GLN B CA 1
ATOM 3339 C C . GLN B 1 158 ? -30.531 10.328 5.422 1 91.06 158 GLN B C 1
ATOM 3341 O O . GLN B 1 158 ? -30.656 11.312 6.148 1 91.06 158 GLN B O 1
ATOM 3346 N N . GLY B 1 159 ? -30.25 10.445 4.219 1 91.81 159 GLY B N 1
ATOM 3347 C CA . GLY B 1 159 ? -30.141 11.734 3.564 1 91.81 159 GLY B CA 1
ATOM 3348 C C . GLY B 1 159 ? -28.703 12.219 3.451 1 91.81 159 GLY B C 1
ATOM 3349 O O . GLY B 1 159 ? -28.406 13.094 2.635 1 91.81 159 GLY B O 1
ATOM 3350 N N . GLU B 1 160 ? -27.875 11.742 4.324 1 95.44 160 GLU B N 1
ATOM 3351 C CA . GLU B 1 160 ? -26.453 12.086 4.238 1 95.44 160 GLU B CA 1
ATOM 3352 C C . GLU B 1 160 ? -25.75 11.234 3.188 1 95.44 160 GLU B C 1
ATOM 3354 O O . GLU B 1 160 ? -26.047 10.055 3.031 1 95.44 160 GLU B O 1
ATOM 3359 N N . VAL B 1 161 ? -24.875 11.898 2.453 1 96.69 161 VAL B N 1
ATOM 3360 C CA . VAL B 1 161 ? -24.062 11.195 1.466 1 96.69 161 VAL B CA 1
ATOM 3361 C C . VAL B 1 161 ? -22.594 11.43 1.753 1 96.69 161 VAL B C 1
ATOM 3363 O O . VAL B 1 161 ? -22.062 12.516 1.514 1 96.69 161 VAL B O 1
ATOM 3366 N N . PRO B 1 162 ? -21.906 10.406 2.244 1 98.5 162 PRO B N 1
ATOM 3367 C CA . PRO B 1 162 ? -20.469 10.57 2.453 1 98.5 162 PRO B CA 1
ATOM 3368 C C . PRO B 1 162 ? -19.719 10.969 1.178 1 98.5 162 PRO B C 1
ATOM 3370 O O . PRO B 1 162 ? -20.141 10.602 0.077 1 98.5 162 PRO B O 1
ATOM 3373 N N . LYS B 1 163 ? -18.672 11.75 1.355 1 98.81 163 LYS B N 1
ATOM 3374 C CA . LYS B 1 163 ? -17.766 12.055 0.248 1 98.81 163 LYS B CA 1
ATOM 3375 C C . LYS B 1 163 ? -16.656 11 0.134 1 98.81 163 LYS B C 1
ATOM 3377 O O . LYS B 1 163 ? -16.266 10.625 -0.972 1 98.81 163 LYS B O 1
ATOM 3382 N N . VAL B 1 164 ? -16.172 10.562 1.257 1 98.94 164 VAL B N 1
ATOM 3383 C CA . VAL B 1 164 ? -15.102 9.57 1.359 1 98.94 164 VAL B CA 1
ATOM 3384 C C . VAL B 1 164 ? -15.422 8.57 2.467 1 98.94 164 VAL B C 1
ATOM 3386 O O . VAL B 1 164 ? -16.016 8.938 3.488 1 98.94 164 VAL B O 1
ATOM 3389 N N . VAL B 1 165 ? -15.172 7.316 2.285 1 98.94 165 VAL B N 1
ATOM 3390 C CA . VAL B 1 165 ? -15.195 6.289 3.32 1 98.94 165 VAL B CA 1
ATOM 3391 C C . VAL B 1 165 ? -13.789 5.719 3.516 1 98.94 165 VAL B C 1
ATOM 3393 O O . VAL B 1 165 ? -13.102 5.398 2.543 1 98.94 165 VAL B O 1
ATOM 3396 N N . THR B 1 166 ? -13.344 5.645 4.77 1 98.94 166 THR B N 1
ATOM 3397 C CA . THR B 1 166 ? -12 5.168 5.07 1 98.94 166 THR B CA 1
ATOM 3398 C C . THR B 1 166 ? -12.047 3.986 6.031 1 98.94 166 THR B C 1
ATOM 3400 O O . THR B 1 166 ? -12.703 4.055 7.074 1 98.94 166 THR B O 1
ATOM 3403 N N . PHE B 1 167 ? -11.406 2.877 5.695 1 98.94 167 PHE B N 1
ATOM 3404 C CA . PHE B 1 167 ? -11.188 1.742 6.586 1 98.94 167 PHE B CA 1
ATOM 3405 C C . PHE B 1 167 ? -9.797 1.807 7.207 1 98.94 167 PHE B C 1
ATOM 3407 O O . PHE B 1 167 ? -8.844 2.254 6.566 1 98.94 167 PHE B O 1
ATOM 3414 N N . LEU B 1 168 ? -9.672 1.49 8.445 1 98.88 168 LEU B N 1
ATOM 3415 C CA . LEU B 1 168 ? -8.398 1.096 9.047 1 98.88 168 LEU B CA 1
ATOM 3416 C C . LEU B 1 168 ? -8.18 -0.407 8.914 1 98.88 168 LEU B C 1
ATOM 3418 O O . LEU B 1 168 ? -9.031 -1.202 9.32 1 98.88 168 LEU B O 1
ATOM 3422 N N . ALA B 1 169 ? -7.039 -0.76 8.289 1 98.75 169 ALA B N 1
ATOM 3423 C CA . ALA B 1 169 ? -6.84 -2.162 7.93 1 98.75 169 ALA B CA 1
ATOM 3424 C C . ALA B 1 169 ? -5.422 -2.617 8.258 1 98.75 169 ALA B C 1
ATOM 3426 O O . ALA B 1 169 ? -4.457 -1.882 8.031 1 98.75 169 ALA B O 1
ATOM 3427 N N . ASN B 1 170 ? -5.332 -3.824 8.922 1 98.38 170 ASN B N 1
ATOM 3428 C CA . ASN B 1 170 ? -4.027 -4.473 8.992 1 98.38 170 ASN B CA 1
ATOM 3429 C C . ASN B 1 170 ? -3.623 -5.059 7.641 1 98.38 170 ASN B C 1
ATOM 3431 O O . ASN B 1 170 ? -4.34 -4.902 6.652 1 98.38 170 ASN B O 1
ATOM 3435 N N . ALA B 1 171 ? -2.48 -5.73 7.57 1 98.5 171 ALA B N 1
ATOM 3436 C CA . ALA B 1 171 ? -1.927 -6.188 6.301 1 98.5 171 ALA B CA 1
ATOM 3437 C C . ALA B 1 171 ? -2.879 -7.16 5.605 1 98.5 171 ALA B C 1
ATOM 3439 O O . ALA B 1 171 ? -3.08 -7.082 4.391 1 98.5 171 ALA B O 1
ATOM 3440 N N . GLU B 1 172 ? -3.426 -8.102 6.363 1 97.81 172 GLU B N 1
ATOM 3441 C CA . GLU B 1 172 ? -4.355 -9.078 5.809 1 97.81 172 GLU B CA 1
ATOM 3442 C C . GLU B 1 172 ? -5.617 -8.406 5.281 1 97.81 172 GLU B C 1
ATOM 3444 O O . GLU B 1 172 ? -6.066 -8.695 4.172 1 97.81 172 GLU B O 1
ATOM 3449 N N . GLN B 1 173 ? -6.168 -7.527 6.047 1 98.56 173 GLN B N 1
ATOM 3450 C CA . GLN B 1 173 ? -7.379 -6.805 5.668 1 98.56 173 GLN B CA 1
ATOM 3451 C C . GLN B 1 173 ? -7.121 -5.891 4.473 1 98.56 173 GLN B C 1
ATOM 3453 O O . GLN B 1 173 ? -7.973 -5.766 3.588 1 98.56 173 GLN B O 1
ATOM 3458 N N . LEU B 1 174 ? -5.965 -5.234 4.457 1 98.94 174 LEU B N 1
ATOM 3459 C CA . LEU B 1 174 ? -5.594 -4.406 3.318 1 98.94 174 LEU B CA 1
ATOM 3460 C C . LEU B 1 174 ? -5.535 -5.234 2.039 1 98.94 174 LEU B C 1
ATOM 3462 O O . LEU B 1 174 ? -5.945 -4.77 0.974 1 98.94 174 LEU B O 1
ATOM 3466 N N . SER B 1 175 ? -5.016 -6.426 2.133 1 98.81 175 SER B N 1
ATOM 3467 C CA . SER B 1 175 ? -4.945 -7.312 0.975 1 98.81 175 SER B CA 1
ATOM 3468 C C . SER B 1 175 ? -6.328 -7.555 0.379 1 98.81 175 SER B C 1
ATOM 3470 O O . SER B 1 175 ? -6.508 -7.477 -0.838 1 98.81 175 SER B O 1
ATOM 3472 N N . ALA B 1 176 ? -7.281 -7.816 1.255 1 98.81 176 ALA B N 1
ATOM 3473 C CA . ALA B 1 176 ? -8.656 -8.039 0.805 1 98.81 176 ALA B CA 1
ATOM 3474 C C . ALA B 1 176 ? -9.211 -6.797 0.116 1 98.81 176 ALA B C 1
ATOM 3476 O O . ALA B 1 176 ? -9.883 -6.898 -0.913 1 98.81 176 ALA B O 1
ATOM 3477 N N . LEU B 1 177 ? -8.906 -5.656 0.651 1 98.94 177 LEU B N 1
ATOM 3478 C CA . LEU B 1 177 ? -9.438 -4.41 0.105 1 98.94 177 LEU B CA 1
ATOM 3479 C C . LEU B 1 177 ? -8.82 -4.109 -1.258 1 98.94 177 LEU B C 1
ATOM 3481 O O . LEU B 1 177 ? -9.5 -3.625 -2.16 1 98.94 177 LEU B O 1
ATOM 3485 N N . VAL B 1 178 ? -7.539 -4.383 -1.406 1 98.94 178 VAL B N 1
ATOM 3486 C CA . VAL B 1 178 ? -6.871 -4.18 -2.688 1 98.94 178 VAL B CA 1
ATOM 3487 C C . VAL B 1 178 ? -7.5 -5.082 -3.746 1 98.94 178 VAL B C 1
ATOM 3489 O O . VAL B 1 178 ? -7.781 -4.637 -4.863 1 98.94 178 VAL B O 1
ATOM 3492 N N . VAL B 1 179 ? -7.727 -6.344 -3.393 1 98.88 179 VAL B N 1
ATOM 3493 C CA . VAL B 1 179 ? -8.344 -7.277 -4.324 1 98.88 179 VAL B CA 1
ATOM 3494 C C . VAL B 1 179 ? -9.75 -6.805 -4.68 1 98.88 179 VAL B C 1
ATOM 3496 O O . VAL B 1 179 ? -10.109 -6.727 -5.859 1 98.88 179 VAL B O 1
ATOM 3499 N N . LEU B 1 180 ? -10.547 -6.438 -3.697 1 98.88 180 LEU B N 1
ATOM 3500 C CA . LEU B 1 180 ? -11.938 -6.055 -3.92 1 98.88 180 LEU B CA 1
ATOM 3501 C C . LEU B 1 180 ? -12.031 -4.797 -4.777 1 98.88 180 LEU B C 1
ATOM 3503 O O . LEU B 1 180 ? -12.914 -4.68 -5.629 1 98.88 180 LEU B O 1
ATOM 3507 N N . ALA B 1 181 ? -11.125 -3.826 -4.555 1 98.88 181 ALA B N 1
ATOM 3508 C CA . ALA B 1 181 ? -11.133 -2.586 -5.328 1 98.88 181 ALA B CA 1
ATOM 3509 C C . ALA B 1 181 ? -10.875 -2.861 -6.805 1 98.88 181 ALA B C 1
ATOM 3511 O O . ALA B 1 181 ? -11.336 -2.113 -7.672 1 98.88 181 ALA B O 1
ATOM 3512 N N . ASN B 1 182 ? -10.164 -3.91 -7.109 1 98.81 182 ASN B N 1
ATOM 3513 C CA . ASN B 1 182 ? -9.812 -4.246 -8.484 1 98.81 182 ASN B CA 1
ATOM 3514 C C . ASN B 1 182 ? -10.773 -5.273 -9.07 1 98.81 182 ASN B C 1
ATOM 3516 O O . ASN B 1 182 ? -10.695 -5.594 -10.258 1 98.81 182 ASN B O 1
ATOM 3520 N N . TYR B 1 183 ? -11.688 -5.805 -8.273 1 98.69 183 TYR B N 1
ATOM 3521 C CA . TYR B 1 183 ? -12.508 -6.98 -8.555 1 98.69 183 TYR B CA 1
ATOM 3522 C C . TYR B 1 183 ? -13.258 -6.824 -9.867 1 98.69 183 TYR B C 1
ATOM 3524 O O . TYR B 1 183 ? -13.242 -7.73 -10.711 1 98.69 183 TYR B O 1
ATOM 3532 N N . GLY B 1 184 ? -13.852 -5.738 -10.078 1 97.88 184 GLY B N 1
ATOM 3533 C CA . GLY B 1 184 ? -14.672 -5.527 -11.266 1 97.88 184 GLY B CA 1
ATOM 3534 C C . GLY B 1 184 ? -14.07 -4.523 -12.234 1 97.88 184 GLY B C 1
ATOM 3535 O O . GLY B 1 184 ? -14.789 -3.916 -13.031 1 97.88 184 GLY B O 1
ATOM 3536 N N . ARG B 1 185 ? -12.789 -4.266 -12.156 1 97.06 185 ARG B N 1
ATOM 3537 C CA . ARG B 1 185 ? -12.148 -3.213 -12.938 1 97.06 185 ARG B CA 1
ATOM 3538 C C . ARG B 1 185 ? -11.273 -3.807 -14.039 1 97.06 185 ARG B C 1
ATOM 3540 O O . ARG B 1 185 ? -10.805 -4.941 -13.914 1 97.06 185 ARG B O 1
ATOM 3547 N N . GLN B 1 186 ? -10.992 -3.014 -15.047 1 95.19 186 GLN B N 1
ATOM 3548 C CA . GLN B 1 186 ? -10.133 -3.447 -16.141 1 95.19 186 GLN B CA 1
ATOM 3549 C C . GLN B 1 186 ? -8.664 -3.26 -15.781 1 95.19 186 GLN B C 1
ATOM 3551 O O . GLN B 1 186 ? -7.801 -4.004 -16.266 1 95.19 186 GLN B O 1
ATOM 3556 N N . SER B 1 187 ? -8.445 -2.383 -14.875 1 94.06 187 SER B N 1
ATOM 3557 C CA . SER B 1 187 ? -7.082 -2.035 -14.492 1 94.06 187 SER B CA 1
ATOM 3558 C C . SER B 1 187 ? -6.57 -2.941 -13.375 1 94.06 187 SER B C 1
ATOM 3560 O O . SER B 1 187 ? -7.336 -3.727 -12.812 1 94.06 187 SER B O 1
ATOM 3562 N N . ILE B 1 188 ? -5.234 -2.92 -13.164 1 98 188 ILE B N 1
ATOM 3563 C CA . ILE B 1 188 ? -4.672 -3.582 -11.992 1 98 188 ILE B CA 1
ATOM 3564 C C . ILE B 1 188 ? -4.273 -2.537 -10.945 1 98 188 ILE B C 1
ATOM 3566 O O . ILE B 1 188 ? -3.711 -2.875 -9.906 1 98 188 ILE B O 1
ATOM 3570 N N . ASP B 1 189 ? -4.535 -1.243 -11.25 1 98.25 189 ASP B N 1
ATOM 3571 C CA . ASP B 1 189 ? -4.086 -0.121 -10.43 1 98.25 189 ASP B CA 1
ATOM 3572 C C . ASP B 1 189 ? -5.27 0.669 -9.875 1 98.25 189 ASP B C 1
ATOM 3574 O O . ASP B 1 189 ? -5.281 1.9 -9.93 1 98.25 189 ASP B O 1
ATOM 3578 N N . ALA B 1 190 ? -6.305 -0.029 -9.383 1 98.69 190 ALA B N 1
ATOM 3579 C CA . ALA B 1 190 ? -7.469 0.639 -8.812 1 98.69 190 ALA B CA 1
ATOM 3580 C C . ALA B 1 190 ? -7.164 1.165 -7.41 1 98.69 190 ALA B C 1
ATOM 3582 O O . ALA B 1 190 ? -8.023 1.783 -6.77 1 98.69 190 ALA B O 1
ATOM 3583 N N . VAL B 1 191 ? -5.977 0.937 -6.918 1 98.88 191 VAL B N 1
ATOM 3584 C CA . VAL B 1 191 ? -5.523 1.401 -5.613 1 98.88 191 VAL B CA 1
ATOM 3585 C C . VAL B 1 191 ? -4.164 2.08 -5.746 1 98.88 191 VAL B C 1
ATOM 3587 O O . VAL B 1 191 ? -3.289 1.594 -6.469 1 98.88 191 VAL B O 1
ATOM 3590 N N . ARG B 1 192 ? -3.996 3.188 -5.133 1 98.62 192 ARG B N 1
ATOM 3591 C CA . ARG B 1 192 ? -2.701 3.859 -5.129 1 98.62 192 ARG B CA 1
ATOM 3592 C C . ARG B 1 192 ? -2.18 4.043 -3.709 1 98.62 192 ARG B C 1
ATOM 3594 O O . ARG B 1 192 ? -2.949 3.98 -2.748 1 98.62 192 ARG B O 1
ATOM 3601 N N . ILE B 1 193 ? -0.895 4.258 -3.535 1 98.88 193 ILE B N 1
ATOM 3602 C CA . ILE B 1 193 ? -0.248 4.5 -2.25 1 98.88 193 ILE B CA 1
ATOM 3603 C C . ILE B 1 193 ? 0.74 5.656 -2.377 1 98.88 193 ILE B C 1
ATOM 3605 O O . ILE B 1 193 ? 1.955 5.453 -2.316 1 98.88 193 ILE B O 1
ATOM 3609 N N . PRO B 1 194 ? 0.255 6.922 -2.422 1 98.88 194 PRO B N 1
ATOM 3610 C CA . PRO B 1 194 ? 1.09 8.102 -2.668 1 98.88 194 PRO B CA 1
ATOM 3611 C C . PRO B 1 194 ? 1.812 8.586 -1.413 1 98.88 194 PRO B C 1
ATOM 3613 O O . PRO B 1 194 ? 1.396 8.266 -0.296 1 98.88 194 PRO B O 1
ATOM 3616 N N . PHE B 1 195 ? 2.904 9.281 -1.604 1 98.81 195 PHE B N 1
ATOM 3617 C CA . PHE B 1 195 ? 3.438 10.125 -0.543 1 98.81 195 PHE B CA 1
ATOM 3618 C C . PHE B 1 195 ? 2.484 11.273 -0.236 1 98.81 195 PHE B C 1
ATOM 3620 O O . PHE B 1 195 ? 2.189 12.094 -1.107 1 98.81 195 PHE B O 1
ATOM 3627 N N . ALA B 1 196 ? 1.942 11.281 0.918 1 98.69 196 ALA B N 1
ATOM 3628 C CA . ALA B 1 196 ? 0.982 12.297 1.333 1 98.69 196 ALA B CA 1
ATOM 3629 C C . ALA B 1 196 ? 0.85 12.344 2.854 1 98.69 196 ALA B C 1
ATOM 3631 O O . ALA B 1 196 ? 1.14 11.359 3.535 1 98.69 196 ALA B O 1
ATOM 3632 N N . ALA B 1 197 ? 0.469 13.516 3.385 1 98.69 197 ALA B N 1
ATOM 3633 C CA . ALA B 1 197 ? 0.117 13.586 4.801 1 98.69 197 ALA B CA 1
ATOM 3634 C C . ALA B 1 197 ? -1.078 12.695 5.113 1 98.69 197 ALA B C 1
ATOM 3636 O O . ALA B 1 197 ? -1.847 12.336 4.219 1 98.69 197 ALA B O 1
ATOM 3637 N N . GLY B 1 198 ? -1.197 12.273 6.363 1 98.75 198 GLY B N 1
ATOM 3638 C CA . GLY B 1 198 ? -2.324 11.445 6.77 1 98.75 198 GLY B CA 1
ATOM 3639 C C . GLY B 1 198 ? -3.666 12.031 6.367 1 98.75 198 GLY B C 1
ATOM 3640 O O . GLY B 1 198 ? -4.512 11.328 5.809 1 98.75 198 GLY B O 1
ATOM 3641 N N . CYS B 1 199 ? -3.844 13.305 6.613 1 98.88 199 CYS B N 1
ATOM 3642 C CA . CYS B 1 199 ? -5.105 13.984 6.328 1 98.88 199 CYS B CA 1
ATOM 3643 C C . CYS B 1 199 ? -5.336 14.086 4.824 1 98.88 199 CYS B C 1
ATOM 3645 O O . CYS B 1 199 ? -6.48 14.078 4.367 1 98.88 199 CYS B O 1
ATOM 3647 N N . GLN B 1 200 ? -4.285 14.203 4.062 1 98.88 200 GLN B N 1
ATOM 3648 C CA . GLN B 1 200 ? -4.41 14.25 2.611 1 98.88 200 GLN B CA 1
ATOM 3649 C C . GLN B 1 200 ? -4.828 12.898 2.047 1 98.88 200 GLN B C 1
ATOM 3651 O O . GLN B 1 200 ? -5.586 12.828 1.078 1 98.88 200 GLN B O 1
ATOM 3656 N N . SER B 1 201 ? -4.391 11.797 2.656 1 98.88 201 SER B N 1
ATOM 3657 C CA . SER B 1 201 ? -4.703 10.445 2.188 1 98.88 201 SER B CA 1
ATOM 3658 C C . SER B 1 201 ? -6.137 10.062 2.531 1 98.88 201 SER B C 1
ATOM 3660 O O . SER B 1 201 ? -6.727 9.203 1.871 1 98.88 201 SER B O 1
ATOM 3662 N N . VAL B 1 202 ? -6.75 10.664 3.59 1 98.88 202 VAL B N 1
ATOM 3663 C CA . VAL B 1 202 ? -8.109 10.281 3.967 1 98.88 202 VAL B CA 1
ATOM 3664 C C . VAL B 1 202 ? -9.094 11.336 3.475 1 98.88 202 VAL B C 1
ATOM 3666 O O . VAL B 1 202 ? -10.312 11.141 3.541 1 98.88 202 VAL B O 1
ATOM 3669 N N . GLY B 1 203 ? -8.609 12.484 2.979 1 98.81 203 GLY B N 1
ATOM 3670 C CA . GLY B 1 203 ? -9.477 13.57 2.547 1 98.81 203 GLY B CA 1
ATOM 3671 C C . GLY B 1 203 ? -9.219 14 1.117 1 98.81 203 GLY B C 1
ATOM 3672 O O . GLY B 1 203 ? -9.883 13.531 0.19 1 98.81 203 GLY B O 1
ATOM 3673 N N . LEU B 1 204 ? -8.141 14.758 0.95 1 98.88 204 LEU B N 1
ATOM 3674 C CA . LEU B 1 204 ? -7.863 15.484 -0.28 1 98.88 204 LEU B CA 1
ATOM 3675 C C . LEU B 1 204 ? -7.758 14.539 -1.467 1 98.88 204 LEU B C 1
ATOM 3677 O O . LEU B 1 204 ? -8.422 14.734 -2.488 1 98.88 204 LEU B O 1
ATOM 3681 N N . LEU B 1 205 ? -6.965 13.523 -1.342 1 98.88 205 LEU B N 1
ATOM 3682 C CA . LEU B 1 205 ? -6.645 12.672 -2.482 1 98.88 205 LEU B CA 1
ATOM 3683 C C . LEU B 1 205 ? -7.852 11.828 -2.885 1 98.88 205 LEU B C 1
ATOM 3685 O O . LEU B 1 205 ? -8.227 11.797 -4.059 1 98.88 205 LEU B O 1
ATOM 3689 N N . PRO B 1 206 ? -8.531 11.133 -1.958 1 98.88 206 PRO B N 1
ATOM 3690 C CA . PRO B 1 206 ? -9.703 10.383 -2.398 1 98.88 206 PRO B CA 1
ATOM 3691 C C . PRO B 1 206 ? -10.836 11.289 -2.891 1 98.88 206 PRO B C 1
ATOM 3693 O O . PRO B 1 206 ? -11.602 10.898 -3.777 1 98.88 206 PRO B O 1
ATOM 3696 N N . LEU B 1 207 ? -10.953 12.5 -2.318 1 98.62 207 LEU B N 1
ATOM 3697 C CA . LEU B 1 207 ? -11.93 13.445 -2.838 1 98.62 207 LEU B CA 1
ATOM 3698 C C . LEU B 1 207 ? -11.672 13.734 -4.312 1 98.62 207 LEU B C 1
ATOM 3700 O O . LEU B 1 207 ? -12.617 13.797 -5.109 1 98.62 207 LEU B O 1
ATOM 3704 N N . ALA B 1 208 ? -10.469 13.938 -4.68 1 98.56 208 ALA B N 1
ATOM 3705 C CA . ALA B 1 208 ? -10.102 14.227 -6.062 1 98.56 208 ALA B CA 1
ATOM 3706 C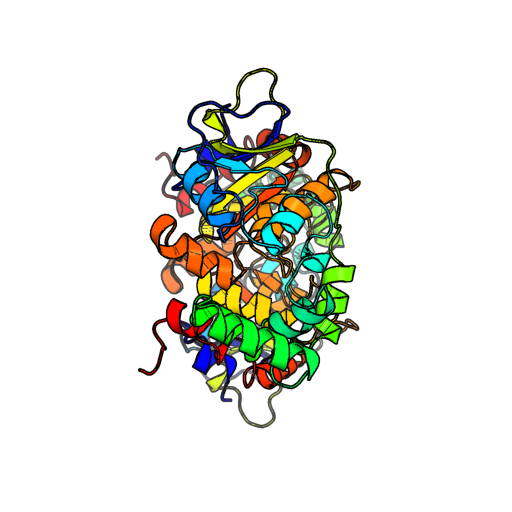 C . ALA B 1 208 ? -10.375 13.031 -6.969 1 98.56 208 ALA B C 1
ATOM 3708 O O . ALA B 1 208 ? -10.703 13.195 -8.141 1 98.56 208 ALA B O 1
ATOM 3709 N N . GLU B 1 209 ? -10.242 11.781 -6.465 1 98.44 209 GLU B N 1
ATOM 3710 C CA . GLU B 1 209 ? -10.477 10.57 -7.25 1 98.44 209 GLU B CA 1
ATOM 3711 C C . GLU B 1 209 ? -11.93 10.484 -7.707 1 98.44 209 GLU B C 1
ATOM 3713 O O . GLU B 1 209 ? -12.227 9.906 -8.758 1 98.44 209 GLU B O 1
ATOM 3718 N N . GLU B 1 210 ? -12.836 11.078 -6.895 1 97.06 210 GLU B N 1
ATOM 3719 C CA . GLU B 1 210 ? -14.258 11.023 -7.227 1 97.06 210 GLU B CA 1
ATOM 3720 C C . GLU B 1 210 ? -14.531 11.633 -8.602 1 97.06 210 GLU B C 1
ATOM 3722 O O . GLU B 1 210 ? -15.477 11.242 -9.281 1 97.06 210 GLU B O 1
ATOM 3727 N N . ASN B 1 211 ? -13.688 12.531 -9.055 1 94.94 211 ASN B N 1
ATOM 3728 C CA . ASN B 1 211 ? -13.891 13.25 -10.305 1 94.94 211 ASN B CA 1
ATOM 3729 C C . ASN B 1 211 ? -13.211 12.547 -11.477 1 94.94 211 ASN B C 1
ATOM 3731 O O . ASN B 1 211 ? -13.305 13 -12.617 1 94.94 211 ASN B O 1
ATOM 3735 N N . GLN B 1 212 ? -12.57 11.453 -11.242 1 96.56 212 GLN B N 1
ATOM 3736 C CA . GLN B 1 212 ? -11.898 10.711 -12.297 1 96.56 212 GLN B CA 1
ATOM 3737 C C . GLN B 1 212 ? -12.844 9.719 -12.961 1 96.56 212 GLN B C 1
ATOM 3739 O O . GLN B 1 212 ? -13.812 9.266 -12.352 1 96.56 212 GLN B O 1
ATOM 3744 N N . ALA B 1 213 ? -12.57 9.391 -14.211 1 95.62 213 ALA B N 1
ATOM 3745 C CA . ALA B 1 213 ? -13.367 8.406 -14.945 1 95.62 213 ALA B CA 1
ATOM 3746 C C . ALA B 1 213 ? -13.32 7.047 -14.258 1 95.62 213 ALA B C 1
ATOM 3748 O O . ALA B 1 213 ? -14.312 6.312 -14.258 1 95.62 213 ALA B O 1
ATOM 3749 N N . HIS B 1 214 ? -12.195 6.688 -13.688 1 96.19 214 HIS B N 1
ATOM 3750 C CA . HIS B 1 214 ? -11.969 5.453 -12.945 1 96.19 214 HIS B CA 1
ATOM 3751 C C . HIS B 1 214 ? -11.359 5.742 -11.578 1 96.19 214 HIS B C 1
ATOM 3753 O O . HIS B 1 214 ? -10.156 5.602 -11.383 1 96.19 214 HIS B O 1
ATOM 3759 N N . PRO B 1 215 ? -12.273 6.066 -10.656 1 98.25 215 PRO B N 1
ATOM 3760 C CA . PRO B 1 215 ? -11.781 6.449 -9.328 1 98.25 215 PRO B CA 1
ATOM 3761 C C . PRO B 1 215 ? -10.961 5.348 -8.664 1 98.25 215 PRO B C 1
ATOM 3763 O O . PRO B 1 215 ? -11.289 4.164 -8.781 1 98.25 215 PRO B O 1
ATOM 3766 N N . ARG B 1 216 ? -9.961 5.719 -8.008 1 98.81 216 ARG B N 1
ATOM 3767 C CA . ARG B 1 216 ? -9.094 4.777 -7.297 1 98.81 216 ARG B CA 1
ATOM 3768 C C . ARG B 1 216 ? -9.195 4.973 -5.789 1 98.81 216 ARG B C 1
ATOM 3770 O O . ARG B 1 216 ? -9.547 6.059 -5.32 1 98.81 216 ARG B O 1
ATOM 3777 N N . ALA B 1 217 ? -8.898 3.918 -5.062 1 98.94 217 ALA B N 1
ATOM 3778 C CA . ALA B 1 217 ? -8.719 4.02 -3.615 1 98.94 217 ALA B CA 1
ATOM 3779 C C . ALA B 1 217 ? -7.316 4.496 -3.268 1 98.94 217 ALA B C 1
ATOM 3781 O O . ALA B 1 217 ? -6.402 4.41 -4.094 1 98.94 217 ALA B O 1
ATOM 3782 N N . VAL B 1 218 ? -7.16 5.051 -2.064 1 98.94 218 VAL B N 1
ATOM 3783 C CA . VAL B 1 218 ? -5.887 5.605 -1.615 1 98.94 218 VAL B CA 1
ATOM 3784 C C . VAL B 1 218 ? -5.465 4.938 -0.309 1 98.94 218 VAL B C 1
ATOM 3786 O O . VAL B 1 218 ? -6.164 5.039 0.703 1 98.94 218 VAL B O 1
ATOM 3789 N N . VAL B 1 219 ? -4.371 4.223 -0.378 1 99 219 VAL B N 1
ATOM 3790 C CA . VAL B 1 219 ? -3.76 3.705 0.841 1 99 219 VAL B CA 1
ATOM 3791 C C . VAL B 1 219 ? -2.93 4.801 1.507 1 99 219 VAL B C 1
ATOM 3793 O O . VAL B 1 219 ? -2.211 5.539 0.832 1 99 219 VAL B O 1
ATOM 3796 N N . GLY B 1 220 ? -3.15 4.949 2.824 1 98.88 220 GLY B N 1
ATOM 3797 C CA . GLY B 1 220 ? -2.457 6.004 3.547 1 98.88 220 GLY B CA 1
ATOM 3798 C C . GLY B 1 220 ? -2.033 5.594 4.945 1 98.88 220 GLY B C 1
ATOM 3799 O O . GLY B 1 220 ? -1.72 4.426 5.184 1 98.88 220 GLY B O 1
ATOM 3800 N N . LEU B 1 221 ? -1.871 6.621 5.809 1 98.62 221 LEU B N 1
ATOM 3801 C CA . LEU B 1 221 ? -1.234 6.512 7.117 1 98.62 221 LEU B CA 1
ATOM 3802 C C . LEU B 1 221 ? 0.194 5.996 6.984 1 98.62 221 LEU B C 1
ATOM 3804 O O . LEU B 1 221 ? 0.65 5.203 7.812 1 98.62 221 LEU B O 1
ATOM 3808 N N . THR B 1 222 ? 0.738 6.328 5.844 1 98.56 222 THR B N 1
ATOM 3809 C CA . THR B 1 222 ? 2.16 6.102 5.613 1 98.56 222 THR B CA 1
ATOM 3810 C C . THR B 1 222 ? 2.965 7.363 5.91 1 98.56 222 THR B C 1
ATOM 3812 O O . THR B 1 222 ? 4.168 7.418 5.648 1 98.56 222 THR B O 1
ATOM 3815 N N . ASP B 1 223 ? 2.297 8.375 6.418 1 96.88 223 ASP B N 1
ATOM 3816 C CA . ASP B 1 223 ? 2.898 9.586 6.953 1 96.88 223 ASP B CA 1
ATOM 3817 C C . ASP B 1 223 ? 3.465 9.352 8.352 1 96.88 223 ASP B C 1
ATOM 3819 O O . ASP B 1 223 ? 2.719 9.055 9.289 1 96.88 223 ASP B O 1
ATOM 3823 N N . ILE B 1 224 ? 4.684 9.562 8.492 1 97.88 224 ILE B N 1
ATOM 3824 C CA . ILE B 1 224 ? 5.371 9.227 9.734 1 97.88 224 ILE B CA 1
ATOM 3825 C C . ILE B 1 224 ? 4.855 10.117 10.867 1 97.88 224 ILE B C 1
ATOM 3827 O O . ILE B 1 224 ? 4.625 9.641 11.977 1 97.88 224 ILE B O 1
ATOM 3831 N N . SER B 1 225 ? 4.645 11.383 10.594 1 97.56 225 SER B N 1
ATOM 3832 C CA . SER B 1 225 ? 4.145 12.305 11.609 1 97.56 225 SER B CA 1
ATOM 3833 C C . SER B 1 225 ? 2.74 11.922 12.062 1 97.56 225 SER B C 1
ATOM 3835 O O . SER B 1 225 ? 2.451 11.898 13.258 1 97.56 225 SER B O 1
ATOM 3837 N N . ALA B 1 226 ? 1.869 11.625 11.102 1 98.06 226 ALA B N 1
ATOM 3838 C CA . ALA B 1 226 ? 0.507 11.211 11.43 1 98.06 226 ALA B CA 1
ATOM 3839 C C . ALA B 1 226 ? 0.509 9.93 12.258 1 98.06 226 ALA B C 1
ATOM 3841 O O . ALA B 1 226 ? -0.258 9.797 13.211 1 98.06 226 ALA B O 1
ATOM 3842 N N . ARG B 1 227 ? 1.362 8.977 11.891 1 98.06 227 ARG B N 1
ATOM 3843 C CA . ARG B 1 227 ? 1.462 7.73 12.648 1 98.06 227 ARG B CA 1
ATOM 3844 C C . ARG B 1 227 ? 1.829 8 14.102 1 98.06 227 ARG B C 1
ATOM 3846 O O . ARG B 1 227 ? 1.262 7.395 15.008 1 98.06 227 ARG B O 1
ATOM 3853 N N . ALA B 1 228 ? 2.789 8.898 14.266 1 96.88 228 ALA B N 1
ATOM 3854 C CA . ALA B 1 228 ? 3.227 9.234 15.617 1 96.88 228 ALA B CA 1
ATOM 3855 C C . ALA B 1 228 ? 2.084 9.836 16.438 1 96.88 228 ALA B C 1
ATOM 3857 O O . ALA B 1 228 ? 1.908 9.508 17.609 1 96.88 228 ALA B O 1
ATOM 3858 N N . HIS B 1 229 ? 1.301 10.617 15.781 1 96.56 229 HIS B N 1
ATOM 3859 C CA . HIS B 1 229 ? 0.24 11.344 16.469 1 96.56 229 HIS B CA 1
ATOM 3860 C C . HIS B 1 229 ? -0.883 10.398 16.891 1 96.56 229 HIS B C 1
ATOM 3862 O O . HIS B 1 229 ? -1.517 10.609 17.938 1 96.56 229 HIS B O 1
ATOM 3868 N N . VAL B 1 230 ? -1.106 9.328 16.125 1 97.81 230 VAL B N 1
ATOM 3869 C CA . VAL B 1 230 ? -2.291 8.523 16.406 1 97.81 230 VAL B CA 1
ATOM 3870 C C . VAL B 1 230 ? -1.872 7.172 16.984 1 97.81 230 VAL B C 1
ATOM 3872 O O . VAL B 1 230 ? -2.713 6.297 17.203 1 97.81 230 VAL B O 1
ATOM 3875 N N . ARG B 1 231 ? -0.634 6.996 17.281 1 96.56 231 ARG B N 1
ATOM 3876 C CA . ARG B 1 231 ? -0.086 5.719 17.719 1 96.56 231 ARG B CA 1
ATOM 3877 C C . ARG B 1 231 ? -0.782 5.23 18.984 1 96.56 231 ARG B C 1
ATOM 3879 O O . ARG B 1 231 ? -1.104 4.047 19.109 1 96.56 231 ARG B O 1
ATOM 3886 N N . LYS B 1 232 ? -1.008 6.109 19.891 1 96.25 232 LYS B N 1
ATOM 3887 C CA . LYS B 1 232 ? -1.606 5.723 21.172 1 96.25 232 LYS B CA 1
ATOM 3888 C C . LYS B 1 232 ? -3.066 5.312 20.984 1 96.25 232 LYS B C 1
ATOM 3890 O O . LYS B 1 232 ? -3.576 4.473 21.734 1 96.25 232 LYS B O 1
ATOM 3895 N N . LEU B 1 233 ? -3.678 5.828 19.984 1 97.44 233 LEU B N 1
ATOM 3896 C CA . LEU B 1 233 ? -5.102 5.582 19.781 1 97.44 233 LEU B CA 1
ATOM 3897 C C . LEU B 1 233 ? -5.324 4.355 18.906 1 97.44 233 LEU B C 1
ATOM 3899 O O . LEU B 1 233 ? -6.254 3.58 19.141 1 97.44 233 LEU B O 1
ATOM 3903 N N . LEU B 1 234 ? -4.473 4.172 17.875 1 97.88 234 LEU B N 1
ATOM 3904 C CA . LEU B 1 234 ? -4.789 3.199 16.844 1 97.88 234 LEU B CA 1
ATOM 3905 C C . LEU B 1 234 ? -3.783 2.051 16.844 1 97.88 234 LEU B C 1
ATOM 3907 O O . LEU B 1 234 ? -3.99 1.039 16.172 1 97.88 234 LEU B O 1
ATOM 3911 N N . GLY B 1 235 ? -2.721 2.189 17.609 1 95.75 235 GLY B N 1
ATOM 3912 C CA . GLY B 1 235 ? -1.666 1.19 17.547 1 95.75 235 GLY B CA 1
ATOM 3913 C C . GLY B 1 235 ? -0.724 1.384 16.375 1 95.75 235 GLY B C 1
ATOM 3914 O O . GLY B 1 235 ? -0.632 2.48 15.828 1 95.75 235 GLY B O 1
ATOM 3915 N N . ARG B 1 236 ? 0.073 0.355 16.016 1 95.19 236 ARG B N 1
ATOM 3916 C CA . ARG B 1 236 ? 1.184 0.532 15.086 1 95.19 236 ARG B CA 1
ATOM 3917 C C . ARG B 1 236 ? 0.945 -0.244 13.789 1 95.19 236 ARG B C 1
ATOM 3919 O O . ARG B 1 236 ? 1.626 -0.016 12.789 1 95.19 236 ARG B O 1
ATOM 3926 N N . ASP B 1 237 ? -0.13 -1.038 13.734 1 97.38 237 ASP B N 1
ATOM 3927 C CA . ASP B 1 237 ? -0.152 -2.078 12.711 1 97.38 237 ASP B CA 1
ATOM 3928 C C . ASP B 1 237 ? -1.153 -1.74 11.609 1 97.38 237 ASP B C 1
ATOM 3930 O O . ASP B 1 237 ? -1.394 -2.551 10.711 1 97.38 237 ASP B O 1
ATOM 3934 N N . LEU B 1 238 ? -1.759 -0.541 11.641 1 98.62 238 LEU B N 1
ATOM 3935 C CA . LEU B 1 238 ? -2.865 -0.249 10.734 1 98.62 238 LEU B CA 1
ATOM 3936 C C . LEU B 1 238 ? -2.438 0.732 9.648 1 98.62 238 LEU B C 1
ATOM 3938 O O . LEU B 1 238 ? -1.542 1.551 9.867 1 98.62 238 LEU B O 1
ATOM 3942 N N . LEU B 1 239 ? -3.025 0.624 8.5 1 98.94 239 LEU B N 1
ATOM 3943 C CA . LEU B 1 239 ? -3.014 1.578 7.398 1 98.94 239 LEU B CA 1
ATOM 3944 C C . LEU B 1 239 ? -4.426 2.051 7.07 1 98.94 239 LEU B C 1
ATOM 3946 O O . LEU B 1 239 ? -5.406 1.402 7.449 1 98.94 239 LEU B O 1
ATOM 3950 N N . THR B 1 240 ? -4.508 3.191 6.449 1 98.94 240 THR B N 1
ATOM 3951 C CA . THR B 1 240 ? -5.82 3.637 5.988 1 98.94 240 THR B CA 1
ATOM 3952 C C . THR B 1 240 ? -6.059 3.207 4.543 1 98.94 240 THR B C 1
ATOM 3954 O O . THR B 1 240 ? -5.121 3.148 3.744 1 98.94 240 THR B O 1
ATOM 3957 N N . PHE B 1 241 ? -7.215 2.836 4.266 1 99 241 PHE B N 1
ATOM 3958 C CA . PHE B 1 241 ? -7.746 2.607 2.928 1 99 241 PHE B CA 1
ATOM 3959 C C . PHE B 1 241 ? -8.953 3.504 2.662 1 99 241 PHE B C 1
ATOM 3961 O O . PHE B 1 241 ? -10.055 3.23 3.145 1 99 241 PHE B O 1
ATOM 3968 N N . SER B 1 242 ? -8.727 4.566 1.849 1 99 242 SER B N 1
ATOM 3969 C CA . SER B 1 242 ? -9.75 5.582 1.616 1 99 242 SER B CA 1
ATOM 3970 C C . SER B 1 242 ? -10.25 5.543 0.175 1 99 242 SER B C 1
ATOM 3972 O O . SER B 1 242 ? -9.461 5.359 -0.755 1 99 242 SER B O 1
ATOM 3974 N N . MET B 1 243 ? -11.508 5.711 0.015 1 98.88 243 MET B N 1
ATOM 3975 C CA . MET B 1 243 ? -12.055 5.695 -1.338 1 98.88 243 MET B CA 1
ATOM 3976 C C . MET B 1 243 ? -13.234 6.656 -1.459 1 98.88 243 MET B C 1
ATOM 3978 O O . MET B 1 243 ? -13.953 6.891 -0.485 1 98.88 243 MET B O 1
ATOM 3982 N N . PRO B 1 244 ? -13.391 7.25 -2.631 1 98.88 244 PRO B N 1
ATOM 3983 C CA . PRO B 1 244 ? -14.586 8.07 -2.84 1 98.88 244 PRO B CA 1
ATOM 3984 C C . PRO B 1 244 ? -15.875 7.262 -2.742 1 98.88 244 PRO B C 1
ATOM 3986 O O . PRO B 1 244 ? -15.859 6.039 -2.898 1 98.88 244 PRO B O 1
ATOM 3989 N N . TRP B 1 245 ? -16.953 7.945 -2.504 1 98.44 245 TRP B N 1
ATOM 3990 C CA . TRP B 1 245 ? -18.25 7.336 -2.24 1 98.44 245 TRP B CA 1
ATOM 3991 C C . TRP B 1 245 ? -18.656 6.391 -3.369 1 98.44 245 TRP B C 1
ATOM 3993 O O . TRP B 1 245 ? -19.141 5.289 -3.119 1 98.44 245 TRP B O 1
ATOM 4003 N N . SER B 1 246 ? -18.453 6.742 -4.586 1 98.31 246 SER B N 1
ATOM 4004 C CA . SER B 1 246 ? -18.844 5.922 -5.727 1 98.31 246 SER B CA 1
ATOM 4005 C C . SER B 1 246 ? -18.109 4.59 -5.734 1 98.31 246 SER B C 1
ATOM 4007 O O . SER B 1 246 ? -18.703 3.541 -5.973 1 98.31 246 SER B O 1
ATOM 4009 N N . LEU B 1 247 ? -16.812 4.668 -5.492 1 98.69 247 LEU B N 1
ATOM 4010 C CA . LEU B 1 247 ? -16.047 3.428 -5.441 1 98.69 247 LEU B CA 1
ATOM 4011 C C . LEU B 1 247 ? -16.469 2.57 -4.258 1 98.69 247 LEU B C 1
ATOM 4013 O O . LEU B 1 247 ? -16.531 1.344 -4.367 1 98.69 247 LEU B O 1
ATOM 4017 N N . TYR B 1 248 ? -16.75 3.207 -3.156 1 98.75 248 TYR B N 1
ATOM 4018 C CA . TYR B 1 248 ? -17.25 2.477 -1.994 1 98.75 248 TYR B CA 1
ATOM 4019 C C . TYR B 1 248 ? -18.5 1.689 -2.336 1 98.75 248 TYR B C 1
ATOM 4021 O O . TYR B 1 248 ? -18.625 0.51 -1.993 1 98.75 248 TYR B O 1
ATOM 4029 N N . GLN B 1 249 ? -19.391 2.369 -2.996 1 98.38 249 GLN B N 1
ATOM 4030 C CA . GLN B 1 249 ? -20.641 1.725 -3.377 1 98.38 249 GLN B CA 1
ATOM 4031 C C . GLN B 1 249 ? -20.391 0.545 -4.312 1 98.38 249 GLN B C 1
ATOM 4033 O O . GLN B 1 249 ? -21.016 -0.507 -4.172 1 98.38 249 GLN B O 1
ATOM 4038 N N . GLU B 1 250 ? -19.547 0.733 -5.227 1 98.5 250 GLU B N 1
ATOM 4039 C CA . GLU B 1 250 ? -19.203 -0.347 -6.141 1 98.5 250 GLU B CA 1
ATOM 4040 C C . GLU B 1 250 ? -18.625 -1.545 -5.387 1 98.5 250 GLU B C 1
ATOM 4042 O O . GLU B 1 250 ? -19.031 -2.686 -5.625 1 98.5 250 GLU B O 1
ATOM 4047 N N . MET B 1 251 ? -17.719 -1.256 -4.461 1 98.81 251 MET B N 1
ATOM 4048 C CA . MET B 1 251 ? -17.094 -2.324 -3.688 1 98.81 251 MET B CA 1
ATOM 4049 C C . MET B 1 251 ? -18.109 -3.041 -2.818 1 98.81 251 MET B C 1
ATOM 4051 O O . MET B 1 251 ? -18.094 -4.27 -2.711 1 98.81 251 MET B O 1
ATOM 4055 N N . GLU B 1 252 ? -19 -2.301 -2.221 1 98.75 252 GLU B N 1
ATOM 4056 C CA . GLU B 1 252 ? -20.078 -2.898 -1.432 1 98.75 252 GLU B CA 1
ATOM 4057 C C . GLU B 1 252 ? -20.906 -3.867 -2.27 1 98.75 252 GLU B C 1
ATOM 4059 O O . GLU B 1 252 ? -21.281 -4.945 -1.798 1 98.75 252 GLU B O 1
ATOM 4064 N N . ALA B 1 253 ? -21.141 -3.455 -3.469 1 98.56 253 ALA B N 1
ATOM 4065 C CA . ALA B 1 253 ? -21.984 -4.25 -4.363 1 98.56 253 ALA B CA 1
ATOM 4066 C C . ALA B 1 253 ? -21.25 -5.516 -4.812 1 98.56 253 ALA B C 1
ATOM 4068 O O . ALA B 1 253 ? -21.891 -6.465 -5.289 1 98.56 253 ALA B O 1
ATOM 4069 N N . ASN B 1 254 ? -19.938 -5.547 -4.641 1 98.69 254 ASN B N 1
ATOM 4070 C CA . ASN B 1 254 ? -19.125 -6.633 -5.184 1 98.69 254 ASN B CA 1
ATOM 4071 C C . ASN B 1 254 ? -18.719 -7.625 -4.098 1 98.69 254 ASN B C 1
ATOM 4073 O O . ASN B 1 254 ? -17.969 -8.562 -4.363 1 98.69 254 ASN B O 1
ATOM 4077 N N . VAL B 1 255 ? -19.172 -7.465 -2.857 1 98.69 255 VAL B N 1
ATOM 4078 C CA . VAL B 1 255 ? -18.766 -8.336 -1.762 1 98.69 255 VAL B CA 1
ATOM 4079 C C . VAL B 1 255 ? -19.297 -9.742 -1.984 1 98.69 255 VAL B C 1
ATOM 4081 O O . VAL B 1 255 ? -18.547 -10.711 -1.993 1 98.69 255 VAL B O 1
ATOM 4084 N N . GLU B 1 256 ? -20.609 -9.828 -2.191 1 97.94 256 GLU B N 1
ATOM 4085 C CA . GLU B 1 256 ? -21.234 -11.133 -2.391 1 97.94 256 GLU B CA 1
ATOM 4086 C C . GLU B 1 256 ? -20.812 -11.758 -3.717 1 97.94 256 GLU B C 1
ATOM 4088 O O . GLU B 1 256 ? -20.828 -11.094 -4.754 1 97.94 256 GLU B O 1
ATOM 4093 N N . GLY B 1 257 ? -20.391 -12.961 -3.672 1 97.38 257 GLY B N 1
ATOM 4094 C CA . GLY B 1 257 ? -19.984 -13.656 -4.883 1 97.38 257 GLY B CA 1
ATOM 4095 C C . GLY B 1 257 ? -18.484 -13.547 -5.156 1 97.38 257 GLY B C 1
ATOM 4096 O O . GLY B 1 257 ? -17.969 -14.18 -6.078 1 97.38 257 GLY B O 1
ATOM 4097 N N . SER B 1 258 ? -17.812 -12.773 -4.363 1 98.5 258 SER B N 1
ATOM 4098 C CA . SER B 1 258 ? -16.375 -12.586 -4.543 1 98.5 258 SER B CA 1
ATOM 4099 C C . SER B 1 258 ? -15.578 -13.617 -3.752 1 98.5 258 SER B C 1
ATOM 4101 O O . SER B 1 258 ? -16.125 -14.609 -3.281 1 98.5 258 SER B O 1
ATOM 4103 N N . PHE B 1 259 ? -14.281 -13.359 -3.645 1 98.56 259 PHE B N 1
ATOM 4104 C CA . PHE B 1 259 ? -13.344 -14.258 -2.979 1 98.56 259 PHE B CA 1
ATOM 4105 C C . PHE B 1 259 ? -13.695 -14.406 -1.502 1 98.56 259 PHE B C 1
ATOM 4107 O O . PHE B 1 259 ? -13.273 -15.367 -0.853 1 98.56 259 PHE B O 1
ATOM 4114 N N . PHE B 1 260 ? -14.469 -13.453 -0.944 1 98.06 260 PHE B N 1
ATOM 4115 C CA . PHE B 1 260 ? -14.875 -13.531 0.455 1 98.06 260 PHE B CA 1
ATOM 4116 C C . PHE B 1 260 ? -15.68 -14.797 0.714 1 98.06 260 PHE B C 1
ATOM 4118 O O . PHE B 1 260 ? -15.719 -15.297 1.841 1 98.06 260 PHE B O 1
ATOM 4125 N N . ASP B 1 261 ? -16.312 -15.344 -0.304 1 97 261 ASP B N 1
ATOM 4126 C CA . ASP B 1 261 ? -17.156 -16.531 -0.181 1 97 261 ASP B CA 1
ATOM 4127 C C . ASP B 1 261 ? -16.375 -17.812 -0.437 1 97 261 ASP B C 1
ATOM 4129 O O . ASP B 1 261 ? -16.938 -18.906 -0.45 1 97 261 ASP B O 1
ATOM 4133 N N . ARG B 1 262 ? -15.117 -17.688 -0.63 1 97.5 262 ARG B N 1
ATOM 4134 C CA . ARG B 1 262 ? -14.305 -18.844 -1.035 1 97.5 262 ARG B CA 1
ATOM 4135 C C . ARG B 1 262 ? -13.406 -19.297 0.103 1 97.5 262 ARG B C 1
ATOM 4137 O O . ARG B 1 262 ? -13.047 -18.516 0.978 1 97.5 262 ARG B O 1
ATOM 4144 N N . PRO B 1 263 ? -12.906 -20.516 0.117 1 95.56 263 PRO B N 1
ATOM 4145 C CA . PRO B 1 263 ? -12.219 -21.141 1.247 1 95.56 263 PRO B CA 1
ATOM 4146 C C . PRO B 1 263 ? -10.883 -20.469 1.577 1 95.56 263 PRO B C 1
ATOM 4148 O O . PRO B 1 263 ? -10.492 -20.406 2.746 1 95.56 263 PRO B O 1
ATOM 4151 N N . THR B 1 264 ? -10.227 -19.984 0.587 1 95.81 264 THR B N 1
ATOM 4152 C CA . THR B 1 264 ? -8.898 -19.438 0.85 1 95.81 264 THR B CA 1
ATOM 4153 C C . THR B 1 264 ? -8.969 -18.266 1.814 1 95.81 264 THR B C 1
ATOM 4155 O O . THR B 1 264 ? -8.258 -18.234 2.82 1 95.81 264 THR B O 1
ATOM 4158 N N . TRP B 1 265 ? -9.883 -17.312 1.557 1 96.38 265 TRP B N 1
ATOM 4159 C CA . TRP B 1 265 ? -10.039 -16.172 2.457 1 96.38 265 TRP B CA 1
ATOM 4160 C C . TRP B 1 265 ? -10.578 -16.625 3.811 1 96.38 265 TRP B C 1
ATOM 4162 O O . TRP B 1 265 ? -10.094 -16.188 4.855 1 96.38 265 TRP B O 1
ATOM 4172 N N . GLN B 1 266 ? -11.516 -17.531 3.736 1 94.81 266 GLN B N 1
ATOM 4173 C CA . GLN B 1 266 ? -12.141 -18.016 4.969 1 94.81 266 GLN B CA 1
ATOM 4174 C C . GLN B 1 266 ? -11.141 -18.766 5.832 1 94.81 266 GLN B C 1
ATOM 4176 O O . GLN B 1 266 ? -11.188 -18.688 7.062 1 94.81 266 GLN B O 1
ATOM 4181 N N . GLY B 1 267 ? -10.273 -19.453 5.199 1 92 267 GLY B N 1
ATOM 4182 C CA . GLY B 1 267 ? -9.219 -20.156 5.918 1 92 267 GLY B CA 1
ATOM 4183 C C . GLY B 1 267 ? -8.203 -19.219 6.551 1 92 267 GLY B C 1
ATOM 4184 O O . GLY B 1 267 ? -7.715 -19.484 7.652 1 92 267 GLY B O 1
ATOM 4185 N N . LEU B 1 268 ? -7.93 -18.156 5.844 1 91.5 268 LEU B N 1
ATOM 4186 C CA . LEU B 1 268 ? -6.965 -17.172 6.324 1 91.5 268 LEU B CA 1
ATOM 4187 C C . LEU B 1 268 ? -7.492 -16.438 7.555 1 91.5 268 LEU B C 1
ATOM 4189 O O . LEU B 1 268 ? -6.719 -16.078 8.445 1 91.5 268 LEU B O 1
ATOM 4193 N N . THR B 1 269 ? -8.773 -16.25 7.633 1 88.5 269 THR B N 1
ATOM 4194 C CA . THR B 1 269 ? -9.352 -15.438 8.695 1 88.5 269 THR B CA 1
ATOM 4195 C C . THR B 1 269 ? -10.031 -16.312 9.742 1 88.5 269 THR B C 1
ATOM 4197 O O . THR B 1 269 ? -10.445 -15.82 10.797 1 88.5 269 THR B O 1
ATOM 4200 N N . GLY B 1 270 ? -10.031 -17.562 9.555 1 83.62 270 GLY B N 1
ATOM 4201 C CA . GLY B 1 270 ? -10.672 -18.469 10.477 1 83.62 270 GLY B CA 1
ATOM 4202 C C . GLY B 1 270 ? -12.188 -18.391 10.445 1 83.62 270 GLY B C 1
ATOM 4203 O O . GLY B 1 270 ? -12.859 -18.734 11.422 1 83.62 270 GLY B O 1
ATOM 4204 N N . THR B 1 271 ? -12.734 -17.812 9.469 1 72.25 271 THR B N 1
ATOM 4205 C CA . THR B 1 271 ? -14.18 -17.672 9.359 1 72.25 271 THR B CA 1
ATOM 4206 C C . THR B 1 271 ? -14.773 -18.859 8.594 1 72.25 271 THR B C 1
ATOM 4208 O O . THR B 1 271 ? -15.938 -18.812 8.18 1 72.25 271 THR B O 1
ATOM 4211 N N . GLN B 1 272 ? -13.867 -19.906 8.391 1 61.47 272 GLN B N 1
ATOM 4212 C CA . GLN B 1 272 ? -14.359 -21.094 7.699 1 61.47 272 GLN B CA 1
ATOM 4213 C C . GLN B 1 272 ? -15.469 -21.781 8.5 1 61.47 272 GLN B C 1
ATOM 4215 O O . GLN B 1 272 ? -15.336 -21.969 9.703 1 61.47 272 GLN B O 1
ATOM 4220 N N . THR B 1 273 ? -16.812 -21.75 8.023 1 41.38 273 THR B N 1
ATOM 4221 C CA . THR B 1 273 ? -17.891 -22.531 8.609 1 41.38 273 THR B CA 1
ATOM 4222 C C . THR B 1 273 ? -17.719 -24.016 8.32 1 41.38 273 THR B C 1
ATOM 4224 O O . THR B 1 273 ? -17.484 -24.406 7.168 1 41.38 273 THR B O 1
ATOM 4227 N N . ASP B 1 274 ? -17.156 -24.828 9.219 1 36.62 274 ASP B N 1
ATOM 4228 C CA . ASP B 1 274 ? -17.297 -26.281 9.109 1 36.62 274 ASP B CA 1
ATOM 4229 C C . ASP B 1 274 ? -18.641 -26.656 8.508 1 36.62 274 ASP B C 1
ATOM 4231 O O . ASP B 1 274 ? -19.656 -26.016 8.812 1 36.62 274 ASP B O 1
#

InterPro domains:
  IPR003748 Protein of unknown function DUF169 [PF02596] (4-254)

Solvent-accessible surface area (backbone atoms only — not comparable to full-atom values): 27070 Å² total; per-residue (Å²): 73,89,52,64,55,53,67,76,60,60,52,95,45,48,36,27,24,32,31,75,28,86,68,80,67,84,89,38,46,61,58,53,69,90,36,82,42,62,46,47,50,40,48,51,38,4,26,72,67,41,34,17,41,31,35,94,62,22,32,35,36,45,65,25,24,30,9,71,20,60,22,72,31,41,60,71,33,79,74,21,49,64,32,44,20,17,20,46,4,61,17,18,58,85,38,72,70,38,35,54,51,47,52,50,37,56,74,70,64,49,59,65,67,57,49,47,30,41,31,56,18,49,17,57,23,63,30,40,67,34,35,49,35,40,58,68,69,48,83,72,36,67,59,89,55,59,27,44,35,33,24,27,36,67,71,49,49,91,90,64,69,54,48,24,41,32,38,55,26,39,42,58,48,42,16,53,50,49,35,49,55,26,17,85,34,60,53,43,64,32,34,39,42,52,62,49,52,33,36,23,25,64,31,32,52,14,51,57,23,59,78,42,97,73,52,32,32,24,41,26,47,40,16,67,68,46,42,59,70,31,28,89,79,68,49,66,55,47,29,35,43,12,22,12,40,68,54,46,51,52,41,48,70,48,46,75,84,24,29,73,76,30,66,69,52,18,57,70,70,65,65,56,78,129,72,87,53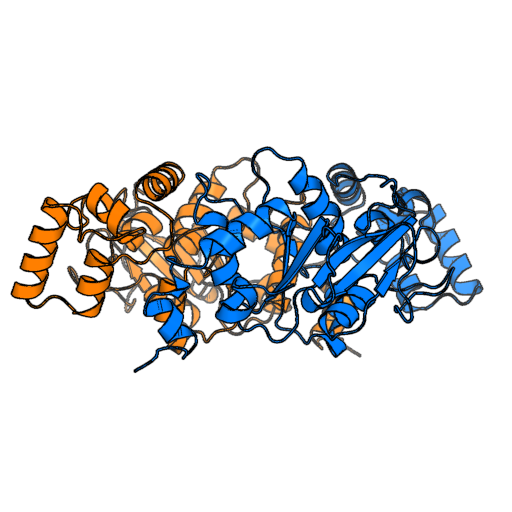,65,56,54,68,75,60,60,50,95,45,49,37,26,26,32,30,76,29,87,67,82,67,85,89,39,47,62,57,53,71,87,36,80,42,60,46,47,50,40,48,52,38,3,27,72,68,40,36,17,41,31,34,94,62,22,30,36,34,45,64,25,26,31,8,70,20,62,22,72,30,41,60,71,32,79,70,22,48,64,32,45,20,18,19,46,3,62,17,19,57,85,38,71,71,39,36,53,51,47,52,50,38,56,74,71,64,49,60,66,67,58,48,48,30,41,32,56,18,51,17,56,22,63,31,40,67,34,35,48,34,40,60,69,69,48,82,67,37,67,58,90,55,59,27,43,34,32,24,26,36,65,70,49,50,92,90,63,69,55,48,25,41,31,38,56,26,40,42,59,53,42,16,53,49,50,36,49,57,28,17,82,33,61,53,43,63,32,34,40,42,50,63,49,52,33,36,23,25,63,30,32,53,14,52,58,22,60,77,42,97,75,53,32,32,23,39,24,49,40,17,67,68,46,41,59,69,31,28,88,80,68,49,66,55,47,29,34,44,12,21,11,39,68,54,46,52,53,39,49,69,49,48,74,85,24,28,75,78,29,66,68,51,18,58,70,69,65,66,57,78,128

Secondary structure (DSSP, 8-state):
---HHHHHH--SS--EEEEEESSPPTT-EEPPTT----HHHHHHHHHTT--EEE-TT---SHHHHHHHTB--GGGGSTTHHHHHHHHHTT-STTSHHHHHHHHHHHHTT--HHHHHHHHH---SSSSHHHHHHHHHHS---B-S-SEEEEEEGGGPPTT---SEEEEEE-HHHHHHHHHHHHTT-S-S-SEE--S--HHIIIIIHHHHHTTSSS--EEEE---HHHHHHHHHHH-SS-EEEEEEHHHHHHHHHTSTTSGGGSHHHHHHHT----/---HHHHHH--SS--EEEEEESSPPTT-EEPPTT----HHHHHHHHHTT--EEE-TTS--SHHHHHHHTB--GGGGSTTHHHHHHHHHTT-STTSHHHHHHHHHHHHTT--HHHHHHHHH---SSSSHHHHHHHHHHS---B-S-SEEEEEEGGGPPTT---SEEEEEE-HHHHHHHHHHHHTT-S-S-SEE--S--HHIIIIIHHHHHTTSSS--EEEE---HHHHHHHHHHH-SS-EEEEEEHHHHHHHHHTSTTSGGGSHHHHHHHT----

Sequence (548 aa):
MQSKIQNVLAPAYEPVAMLWAEDKPEKALQFKKGRFSCVMFGFANAARGRAAVFDRETYGCWGGGVGLGFGNTYTEFPGGEQGFHYFLSCGNAEWVTGQQIGEGMHQAGVDRHFVDEFLQGERYRKGPGEVADFVDALPIQDIPATYVVMKPLSQVTQGEVPKVVTFLANAEQLSALVVLANYGRQSIDAVRIPFAAGCQSVGLLPLAEENQAHPRAVVGLTDISARAHVRKLLGRDLLTFSMPWSLYQEMEANVEGSFFDRPTWQGLTGTQTDMQSKIQNVLAPAYEPVAMLWAEDKPEKALQFKKGRFSCVMFGFANAARGRAAVFDRETYGCWGGGVGLGFGNTYTEFPGGEQGFHYFLSCGNAEWVTGQQIGEGMHQAGVDRHFVDEFLQGERYRKGPGEVADFVDALPIQDIPATYVVMKPLSQVTQGEVPKVVTFLANAEQLSALVVLANYGRQSIDAVRIPFAAGCQSVGLLPLAEENQAHPRAVVGLTDISARAHVRKLLGRDLLTFSMPWSLYQEMEANVEGSFFDRPTWQGLTGTQTD

Organism: Desulfohalobium retbaense (strain ATCC 49708 / DSM 5692 / JCM 16813 / HR100) (NCBI:txid485915)